Protein AF-A0A286UAF3-F1 (afdb_monomer_lite)

Structure (mmCIF, N/CA/C/O backbone):
data_AF-A0A286UAF3-F1
#
_entry.id   AF-A0A286UAF3-F1
#
loop_
_atom_site.group_PDB
_atom_site.id
_atom_site.type_symbol
_atom_site.label_atom_id
_atom_site.label_alt_id
_atom_site.label_comp_id
_atom_site.label_asym_id
_atom_site.label_entity_id
_atom_site.label_seq_id
_atom_site.pdbx_PDB_ins_code
_atom_site.Cartn_x
_atom_site.Cartn_y
_atom_site.Cartn_z
_atom_site.occupancy
_atom_site.B_iso_or_equiv
_atom_site.auth_seq_id
_atom_site.auth_comp_id
_atom_site.auth_asym_id
_atom_site.auth_atom_id
_atom_site.pdbx_PDB_model_num
ATOM 1 N N . MET A 1 1 ? 71.023 19.475 -57.120 1.00 54.75 1 MET A N 1
ATOM 2 C CA . MET A 1 1 ? 71.798 20.152 -56.058 1.00 54.75 1 MET A CA 1
ATOM 3 C C . MET A 1 1 ? 71.175 21.507 -55.774 1.00 54.75 1 MET A C 1
ATOM 5 O O . MET A 1 1 ? 71.320 22.402 -56.593 1.00 54.75 1 MET A O 1
ATOM 9 N N . ARG A 1 2 ? 70.443 21.633 -54.665 1.00 35.47 2 ARG A N 1
ATOM 10 C CA . ARG A 1 2 ? 70.123 22.896 -53.981 1.00 35.47 2 ARG A CA 1
ATOM 11 C C . ARG A 1 2 ? 69.602 22.517 -52.598 1.00 35.47 2 ARG A C 1
ATOM 13 O O . ARG A 1 2 ? 68.555 21.891 -52.485 1.00 35.47 2 ARG A O 1
ATOM 20 N N . SER A 1 3 ? 70.423 22.801 -51.597 1.00 45.56 3 SER A N 1
ATOM 21 C CA . SER A 1 3 ? 70.185 22.531 -50.185 1.00 45.56 3 SER A CA 1
ATOM 22 C C . SER A 1 3 ? 69.156 23.512 -49.630 1.00 45.56 3 SER A C 1
ATOM 24 O O . SER A 1 3 ? 69.271 24.716 -49.861 1.00 45.56 3 SER A O 1
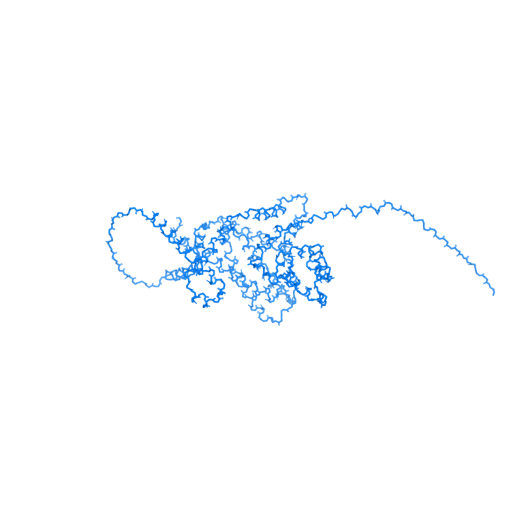ATOM 26 N N . THR A 1 4 ? 68.176 23.005 -48.890 1.00 52.38 4 THR A N 1
ATOM 27 C CA . THR A 1 4 ? 67.218 23.795 -48.109 1.00 52.38 4 THR A CA 1
ATOM 28 C C . THR A 1 4 ? 67.539 23.673 -46.614 1.00 52.38 4 THR A C 1
ATOM 30 O O . THR A 1 4 ? 67.939 22.596 -46.167 1.00 52.38 4 THR A O 1
ATOM 33 N N . PRO A 1 5 ? 67.428 24.768 -45.839 1.00 55.06 5 PRO A N 1
ATOM 34 C CA . PRO A 1 5 ? 67.840 24.806 -44.443 1.00 55.06 5 PRO A CA 1
ATOM 35 C C . PRO A 1 5 ? 66.740 24.288 -43.509 1.00 55.06 5 PRO A C 1
ATOM 37 O O . PRO A 1 5 ? 65.554 24.553 -43.702 1.00 55.06 5 PRO A O 1
ATOM 40 N N . VAL A 1 6 ? 67.164 23.578 -42.464 1.00 49.31 6 VAL A N 1
ATOM 41 C CA . VAL A 1 6 ? 66.336 23.149 -41.333 1.00 49.31 6 VAL A CA 1
ATOM 42 C C . VAL A 1 6 ? 66.193 24.331 -40.374 1.00 49.31 6 VAL A C 1
ATOM 44 O O . VAL A 1 6 ? 67.171 24.750 -39.758 1.00 49.31 6 VAL A O 1
ATOM 47 N N . VAL A 1 7 ? 64.981 24.877 -40.256 1.00 51.53 7 VAL A N 1
ATOM 48 C CA . VAL A 1 7 ? 64.624 25.842 -39.208 1.00 51.53 7 VAL A CA 1
ATOM 49 C C . VAL A 1 7 ? 64.015 25.067 -38.047 1.00 51.53 7 VAL A C 1
ATOM 51 O O . VAL A 1 7 ? 62.973 24.430 -38.178 1.00 51.53 7 VAL A O 1
ATOM 54 N N . ASN A 1 8 ? 64.720 25.112 -36.924 1.00 44.19 8 ASN A N 1
ATOM 55 C CA . ASN A 1 8 ? 64.367 24.497 -35.657 1.00 44.19 8 ASN A CA 1
ATOM 56 C C . ASN A 1 8 ? 63.505 25.497 -34.863 1.00 44.19 8 ASN A C 1
ATOM 58 O O . ASN A 1 8 ? 64.006 26.542 -34.448 1.00 44.19 8 ASN A O 1
ATOM 62 N N . LEU A 1 9 ? 62.212 25.216 -34.696 1.00 45.66 9 LEU A N 1
ATOM 63 C CA . LEU A 1 9 ? 61.286 26.015 -33.886 1.00 45.66 9 LEU A CA 1
ATOM 64 C C . LEU A 1 9 ? 61.059 25.303 -32.549 1.00 45.66 9 LEU A C 1
ATOM 66 O O . LEU A 1 9 ? 60.143 24.501 -32.395 1.00 45.66 9 LEU A O 1
ATOM 70 N N . ASN A 1 10 ? 61.915 25.625 -31.578 1.00 43.31 10 ASN A N 1
ATOM 71 C CA . ASN A 1 10 ? 61.624 25.429 -30.162 1.00 43.31 10 ASN A CA 1
ATOM 72 C C . ASN A 1 10 ? 60.572 26.467 -29.747 1.00 43.31 10 ASN A C 1
ATOM 74 O O . ASN A 1 10 ? 60.847 27.667 -29.743 1.00 43.31 10 ASN A O 1
ATOM 78 N N . HIS A 1 11 ? 59.374 26.015 -29.387 1.00 44.38 11 HIS A N 1
ATOM 79 C CA . HIS A 1 11 ? 58.456 26.779 -28.548 1.00 44.38 11 HIS A CA 1
ATOM 80 C C . HIS A 1 11 ? 58.485 26.166 -27.152 1.00 44.38 11 HIS A C 1
ATOM 82 O O . HIS A 1 11 ? 57.995 25.060 -26.935 1.00 44.38 11 HIS A O 1
ATOM 88 N N . GLY A 1 12 ? 59.114 26.893 -26.226 1.00 41.19 12 GLY A N 1
ATOM 89 C CA . GLY A 1 12 ? 58.973 26.661 -24.799 1.00 41.19 12 GLY A CA 1
ATOM 90 C C . GLY A 1 12 ? 57.539 26.979 -24.392 1.00 41.19 12 GLY A C 1
ATOM 91 O O . GLY A 1 12 ? 57.090 28.115 -24.512 1.00 41.19 12 GLY A O 1
ATOM 92 N N . LEU A 1 13 ? 56.819 25.950 -23.960 1.00 43.81 13 LEU A N 1
ATOM 93 C CA . LEU A 1 13 ? 55.599 26.095 -23.183 1.00 43.81 13 LEU A CA 1
ATOM 94 C C . LEU A 1 13 ? 56.024 26.203 -21.721 1.00 43.81 13 LEU A C 1
ATOM 96 O O . LEU A 1 13 ? 56.321 25.199 -21.075 1.00 43.81 13 LEU A O 1
ATOM 100 N N . ASP A 1 14 ? 56.078 27.434 -21.224 1.00 42.22 14 ASP A N 1
ATOM 101 C CA . ASP A 1 14 ? 56.159 27.712 -19.798 1.00 42.22 14 ASP A CA 1
ATOM 102 C C . ASP A 1 14 ? 54.881 27.189 -19.129 1.00 42.22 14 ASP A C 1
ATOM 104 O O . ASP A 1 14 ? 53.792 27.751 -19.259 1.00 42.22 14 ASP A O 1
ATOM 108 N N . HIS A 1 15 ? 55.005 26.069 -18.418 1.00 44.78 15 HIS A N 1
ATOM 109 C CA . HIS A 1 15 ? 53.980 25.596 -17.501 1.00 44.78 15 HIS A CA 1
ATOM 110 C C . HIS A 1 15 ? 53.939 26.520 -16.279 1.00 44.78 15 HIS A C 1
ATOM 112 O O . HIS A 1 15 ? 54.696 26.353 -15.324 1.00 44.78 15 HIS A O 1
ATOM 118 N N . GLN A 1 16 ? 53.013 27.480 -16.294 1.00 40.28 16 GLN A N 1
ATOM 119 C CA . GLN A 1 16 ? 52.488 28.076 -15.069 1.00 40.28 16 GLN A CA 1
ATOM 120 C C . GLN A 1 16 ? 51.820 26.972 -14.238 1.00 40.28 16 GLN A C 1
ATOM 122 O O . GLN A 1 16 ? 50.729 26.496 -14.551 1.00 40.28 16 GLN A O 1
ATOM 127 N N . THR A 1 17 ? 52.490 26.548 -13.171 1.00 44.03 17 THR A N 1
ATOM 128 C CA . THR A 1 17 ? 51.908 25.737 -12.102 1.00 44.03 17 THR A CA 1
ATOM 129 C C . THR A 1 17 ? 50.892 26.582 -11.337 1.00 44.03 17 THR A C 1
ATOM 131 O O . THR A 1 17 ? 51.266 27.417 -10.515 1.00 44.03 17 THR A O 1
ATOM 134 N N . SER A 1 18 ? 49.610 26.374 -11.632 1.00 39.69 18 SER A N 1
ATOM 135 C CA . SER A 1 18 ? 48.485 26.925 -10.872 1.00 39.69 18 SER A CA 1
ATOM 136 C C . SER A 1 18 ? 48.349 26.179 -9.535 1.00 39.69 18 SER A C 1
ATOM 138 O O . SER A 1 18 ? 48.172 24.957 -9.555 1.00 39.69 18 SER A O 1
ATOM 140 N N . PRO A 1 19 ? 48.418 26.845 -8.368 1.00 47.72 19 PRO A N 1
ATOM 141 C CA . PRO A 1 19 ? 48.204 26.208 -7.076 1.00 47.72 19 PRO A CA 1
ATOM 142 C C . PRO A 1 19 ? 46.707 26.228 -6.740 1.00 47.72 19 PRO A C 1
ATOM 144 O O . PRO A 1 19 ? 46.272 26.984 -5.882 1.00 47.72 19 PRO A O 1
ATOM 147 N N . GLU A 1 20 ? 45.890 25.442 -7.446 1.00 44.50 20 GLU A N 1
ATOM 148 C CA . GLU A 1 20 ? 44.442 25.412 -7.168 1.00 44.50 20 GLU A CA 1
ATOM 149 C C . GLU A 1 20 ? 43.771 24.073 -7.514 1.00 44.50 20 GLU A C 1
ATOM 151 O O . GLU A 1 20 ? 42.652 24.025 -8.010 1.00 44.50 20 GLU A O 1
ATOM 156 N N . VAL A 1 21 ? 44.450 22.946 -7.266 1.00 45.88 21 VAL A N 1
ATOM 157 C CA . VAL A 1 21 ? 43.822 21.610 -7.336 1.00 45.88 21 VAL A CA 1
ATOM 158 C C . VAL A 1 21 ? 44.371 20.700 -6.232 1.00 45.88 21 VAL A C 1
ATOM 160 O O . VAL A 1 21 ? 44.911 19.630 -6.484 1.00 45.88 21 VAL A O 1
ATOM 163 N N . GLN A 1 22 ? 44.271 21.137 -4.979 1.00 44.19 22 GLN A N 1
ATOM 164 C CA . GLN A 1 22 ? 44.469 20.277 -3.805 1.00 44.19 22 GLN A CA 1
ATOM 165 C C . GLN A 1 22 ? 43.505 20.694 -2.687 1.00 44.19 22 GLN A C 1
ATOM 167 O O . GLN A 1 22 ? 43.950 21.057 -1.607 1.00 44.19 22 GLN A O 1
ATOM 172 N N . ASN A 1 23 ? 42.187 20.724 -2.942 1.00 42.28 23 ASN A N 1
ATOM 173 C CA . ASN A 1 23 ? 41.213 20.804 -1.838 1.00 42.28 23 ASN A CA 1
ATOM 174 C C . ASN A 1 23 ? 39.743 20.471 -2.187 1.00 42.28 23 ASN A C 1
ATOM 176 O O . ASN A 1 23 ? 38.828 21.136 -1.713 1.00 42.28 23 ASN A O 1
ATOM 180 N N . ILE A 1 24 ? 39.471 19.464 -3.033 1.00 42.66 24 ILE A N 1
ATOM 181 C CA . ILE A 1 24 ? 38.080 19.012 -3.308 1.00 42.66 24 ILE A CA 1
ATOM 182 C C . ILE A 1 24 ? 37.943 17.482 -3.195 1.00 42.66 24 ILE A C 1
ATOM 184 O O . ILE A 1 24 ? 37.164 16.851 -3.898 1.00 42.66 24 ILE A O 1
ATOM 188 N N . GLN A 1 25 ? 38.717 16.848 -2.310 1.00 40.72 25 GLN A N 1
ATOM 189 C CA . GLN A 1 25 ? 38.559 15.415 -2.011 1.00 40.72 25 GLN A CA 1
ATOM 190 C C . GLN A 1 25 ? 38.162 15.128 -0.560 1.00 40.72 25 GLN A C 1
ATOM 192 O O . GLN A 1 25 ? 38.067 13.968 -0.176 1.00 40.72 25 GLN A O 1
ATOM 197 N N . GLU A 1 26 ? 37.872 16.163 0.233 1.00 42.59 26 GLU A N 1
ATOM 198 C CA . GLU A 1 26 ? 37.700 16.012 1.679 1.00 42.59 26 GLU A CA 1
ATOM 199 C C . GLU A 1 26 ? 36.491 16.774 2.244 1.00 42.59 26 GLU A C 1
ATOM 201 O O . GLU A 1 26 ? 36.557 17.304 3.339 1.00 42.59 26 GLU A O 1
ATOM 206 N N . VAL A 1 27 ? 35.355 16.839 1.536 1.00 37.38 27 VAL A N 1
ATOM 207 C CA . VAL A 1 27 ? 34.074 17.237 2.166 1.00 37.38 27 VAL A CA 1
ATOM 208 C C . VAL A 1 27 ? 32.902 16.498 1.514 1.00 37.38 27 VAL A C 1
ATOM 210 O O . VAL A 1 27 ? 32.044 17.062 0.843 1.00 37.38 27 VAL A O 1
ATOM 213 N N . THR A 1 28 ? 32.857 15.185 1.690 1.00 37.09 28 THR A N 1
ATOM 214 C CA . THR A 1 28 ? 31.596 14.430 1.632 1.00 37.09 28 THR A CA 1
ATOM 215 C C . THR A 1 28 ? 31.695 13.341 2.688 1.00 37.09 28 THR A C 1
ATOM 217 O O . THR A 1 28 ? 31.815 12.156 2.401 1.00 37.09 28 THR A O 1
ATOM 220 N N . GLN A 1 29 ? 31.731 13.759 3.959 1.00 37.75 29 GLN A N 1
ATOM 221 C CA . GLN A 1 29 ? 31.364 12.859 5.048 1.00 37.75 29 GLN A CA 1
ATOM 222 C C . GLN A 1 29 ? 29.873 12.566 4.882 1.00 37.75 29 GLN A C 1
ATOM 224 O O . GLN A 1 29 ? 29.007 13.264 5.417 1.00 37.75 29 GLN A O 1
ATOM 229 N N . ASP A 1 30 ? 29.586 11.570 4.045 1.00 45.16 30 ASP A N 1
ATOM 230 C CA . ASP A 1 30 ? 28.262 11.001 3.891 1.00 45.16 30 ASP A CA 1
ATOM 231 C C . ASP A 1 30 ? 27.793 10.571 5.275 1.00 45.16 30 ASP A C 1
ATOM 233 O O . ASP A 1 30 ? 28.356 9.677 5.910 1.00 45.16 30 ASP A O 1
ATOM 237 N N . HIS A 1 31 ? 26.748 11.233 5.760 1.00 50.16 31 HIS A N 1
ATOM 238 C CA . HIS A 1 31 ? 26.040 10.841 6.968 1.00 50.16 31 HIS A CA 1
ATOM 239 C C . HIS A 1 31 ? 25.203 9.594 6.651 1.00 50.16 31 HIS A C 1
ATOM 241 O O . HIS A 1 31 ? 23.971 9.613 6.706 1.00 50.16 31 HIS A O 1
ATOM 247 N N . THR A 1 32 ? 25.866 8.502 6.261 1.00 58.62 32 THR A N 1
ATOM 248 C CA . THR A 1 32 ? 25.245 7.187 6.177 1.00 58.62 32 THR A CA 1
ATOM 249 C C . THR A 1 32 ? 24.810 6.811 7.579 1.00 58.62 32 THR A C 1
ATOM 251 O O . THR A 1 32 ? 25.641 6.598 8.462 1.00 58.62 32 THR A O 1
ATOM 254 N N . ILE A 1 33 ? 23.496 6.757 7.781 1.00 65.56 33 ILE A N 1
ATOM 255 C CA . ILE A 1 33 ? 22.883 6.241 9.000 1.00 65.56 33 ILE A CA 1
ATOM 256 C C . ILE A 1 33 ? 23.423 4.822 9.190 1.00 65.56 33 ILE A C 1
ATOM 258 O O . ILE A 1 33 ? 23.066 3.915 8.438 1.00 65.56 33 ILE A O 1
ATOM 262 N N . GLN A 1 34 ? 24.325 4.636 10.156 1.00 76.19 34 GLN A N 1
ATOM 263 C CA . GLN A 1 34 ? 24.784 3.304 10.524 1.00 76.19 34 GLN A CA 1
ATOM 264 C C . GLN A 1 34 ? 23.622 2.593 11.209 1.00 76.19 34 GLN A C 1
ATOM 266 O O . GLN A 1 34 ? 23.232 2.933 12.326 1.00 76.19 34 GLN A O 1
ATOM 271 N N . LEU A 1 35 ? 23.028 1.636 10.503 1.00 84.06 35 LEU A N 1
ATOM 272 C CA . LEU A 1 35 ? 21.980 0.797 11.054 1.00 84.06 35 LEU A CA 1
ATOM 273 C C . LEU A 1 35 ? 22.636 -0.203 12.011 1.00 84.06 35 LEU A C 1
ATOM 275 O O . LEU A 1 35 ? 23.399 -1.065 11.576 1.00 84.06 35 LEU A O 1
ATOM 279 N N . ASP A 1 36 ? 22.375 -0.079 13.311 1.00 90.06 36 ASP A N 1
ATOM 280 C CA . ASP A 1 36 ? 22.852 -1.072 14.268 1.00 90.06 36 ASP A CA 1
ATOM 281 C C . ASP A 1 36 ? 22.092 -2.407 14.105 1.00 90.06 36 ASP A C 1
ATOM 283 O O . ASP A 1 36 ? 21.002 -2.486 13.523 1.00 90.06 36 ASP A O 1
ATOM 287 N N . ARG A 1 37 ? 22.682 -3.491 14.618 1.00 91.50 37 ARG A N 1
ATOM 288 C CA . ARG A 1 37 ? 22.125 -4.843 14.474 1.00 91.50 37 ARG A CA 1
ATOM 289 C C . ARG A 1 37 ? 20.776 -5.012 15.179 1.00 91.50 37 ARG A C 1
ATOM 291 O O . ARG A 1 37 ? 19.929 -5.777 14.711 1.00 91.50 37 ARG A O 1
ATOM 298 N N . ALA A 1 38 ? 20.566 -4.325 16.300 1.00 84.75 38 ALA A N 1
ATOM 299 C CA . ALA A 1 38 ? 19.339 -4.434 17.084 1.00 84.75 38 ALA A CA 1
ATOM 300 C C . ALA A 1 38 ? 18.161 -3.777 16.349 1.00 84.75 38 ALA A C 1
ATOM 302 O O . ALA A 1 38 ? 17.100 -4.383 16.195 1.00 84.75 38 ALA A O 1
ATOM 303 N N . LEU A 1 39 ? 18.385 -2.575 15.826 1.00 83.62 39 LEU A N 1
ATOM 304 C CA . LEU A 1 39 ? 17.453 -1.810 15.019 1.00 83.62 39 LEU A CA 1
ATOM 305 C C . LEU A 1 39 ? 17.134 -2.531 13.716 1.00 83.62 39 LEU A C 1
ATOM 307 O O . LEU A 1 39 ? 15.962 -2.657 13.374 1.00 83.62 39 LEU A O 1
ATOM 311 N N . PHE A 1 40 ? 18.147 -3.064 13.028 1.00 91.75 40 PHE A N 1
ATOM 312 C CA . PHE A 1 40 ? 17.930 -3.903 11.853 1.00 91.75 40 PHE A CA 1
ATOM 313 C C . PHE A 1 40 ? 16.995 -5.073 12.166 1.00 91.75 40 PHE A C 1
ATOM 315 O O . PHE A 1 40 ? 16.000 -5.268 11.476 1.00 91.75 40 PHE A O 1
ATOM 322 N N . THR A 1 41 ? 17.276 -5.818 13.239 1.00 88.81 41 THR A N 1
ATOM 323 C CA . THR A 1 41 ? 16.474 -6.990 13.625 1.00 88.81 41 THR A CA 1
ATOM 324 C C . THR A 1 41 ? 15.027 -6.599 13.924 1.00 88.81 41 THR A C 1
ATOM 326 O O . THR A 1 41 ? 14.095 -7.301 13.534 1.00 88.81 41 THR A O 1
ATOM 329 N N . ALA A 1 42 ? 14.819 -5.467 14.593 1.00 83.75 42 ALA A N 1
ATOM 330 C CA . ALA A 1 42 ? 13.483 -4.977 14.885 1.00 83.75 42 ALA A CA 1
ATOM 331 C C . ALA A 1 42 ? 12.730 -4.524 13.626 1.00 83.75 42 ALA A C 1
ATOM 333 O O . ALA A 1 42 ? 11.569 -4.888 13.450 1.00 83.75 42 ALA A O 1
ATOM 334 N N . LEU A 1 43 ? 13.385 -3.782 12.727 1.00 84.81 43 LEU A N 1
ATOM 335 C CA . LEU A 1 43 ? 12.788 -3.377 11.452 1.00 84.81 43 LEU A CA 1
ATOM 336 C C . LEU A 1 43 ? 12.445 -4.591 10.589 1.00 84.81 43 LEU A C 1
ATOM 338 O O . LEU A 1 43 ? 11.359 -4.646 10.016 1.00 84.81 43 LEU A O 1
ATOM 342 N N . LEU A 1 44 ? 13.329 -5.587 10.557 1.00 89.50 44 LEU A N 1
ATOM 343 C CA . LEU A 1 44 ? 13.103 -6.833 9.841 1.00 89.50 44 LEU A CA 1
ATOM 344 C C . LEU A 1 44 ? 11.841 -7.548 10.346 1.00 89.50 44 LEU A C 1
ATOM 346 O O . LEU A 1 44 ? 11.035 -7.973 9.528 1.00 89.50 44 LEU A O 1
ATOM 350 N N . ARG A 1 45 ? 11.616 -7.613 11.668 1.00 85.38 45 ARG A N 1
ATOM 351 C CA . ARG A 1 45 ? 10.389 -8.199 12.252 1.00 85.38 45 ARG A CA 1
ATOM 352 C C . ARG A 1 45 ? 9.123 -7.402 11.946 1.00 85.38 45 ARG A C 1
ATOM 354 O O . ARG A 1 45 ? 8.062 -7.987 11.781 1.00 85.38 45 ARG A O 1
ATOM 361 N N . ILE A 1 46 ? 9.212 -6.072 11.897 1.00 82.69 46 ILE A N 1
ATOM 362 C CA . ILE A 1 46 ? 8.056 -5.227 11.558 1.00 82.69 46 ILE A CA 1
ATOM 363 C C . ILE A 1 46 ? 7.652 -5.439 10.095 1.00 82.69 46 ILE A C 1
ATOM 365 O O . ILE A 1 46 ? 6.463 -5.469 9.778 1.00 82.69 46 ILE A O 1
ATOM 369 N N . HIS A 1 47 ? 8.637 -5.548 9.202 1.00 81.38 47 HIS A N 1
ATOM 370 C CA . HIS A 1 47 ? 8.405 -5.616 7.762 1.00 81.38 47 HIS A CA 1
ATOM 371 C C . HIS A 1 47 ? 8.114 -7.029 7.259 1.00 81.38 47 HIS A C 1
ATOM 373 O O . HIS A 1 47 ? 7.254 -7.193 6.394 1.00 81.38 47 HIS A O 1
ATOM 379 N N . ASN A 1 48 ? 8.764 -8.041 7.828 1.00 79.94 48 ASN A N 1
ATOM 380 C CA . ASN A 1 48 ? 8.506 -9.432 7.502 1.00 79.94 48 ASN A CA 1
ATOM 381 C C . ASN A 1 48 ? 7.617 -10.038 8.577 1.00 79.94 48 ASN A C 1
ATOM 383 O O . ASN A 1 48 ? 8.077 -10.407 9.651 1.00 79.94 48 ASN A O 1
ATOM 387 N N . GLN A 1 49 ? 6.340 -10.220 8.248 1.00 75.88 49 GLN A N 1
ATOM 388 C CA . GLN A 1 49 ? 5.407 -11.021 9.053 1.00 75.88 49 GLN A CA 1
ATOM 389 C C . GLN A 1 49 ? 5.738 -12.526 9.023 1.00 75.88 49 GLN A C 1
ATOM 391 O O . GLN A 1 49 ? 4.962 -13.344 9.507 1.00 75.88 49 GLN A O 1
ATOM 396 N N . ILE A 1 50 ? 6.859 -12.897 8.405 1.00 75.06 50 ILE A N 1
ATOM 397 C CA . ILE A 1 50 ? 7.318 -14.264 8.222 1.00 75.06 50 ILE A CA 1
ATOM 398 C C . ILE A 1 50 ? 8.542 -14.420 9.117 1.00 75.06 50 ILE A C 1
ATOM 400 O O . ILE A 1 50 ? 9.560 -13.761 8.885 1.00 75.06 50 ILE A O 1
ATOM 404 N N . GLU A 1 51 ? 8.440 -15.275 10.135 1.00 79.38 51 GLU A N 1
ATOM 405 C CA . GLU A 1 51 ? 9.632 -15.710 10.855 1.00 79.38 51 GLU A CA 1
ATOM 406 C C . GLU A 1 51 ? 10.545 -16.432 9.864 1.00 79.38 51 GLU A C 1
ATOM 408 O O . GLU A 1 51 ? 10.089 -17.326 9.145 1.00 79.38 51 GLU A O 1
ATOM 413 N N . PRO A 1 52 ? 11.809 -16.012 9.746 1.00 84.25 52 PRO A N 1
ATOM 414 C CA . PRO A 1 52 ? 12.669 -16.593 8.746 1.00 84.25 52 PRO A CA 1
ATOM 415 C C . PRO A 1 52 ? 12.997 -18.037 9.140 1.00 84.25 52 PRO A C 1
ATOM 417 O O . PRO A 1 52 ? 13.423 -18.312 10.262 1.00 84.25 52 PRO A O 1
ATOM 420 N N . ASP A 1 53 ? 12.762 -18.962 8.211 1.00 88.62 53 ASP A N 1
ATOM 421 C CA . ASP A 1 53 ? 13.014 -20.379 8.429 1.00 88.62 53 ASP A CA 1
ATOM 422 C C . ASP A 1 53 ? 14.525 -20.606 8.534 1.00 88.62 53 ASP A C 1
ATOM 424 O O . ASP A 1 53 ? 15.292 -20.323 7.609 1.00 88.62 53 ASP A O 1
ATOM 428 N N . ASN A 1 54 ? 14.963 -21.120 9.684 1.00 87.94 54 ASN A N 1
ATOM 429 C CA . ASN A 1 54 ? 16.368 -21.400 9.948 1.00 87.94 54 ASN A CA 1
ATOM 430 C C . ASN A 1 54 ? 16.972 -22.385 8.941 1.00 87.94 54 ASN A C 1
ATOM 432 O O . ASN A 1 54 ? 18.181 -22.331 8.735 1.00 87.94 54 ASN A O 1
ATOM 436 N N . MET A 1 55 ? 16.178 -23.273 8.332 1.00 90.00 55 MET A N 1
ATOM 437 C CA . MET A 1 55 ? 16.671 -24.219 7.325 1.00 90.00 55 MET A CA 1
ATOM 438 C C . MET A 1 55 ? 16.901 -23.542 5.974 1.00 90.00 55 MET A C 1
ATOM 440 O O . MET A 1 55 ? 17.906 -23.804 5.319 1.00 90.00 55 MET A O 1
ATOM 444 N N . GLU A 1 56 ? 16.013 -22.631 5.578 1.00 91.44 56 GLU A N 1
ATOM 445 C CA . GLU A 1 56 ? 16.167 -21.858 4.342 1.00 91.44 56 GLU A CA 1
ATOM 446 C C . GLU A 1 56 ? 17.273 -20.801 4.446 1.00 91.44 56 GLU A C 1
ATOM 448 O O . GLU A 1 56 ? 17.872 -20.436 3.439 1.00 91.44 56 GLU A O 1
ATOM 453 N N . MET A 1 57 ? 17.564 -20.318 5.658 1.00 93.44 57 MET A N 1
ATOM 454 C CA . MET A 1 57 ? 18.646 -19.369 5.939 1.00 93.44 57 MET A CA 1
ATOM 455 C C . MET A 1 57 ? 20.025 -20.021 6.095 1.00 93.44 57 MET A C 1
ATOM 457 O O . MET A 1 57 ? 20.952 -19.389 6.604 1.00 93.44 57 MET A O 1
ATOM 461 N N . GLN A 1 58 ? 20.193 -21.280 5.702 1.00 94.81 58 GLN A N 1
ATOM 462 C CA . GLN A 1 58 ? 21.481 -21.958 5.760 1.00 94.81 58 GLN A CA 1
ATOM 463 C C . GLN A 1 58 ? 21.957 -22.340 4.369 1.00 94.81 58 GLN A C 1
ATOM 465 O O . GLN A 1 58 ? 21.219 -22.910 3.571 1.00 94.81 58 GLN A O 1
ATOM 470 N N . PHE A 1 59 ? 23.242 -22.110 4.115 1.00 93.75 59 PHE A N 1
ATOM 471 C CA . PHE A 1 59 ? 23.912 -22.610 2.925 1.00 93.75 59 PHE A CA 1
ATOM 472 C C . PHE A 1 59 ? 25.030 -23.562 3.347 1.00 93.75 59 PHE A C 1
ATOM 474 O O . PHE A 1 59 ? 25.964 -23.167 4.045 1.00 93.75 59 PHE A O 1
ATOM 481 N N . ASN A 1 60 ? 24.894 -24.839 2.976 1.00 91.62 60 ASN A N 1
ATOM 482 C CA . ASN A 1 60 ? 25.754 -25.950 3.416 1.00 91.62 60 ASN A CA 1
ATOM 483 C C . ASN A 1 60 ? 25.967 -26.007 4.936 1.00 91.62 60 ASN A C 1
ATOM 485 O O . ASN A 1 60 ? 27.094 -26.130 5.416 1.00 91.62 60 ASN A O 1
ATOM 489 N N . GLY A 1 61 ? 24.886 -25.860 5.703 1.00 91.38 61 GLY A N 1
ATOM 490 C CA . GLY A 1 61 ? 24.935 -25.912 7.167 1.00 91.38 61 GLY A CA 1
ATOM 491 C C . GLY A 1 61 ? 25.564 -24.685 7.832 1.00 91.38 61 GLY A C 1
ATOM 492 O O . GLY A 1 61 ? 25.684 -24.655 9.055 1.00 91.38 61 GLY A O 1
ATOM 493 N N . ARG A 1 62 ? 25.951 -23.654 7.065 1.00 94.19 62 ARG A N 1
ATOM 494 C CA . ARG A 1 62 ? 26.353 -22.363 7.623 1.00 94.19 62 ARG A CA 1
ATOM 495 C C . ARG A 1 62 ? 25.167 -21.395 7.610 1.00 94.19 62 ARG A C 1
ATOM 497 O O . ARG A 1 62 ? 24.609 -21.162 6.537 1.00 94.19 62 ARG A O 1
ATOM 504 N N . PRO A 1 63 ? 24.802 -20.794 8.755 1.00 95.00 63 PRO A N 1
ATOM 505 C CA . PRO A 1 63 ? 23.745 -19.793 8.795 1.00 95.00 63 PRO A CA 1
ATOM 506 C C . PRO A 1 63 ? 24.172 -18.522 8.059 1.00 95.00 63 PRO A C 1
ATOM 508 O O . PRO A 1 63 ? 25.300 -18.040 8.205 1.00 95.00 63 PRO A O 1
ATOM 511 N N . ILE A 1 64 ? 23.250 -17.975 7.277 1.00 96.94 64 ILE A N 1
ATOM 512 C CA . ILE A 1 64 ? 23.393 -16.706 6.575 1.00 96.94 64 ILE A CA 1
ATOM 513 C C . ILE A 1 64 ? 22.898 -15.603 7.503 1.00 96.94 64 ILE A C 1
ATOM 515 O O . ILE A 1 64 ? 21.720 -15.523 7.845 1.00 96.94 64 ILE A O 1
ATOM 519 N N . ASP A 1 65 ? 23.815 -14.731 7.910 1.00 96.62 65 ASP A N 1
ATOM 520 C CA . ASP A 1 65 ? 23.483 -13.572 8.729 1.00 96.62 65 ASP A CA 1
ATOM 521 C C . ASP A 1 65 ? 22.854 -12.475 7.858 1.00 96.62 65 ASP A C 1
ATOM 523 O O . ASP A 1 65 ? 23.540 -11.807 7.078 1.00 96.62 65 ASP A O 1
ATOM 527 N N . LEU A 1 66 ? 21.537 -12.292 7.995 1.00 96.38 66 LEU A N 1
ATOM 528 C CA . LEU A 1 66 ? 20.771 -11.299 7.237 1.00 96.38 66 LEU A CA 1
ATOM 529 C C . LEU A 1 66 ? 21.267 -9.866 7.458 1.00 96.38 66 LEU A C 1
ATOM 531 O O . LEU A 1 66 ? 21.204 -9.061 6.531 1.00 96.38 66 LEU A O 1
ATOM 535 N N . PHE A 1 67 ? 21.777 -9.547 8.654 1.00 96.25 67 PHE A N 1
ATOM 536 C CA . PHE A 1 67 ? 22.313 -8.216 8.940 1.00 96.25 67 PHE A CA 1
ATOM 537 C C . PHE A 1 67 ? 23.578 -7.959 8.126 1.00 96.25 67 PHE A C 1
ATOM 539 O O . PHE A 1 67 ? 23.689 -6.921 7.479 1.00 96.25 67 PHE A O 1
ATOM 546 N N . VAL A 1 68 ? 24.495 -8.932 8.112 1.00 96.94 68 VAL A N 1
ATOM 547 C CA . VAL A 1 68 ? 25.748 -8.838 7.352 1.00 96.94 68 VAL A CA 1
ATOM 548 C C . VAL A 1 68 ? 25.458 -8.782 5.851 1.00 96.94 68 VAL A C 1
ATOM 550 O O . VAL A 1 68 ? 26.021 -7.948 5.146 1.00 96.94 68 VAL A O 1
ATOM 553 N N . LEU A 1 69 ? 24.532 -9.614 5.359 1.00 97.62 69 LEU A N 1
ATOM 554 C CA . LEU A 1 69 ? 24.113 -9.584 3.956 1.00 97.62 69 LEU A CA 1
ATOM 555 C C . LEU A 1 69 ? 23.569 -8.203 3.561 1.00 97.62 69 LEU A C 1
ATOM 557 O O . LEU A 1 69 ? 23.995 -7.633 2.555 1.00 97.62 69 LEU A O 1
ATOM 561 N N . TYR A 1 70 ? 22.655 -7.654 4.366 1.00 96.38 70 TYR A N 1
ATOM 562 C CA . TYR A 1 70 ? 22.093 -6.325 4.145 1.00 96.38 70 TYR A CA 1
ATOM 563 C C . TYR A 1 70 ? 23.177 -5.243 4.166 1.00 96.38 70 TYR A C 1
ATOM 565 O O . TYR A 1 70 ? 23.246 -4.439 3.238 1.00 96.38 70 TYR A O 1
ATOM 573 N N . SER A 1 71 ? 24.057 -5.237 5.175 1.00 95.56 71 SER A N 1
ATOM 574 C CA . SER A 1 71 ? 25.109 -4.223 5.296 1.00 95.56 71 SER A CA 1
ATOM 575 C C . SER A 1 71 ? 26.084 -4.254 4.122 1.00 95.56 71 SER A C 1
ATOM 577 O O . SER A 1 71 ? 26.477 -3.202 3.620 1.00 95.56 71 SER A O 1
ATOM 579 N N . GLU A 1 72 ? 26.448 -5.440 3.632 1.00 97.25 72 GLU A N 1
ATOM 580 C CA . GLU A 1 72 ? 27.366 -5.549 2.497 1.00 97.25 72 GLU A CA 1
ATOM 581 C C . GLU A 1 72 ? 26.727 -5.095 1.186 1.00 97.25 72 GLU A C 1
ATOM 583 O O . GLU A 1 72 ? 27.349 -4.371 0.412 1.00 97.25 72 GLU A O 1
ATOM 588 N N . VAL A 1 73 ? 25.458 -5.429 0.949 1.00 96.56 73 VAL A N 1
ATOM 589 C CA . VAL A 1 73 ? 24.737 -4.916 -0.225 1.00 96.56 73 VAL A CA 1
ATOM 590 C C . VAL A 1 73 ? 24.539 -3.401 -0.129 1.00 96.56 73 VAL A C 1
ATOM 592 O O . VAL A 1 73 ? 24.731 -2.690 -1.116 1.00 96.56 73 VAL A O 1
ATOM 595 N N . TYR A 1 74 ? 24.213 -2.887 1.059 1.00 93.94 74 TYR A N 1
ATOM 596 C CA . TYR A 1 74 ? 24.015 -1.460 1.296 1.00 93.94 74 TYR A CA 1
ATOM 597 C C . TYR A 1 74 ? 25.304 -0.654 1.075 1.00 93.94 74 TYR A C 1
ATOM 599 O O . TYR A 1 74 ? 25.287 0.335 0.343 1.00 93.94 74 TYR A O 1
ATOM 607 N N . THR A 1 75 ? 26.441 -1.102 1.622 1.00 93.94 75 THR A N 1
ATOM 608 C CA . THR A 1 75 ? 27.751 -0.442 1.421 1.00 93.94 75 THR A CA 1
ATOM 609 C C . THR A 1 75 ? 28.201 -0.444 -0.039 1.00 93.94 75 THR A C 1
ATOM 611 O O . THR A 1 75 ? 28.930 0.449 -0.463 1.00 93.94 75 THR A O 1
ATOM 614 N N . LEU A 1 76 ? 27.727 -1.403 -0.838 1.00 95.31 76 LEU A N 1
ATOM 615 C CA . LEU A 1 76 ? 27.945 -1.453 -2.282 1.00 95.31 76 LEU A CA 1
ATOM 616 C C . LEU A 1 76 ? 26.954 -0.589 -3.085 1.00 95.31 76 LEU A C 1
ATOM 618 O O . LEU A 1 76 ? 26.917 -0.688 -4.312 1.00 95.31 76 LEU A O 1
ATOM 622 N N . GLY A 1 77 ? 26.169 0.276 -2.439 1.00 90.00 77 GLY A N 1
ATOM 623 C CA . GLY A 1 77 ? 25.208 1.169 -3.095 1.00 90.00 77 GLY A CA 1
ATOM 624 C C . GLY A 1 77 ? 23.833 0.539 -3.335 1.00 90.00 77 GLY A C 1
ATOM 625 O O . GLY A 1 77 ? 23.112 0.963 -4.240 1.00 90.00 77 GLY A O 1
ATOM 626 N N . GLY A 1 78 ? 23.478 -0.480 -2.551 1.00 92.94 78 GLY A N 1
ATOM 627 C CA . GLY A 1 78 ? 22.181 -1.151 -2.589 1.00 92.94 78 GLY A CA 1
ATOM 628 C C . GLY A 1 78 ? 22.061 -2.232 -3.666 1.00 92.94 78 GLY A C 1
ATOM 629 O O . GLY A 1 78 ? 22.914 -2.392 -4.548 1.00 92.94 78 GLY A O 1
ATOM 630 N N . ILE A 1 79 ? 20.953 -2.978 -3.606 1.00 95.62 79 ILE A N 1
ATOM 631 C CA . ILE A 1 79 ? 20.719 -4.174 -4.429 1.00 95.62 79 ILE A CA 1
ATOM 632 C C . ILE A 1 79 ? 20.814 -3.904 -5.934 1.00 95.62 79 ILE A C 1
ATOM 634 O O . ILE A 1 79 ? 21.410 -4.687 -6.675 1.00 95.62 79 ILE A O 1
ATOM 638 N N . THR A 1 80 ? 20.316 -2.751 -6.387 1.00 91.62 80 THR A N 1
ATOM 639 C CA . THR A 1 80 ? 20.345 -2.348 -7.798 1.00 91.62 80 THR A CA 1
ATOM 640 C C . THR A 1 80 ? 21.771 -2.200 -8.324 1.00 91.62 80 THR A C 1
ATOM 642 O O . THR A 1 80 ? 22.045 -2.579 -9.463 1.00 91.62 80 THR A O 1
ATOM 645 N N . ASN A 1 81 ? 22.696 -1.666 -7.518 1.00 93.12 81 ASN A N 1
ATOM 646 C CA . ASN A 1 81 ? 24.086 -1.503 -7.941 1.00 93.12 81 ASN A CA 1
ATOM 647 C C . ASN A 1 81 ? 24.829 -2.843 -7.923 1.00 93.12 81 ASN A C 1
ATOM 649 O O . ASN A 1 81 ? 25.552 -3.148 -8.872 1.00 93.12 81 ASN A O 1
ATOM 653 N N . VAL A 1 82 ? 24.592 -3.670 -6.896 1.00 97.31 82 VAL A N 1
ATOM 654 C CA . VAL A 1 82 ? 25.148 -5.030 -6.811 1.00 97.31 82 VAL A CA 1
ATOM 655 C C . VAL A 1 82 ? 24.721 -5.877 -8.009 1.00 97.31 82 VAL A C 1
ATOM 657 O O . VAL A 1 82 ? 25.567 -6.526 -8.616 1.00 97.31 82 VAL A O 1
ATOM 660 N N . GLN A 1 83 ? 23.445 -5.834 -8.401 1.00 95.38 83 GLN A N 1
ATOM 661 C CA . GLN A 1 83 ? 22.948 -6.552 -9.578 1.00 95.38 83 GLN A CA 1
ATOM 662 C C . GLN A 1 83 ? 23.506 -5.985 -10.889 1.00 95.38 83 GLN A C 1
ATOM 664 O O . GLN A 1 83 ? 23.961 -6.748 -11.735 1.00 95.38 83 GLN A O 1
ATOM 669 N N . ARG A 1 84 ? 23.505 -4.656 -11.061 1.00 94.00 84 ARG A N 1
ATOM 670 C CA . ARG A 1 84 ? 23.959 -4.008 -12.304 1.00 94.00 84 ARG A CA 1
ATOM 671 C C . ARG A 1 84 ? 25.440 -4.248 -12.596 1.00 94.00 84 ARG A C 1
ATOM 673 O O . ARG A 1 84 ? 25.815 -4.354 -13.757 1.00 94.00 84 ARG A O 1
ATOM 680 N N . ARG A 1 85 ? 26.275 -4.277 -11.557 1.00 96.50 85 ARG A N 1
ATOM 681 C CA . ARG A 1 85 ? 27.732 -4.465 -11.663 1.00 96.50 85 ARG A CA 1
ATOM 682 C C . ARG A 1 85 ? 28.178 -5.902 -11.383 1.00 96.50 85 ARG A C 1
ATOM 684 O O . ARG A 1 85 ? 29.373 -6.136 -11.259 1.00 96.50 85 ARG A O 1
ATOM 691 N N . ASP A 1 86 ? 27.225 -6.817 -11.228 1.00 96.75 86 ASP A N 1
ATOM 692 C CA . ASP A 1 86 ? 27.444 -8.223 -10.881 1.00 96.75 86 ASP A CA 1
ATOM 693 C C . ASP A 1 86 ? 28.404 -8.439 -9.689 1.00 96.75 86 ASP A C 1
ATOM 695 O O . ASP A 1 86 ? 29.304 -9.273 -9.695 1.00 96.75 86 ASP A O 1
ATOM 699 N N . MET A 1 87 ? 28.221 -7.659 -8.618 1.00 97.69 87 MET A N 1
ATOM 700 C CA . MET A 1 87 ? 29.123 -7.651 -7.454 1.00 97.69 87 MET A CA 1
ATOM 701 C C . MET A 1 87 ? 28.803 -8.738 -6.415 1.00 97.69 87 MET A C 1
ATOM 703 O O . MET A 1 87 ? 29.280 -8.671 -5.282 1.00 97.69 87 MET A O 1
ATOM 707 N N . TRP A 1 88 ? 28.013 -9.755 -6.765 1.00 97.56 88 TRP A N 1
ATOM 708 C CA . TRP A 1 88 ? 27.637 -10.822 -5.829 1.00 97.56 88 TRP A CA 1
ATOM 709 C C . TRP A 1 88 ? 28.837 -11.624 -5.330 1.00 97.56 88 TRP A C 1
ATOM 711 O O . TRP A 1 88 ? 28.891 -11.956 -4.149 1.00 97.56 88 TRP A O 1
ATOM 721 N N . ALA A 1 89 ? 29.847 -11.839 -6.175 1.00 96.69 89 ALA A N 1
ATOM 722 C CA . ALA A 1 89 ? 31.097 -12.476 -5.763 1.00 96.69 89 ALA A CA 1
ATOM 723 C C . ALA A 1 89 ? 31.814 -11.695 -4.641 1.00 96.69 89 ALA A C 1
ATOM 725 O O . ALA A 1 89 ? 32.396 -12.294 -3.736 1.00 96.69 89 ALA A O 1
ATOM 726 N N . VAL A 1 90 ? 31.731 -10.358 -4.656 1.00 97.44 90 VAL A N 1
ATOM 727 C CA . VAL A 1 90 ? 32.307 -9.500 -3.607 1.00 97.44 90 VAL A CA 1
ATOM 728 C C . VAL A 1 90 ? 31.542 -9.671 -2.297 1.00 97.44 90 VAL A C 1
ATOM 730 O O . VAL A 1 90 ? 32.166 -9.837 -1.250 1.00 97.44 90 VAL A O 1
ATOM 733 N N . VAL A 1 91 ? 30.206 -9.687 -2.353 1.00 97.81 91 VAL A N 1
ATOM 734 C CA . VAL A 1 91 ? 29.345 -9.927 -1.181 1.00 97.81 91 VAL A CA 1
ATOM 735 C C . VAL A 1 91 ? 29.642 -11.300 -0.568 1.00 97.81 91 VAL A C 1
ATOM 737 O O 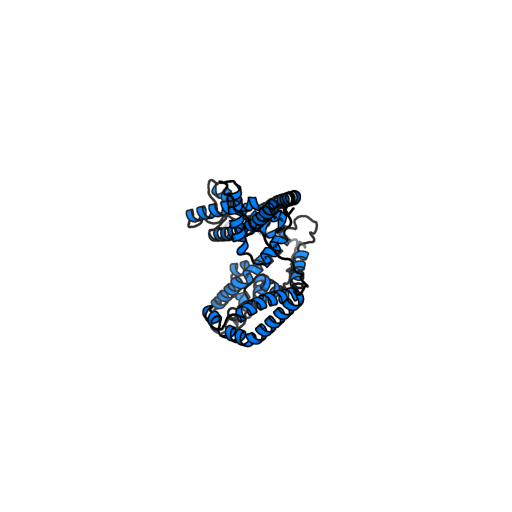. VAL A 1 91 ? 29.892 -11.393 0.631 1.00 97.81 91 VAL A O 1
ATOM 740 N N . ILE A 1 92 ? 29.708 -12.352 -1.392 1.00 97.06 92 ILE A N 1
ATOM 741 C CA . ILE A 1 92 ? 30.024 -13.729 -0.971 1.00 97.06 92 ILE A CA 1
ATOM 742 C C . ILE A 1 92 ? 31.363 -13.785 -0.235 1.00 97.06 92 ILE A C 1
ATOM 744 O O . ILE A 1 92 ? 31.439 -14.328 0.869 1.00 97.06 92 ILE A O 1
ATOM 748 N N . LYS A 1 93 ? 32.403 -13.181 -0.823 1.00 96.31 93 LYS A N 1
ATOM 749 C CA . LYS A 1 93 ? 33.743 -13.131 -0.233 1.00 96.31 93 LYS A CA 1
ATOM 750 C C . LYS A 1 93 ? 33.749 -12.391 1.103 1.00 96.31 93 LYS A C 1
ATOM 752 O O . LYS A 1 93 ? 34.329 -12.874 2.068 1.00 96.31 93 LYS A O 1
ATOM 757 N N . LYS A 1 94 ? 33.074 -11.242 1.199 1.00 96.94 94 LYS A N 1
ATOM 758 C CA . LYS A 1 94 ? 33.001 -10.470 2.450 1.00 96.94 94 LYS A CA 1
ATOM 759 C C . LYS A 1 94 ? 32.220 -11.179 3.559 1.00 96.94 94 LYS A C 1
ATOM 761 O O . LYS A 1 94 ? 32.577 -11.072 4.727 1.00 96.94 94 LYS A O 1
ATOM 766 N N . MET A 1 95 ? 31.209 -11.966 3.199 1.00 96.38 95 MET A N 1
ATOM 767 C CA . MET A 1 95 ? 30.494 -12.841 4.133 1.00 96.38 95 MET A CA 1
ATOM 768 C C . MET A 1 95 ? 31.277 -14.119 4.487 1.00 96.38 95 MET A C 1
ATOM 770 O O . MET A 1 95 ? 30.807 -14.932 5.287 1.00 96.38 95 ME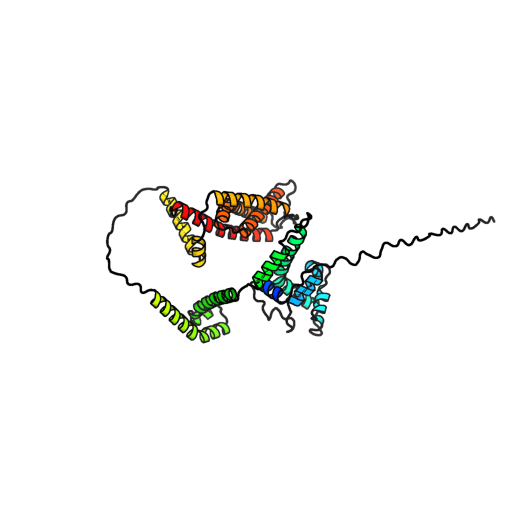T A O 1
ATOM 774 N N . ASN A 1 96 ? 32.478 -14.299 3.924 1.00 95.00 96 ASN A N 1
ATOM 775 C CA . ASN A 1 96 ? 33.315 -15.494 4.032 1.00 95.00 96 ASN A CA 1
ATOM 776 C C . ASN A 1 96 ? 32.595 -16.776 3.572 1.00 95.00 96 ASN A C 1
ATOM 778 O O . ASN A 1 96 ? 32.857 -17.851 4.112 1.00 95.00 96 ASN A O 1
ATOM 782 N N . LEU A 1 97 ? 31.643 -16.676 2.637 1.00 94.25 97 LEU A N 1
ATOM 783 C CA . LEU A 1 97 ? 30.883 -17.821 2.116 1.00 94.25 97 LEU A CA 1
ATOM 784 C C . LEU A 1 97 ? 31.631 -18.573 1.002 1.00 94.25 97 LEU A C 1
ATOM 786 O O . LEU A 1 97 ? 31.253 -19.686 0.657 1.00 94.25 97 LEU A O 1
ATOM 790 N N . ASP A 1 98 ? 32.716 -17.998 0.487 1.00 89.94 98 ASP A N 1
ATOM 791 C CA . ASP A 1 98 ? 33.613 -18.588 -0.512 1.00 89.94 98 ASP A CA 1
ATOM 792 C C . ASP A 1 98 ? 34.423 -19.786 0.014 1.00 89.94 98 ASP A C 1
ATOM 794 O O . ASP A 1 98 ? 34.859 -20.627 -0.765 1.00 89.94 98 ASP A O 1
ATOM 798 N N . GLN A 1 99 ? 34.592 -19.902 1.333 1.00 86.62 99 GLN A N 1
ATOM 799 C CA . GLN A 1 99 ? 35.319 -21.010 1.971 1.00 86.62 99 GLN A CA 1
ATOM 800 C C . GLN A 1 99 ? 34.444 -22.248 2.227 1.00 86.62 99 GLN A C 1
ATOM 802 O O . GLN A 1 99 ? 34.931 -23.272 2.712 1.00 86.62 99 GLN A O 1
ATOM 807 N N . VAL A 1 100 ? 33.142 -22.168 1.942 1.00 70.56 100 VAL A N 1
ATOM 808 C CA . VAL A 1 100 ? 32.170 -23.205 2.300 1.00 70.56 100 VAL A CA 1
ATOM 809 C C . VAL A 1 100 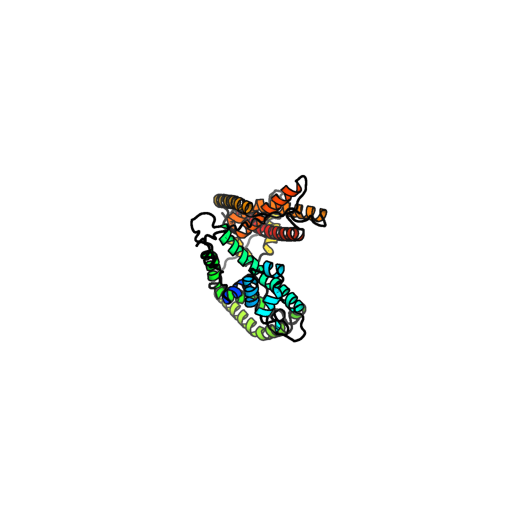? 32.136 -24.285 1.213 1.00 70.56 100 VAL A C 1
ATOM 811 O O . VAL A 1 100 ? 31.219 -24.345 0.402 1.00 70.56 100 VAL A O 1
ATOM 814 N N . GLY A 1 101 ? 33.149 -25.153 1.229 1.00 69.44 101 GLY A N 1
ATOM 815 C CA . GLY A 1 101 ? 33.190 -26.407 0.472 1.00 69.44 101 GLY A CA 1
ATOM 816 C C . GLY A 1 101 ? 33.957 -26.330 -0.849 1.00 69.44 101 GLY A C 1
ATOM 817 O O . GLY A 1 101 ? 33.590 -25.604 -1.771 1.00 69.44 101 GLY A O 1
ATOM 818 N N . ALA A 1 102 ? 35.012 -27.142 -0.968 1.00 72.56 102 ALA A N 1
ATOM 819 C CA . ALA A 1 102 ? 35.700 -27.356 -2.236 1.00 72.56 102 ALA A CA 1
ATOM 820 C C . ALA A 1 102 ? 34.731 -28.012 -3.238 1.00 72.56 102 ALA A C 1
ATOM 822 O O . ALA A 1 102 ? 34.326 -29.155 -3.043 1.00 72.56 102 ALA A O 1
ATOM 823 N N . GLY A 1 103 ? 34.353 -27.283 -4.291 1.00 81.75 103 GLY A N 1
ATOM 824 C CA . GLY A 1 103 ? 33.527 -27.802 -5.390 1.00 81.75 103 GLY A CA 1
ATOM 825 C C . GLY A 1 103 ? 32.150 -27.159 -5.553 1.00 81.75 103 GLY A C 1
ATOM 826 O O . GLY A 1 103 ? 31.414 -27.563 -6.448 1.00 81.75 103 GLY A O 1
ATOM 827 N N . ILE A 1 104 ? 31.791 -26.164 -4.739 1.00 86.81 104 ILE A N 1
ATOM 828 C CA . ILE A 1 104 ? 30.516 -25.458 -4.899 1.00 86.81 104 ILE A CA 1
ATOM 829 C C . ILE A 1 104 ? 30.712 -24.244 -5.791 1.00 86.81 104 ILE A C 1
ATOM 831 O O . ILE A 1 104 ? 31.544 -23.376 -5.528 1.00 86.81 104 ILE A O 1
ATOM 835 N N . GLU A 1 105 ? 29.938 -24.195 -6.871 1.00 91.75 105 GLU A N 1
ATOM 836 C CA . GLU A 1 105 ? 29.992 -23.096 -7.823 1.00 91.75 105 GLU A CA 1
ATOM 837 C C . GLU A 1 105 ? 29.453 -21.806 -7.190 1.00 91.75 105 GLU A C 1
ATOM 839 O O . GLU A 1 105 ? 28.381 -21.785 -6.576 1.00 91.75 105 GLU A O 1
ATOM 844 N N . VAL A 1 106 ? 30.176 -20.702 -7.400 1.00 92.06 106 VAL A N 1
ATOM 845 C CA . VAL A 1 106 ? 29.807 -19.345 -6.947 1.00 92.06 106 VAL A CA 1
ATOM 846 C C . VAL A 1 106 ? 28.391 -18.962 -7.398 1.00 92.06 106 VAL A C 1
ATOM 848 O O . VAL A 1 106 ? 27.677 -18.244 -6.694 1.00 92.06 106 VAL A O 1
ATOM 851 N N . ASP A 1 107 ? 27.946 -19.499 -8.532 1.00 94.38 107 ASP A N 1
ATOM 852 C CA . ASP A 1 107 ? 26.609 -19.292 -9.080 1.00 94.38 107 ASP A CA 1
ATOM 853 C C . ASP A 1 107 ? 25.498 -19.837 -8.181 1.00 94.38 107 ASP A C 1
ATOM 855 O O . ASP A 1 107 ? 24.438 -19.216 -8.072 1.00 94.38 107 ASP A O 1
ATOM 859 N N . GLN A 1 108 ? 25.717 -20.967 -7.504 1.00 95.25 108 GLN A N 1
ATOM 860 C CA . GLN A 1 108 ? 24.723 -21.550 -6.600 1.00 95.25 108 GLN A CA 1
ATOM 861 C C . GLN A 1 108 ? 24.560 -20.688 -5.346 1.00 95.25 108 GLN A C 1
ATOM 863 O O . GLN A 1 108 ? 23.433 -20.363 -4.965 1.00 95.25 108 GLN A O 1
ATOM 868 N N . ILE A 1 109 ? 25.681 -20.238 -4.772 1.00 95.44 109 ILE A N 1
ATOM 869 C CA . ILE A 1 109 ? 25.696 -19.310 -3.632 1.00 95.44 109 ILE A CA 1
ATOM 870 C C . ILE A 1 109 ? 24.990 -18.011 -4.023 1.00 95.44 109 ILE A C 1
ATOM 872 O O . ILE A 1 109 ? 24.115 -17.527 -3.310 1.00 95.44 109 ILE A O 1
ATOM 876 N N . THR A 1 110 ? 25.324 -17.470 -5.195 1.00 96.62 110 THR A N 1
ATOM 877 C CA . THR A 1 110 ? 24.747 -16.226 -5.711 1.00 96.62 110 THR A CA 1
ATOM 878 C C . THR A 1 110 ? 23.237 -16.338 -5.891 1.00 96.62 110 THR A C 1
ATOM 880 O O . THR A 1 110 ? 22.502 -15.446 -5.470 1.00 96.62 110 THR A O 1
ATOM 883 N N . LYS A 1 111 ? 22.749 -17.430 -6.494 1.00 96.75 111 LYS A N 1
ATOM 884 C CA . LYS A 1 111 ? 21.307 -17.681 -6.653 1.00 96.75 111 LYS A CA 1
ATOM 885 C C . LYS A 1 111 ? 20.600 -17.751 -5.300 1.00 96.75 111 LYS A C 1
ATOM 887 O O . LYS A 1 111 ? 19.540 -17.152 -5.143 1.00 96.75 111 LYS A O 1
ATOM 892 N N . HIS A 1 112 ? 21.202 -18.425 -4.324 1.00 96.44 112 HIS A N 1
ATOM 893 C CA . HIS A 1 112 ? 20.624 -18.567 -2.993 1.00 96.44 112 HIS A CA 1
ATOM 894 C C . HIS A 1 112 ? 20.612 -17.243 -2.207 1.00 96.44 112 HIS A C 1
ATOM 896 O O . HIS A 1 112 ? 19.584 -16.876 -1.642 1.00 96.44 112 HIS A O 1
ATOM 902 N N . LEU A 1 113 ? 21.696 -16.459 -2.250 1.00 97.44 113 LEU A N 1
ATOM 903 C CA . LEU A 1 113 ? 21.733 -15.128 -1.633 1.00 97.44 113 LEU A CA 1
ATOM 904 C C . LEU A 1 113 ? 20.743 -14.158 -2.283 1.00 97.44 113 LEU A C 1
ATOM 906 O O . LEU A 1 113 ? 20.076 -13.416 -1.568 1.00 97.44 113 LEU A O 1
ATOM 910 N N . LYS A 1 114 ? 20.601 -14.187 -3.617 1.00 97.19 114 LYS A N 1
ATOM 911 C CA . LYS A 1 114 ? 19.577 -13.409 -4.335 1.00 97.19 114 LYS A CA 1
ATOM 912 C C . LYS A 1 114 ? 18.175 -13.759 -3.838 1.00 97.19 114 LYS A C 1
ATOM 914 O O . LYS A 1 114 ? 17.399 -12.852 -3.561 1.00 97.19 114 LYS A O 1
ATOM 919 N N . TYR A 1 115 ? 17.878 -15.051 -3.690 1.00 96.81 115 TYR A N 1
ATOM 920 C CA . TYR A 1 115 ? 16.595 -15.527 -3.172 1.00 96.81 115 TYR A CA 1
ATOM 921 C C . TYR A 1 115 ? 16.329 -15.043 -1.740 1.00 96.81 115 TYR A C 1
ATOM 923 O O . TYR A 1 115 ? 15.280 -14.460 -1.479 1.00 96.81 115 TYR A O 1
ATOM 931 N N . ILE A 1 116 ? 17.288 -15.220 -0.824 1.00 96.50 116 ILE A N 1
ATOM 932 C CA . ILE A 1 116 ? 17.160 -14.772 0.573 1.00 96.50 116 ILE A CA 1
ATOM 933 C C . ILE A 1 116 ? 16.974 -13.255 0.644 1.00 96.50 116 ILE A C 1
ATOM 935 O O . ILE A 1 116 ? 16.116 -12.766 1.379 1.00 96.50 116 ILE A O 1
ATOM 939 N N . TYR A 1 117 ? 17.754 -12.503 -0.133 1.00 97.12 117 TYR A N 1
ATOM 940 C CA . TYR A 1 117 ? 17.655 -11.050 -0.166 1.00 97.12 117 TYR A CA 1
ATOM 941 C C . TYR A 1 117 ? 16.282 -10.592 -0.666 1.00 97.12 117 TYR A C 1
ATOM 943 O O . TYR A 1 117 ? 15.650 -9.740 -0.048 1.00 97.12 117 TYR A O 1
ATOM 951 N N . ASP A 1 118 ? 15.792 -11.173 -1.760 1.00 95.62 118 ASP A N 1
ATOM 952 C CA . ASP A 1 118 ? 14.488 -10.823 -2.318 1.00 95.62 118 ASP A CA 1
ATOM 953 C C . ASP A 1 118 ? 13.347 -11.169 -1.350 1.00 95.62 118 ASP A C 1
ATOM 955 O O . ASP A 1 118 ? 12.469 -10.343 -1.099 1.00 95.62 118 ASP A O 1
ATOM 959 N N . LYS A 1 119 ? 13.407 -12.348 -0.722 1.00 94.12 119 LYS A N 1
ATOM 960 C CA . LYS A 1 119 ? 12.370 -12.834 0.197 1.00 94.12 119 LYS A CA 1
ATOM 961 C C . LYS A 1 119 ? 12.309 -12.054 1.511 1.00 94.12 119 LYS A C 1
ATOM 963 O O . LYS A 1 119 ? 11.212 -11.773 1.985 1.00 94.12 119 LYS A O 1
ATOM 968 N N . TYR A 1 120 ? 13.459 -11.712 2.099 1.00 95.12 120 TYR A N 1
ATOM 969 C CA . TYR A 1 120 ? 13.519 -11.144 3.452 1.00 95.12 120 TYR A CA 1
ATOM 970 C C . TYR A 1 120 ? 13.994 -9.687 3.511 1.00 95.12 120 TYR A C 1
ATOM 972 O O . TYR A 1 120 ? 13.697 -8.994 4.476 1.00 95.12 120 TYR A O 1
ATOM 980 N N . LEU A 1 121 ? 14.740 -9.180 2.532 1.00 95.56 121 LEU A N 1
ATOM 981 C CA . LEU A 1 121 ? 15.366 -7.851 2.630 1.00 95.56 121 LEU A CA 1
ATOM 982 C C . LEU A 1 121 ? 14.763 -6.816 1.672 1.00 95.56 121 LEU A C 1
ATOM 984 O O . LEU A 1 121 ? 14.832 -5.625 1.970 1.00 95.56 121 LEU A O 1
ATOM 988 N N . SER A 1 122 ? 14.091 -7.231 0.593 1.00 92.38 122 SER A N 1
ATOM 989 C CA . SER A 1 122 ? 13.506 -6.318 -0.409 1.00 92.38 122 SER A CA 1
ATOM 990 C C . SER A 1 122 ? 12.527 -5.287 0.175 1.00 92.38 122 SER A C 1
ATOM 992 O O . SER A 1 122 ? 12.563 -4.107 -0.181 1.00 92.38 122 SER A O 1
ATOM 994 N N . GLN A 1 123 ? 11.667 -5.707 1.107 1.00 87.06 123 GLN A N 1
ATOM 995 C CA . GLN A 1 123 ? 10.686 -4.826 1.752 1.00 87.06 123 GLN A CA 1
ATOM 996 C C . GLN A 1 123 ? 11.343 -3.816 2.698 1.00 87.06 123 GLN A C 1
ATOM 998 O O . GLN A 1 123 ? 10.888 -2.674 2.801 1.00 87.06 123 GLN A O 1
ATOM 1003 N N . LEU A 1 124 ? 12.421 -4.229 3.370 1.00 90.25 124 LEU A N 1
ATOM 1004 C CA . LEU A 1 124 ? 13.203 -3.358 4.242 1.00 90.25 124 LEU A CA 1
ATOM 1005 C C . LEU A 1 124 ? 13.952 -2.299 3.422 1.00 90.25 124 LEU A C 1
ATOM 1007 O O . LEU A 1 124 ? 13.911 -1.120 3.761 1.00 90.25 124 LEU A O 1
ATOM 1011 N N . ASP A 1 125 ? 14.563 -2.695 2.307 1.00 89.62 125 ASP A N 1
ATOM 1012 C CA . ASP A 1 125 ? 15.220 -1.781 1.366 1.00 89.62 125 ASP A CA 1
ATOM 1013 C C . ASP A 1 125 ? 14.264 -0.678 0.894 1.00 89.62 125 ASP A C 1
ATOM 1015 O O . ASP A 1 125 ? 14.594 0.511 0.920 1.00 89.62 125 ASP A O 1
ATOM 1019 N N . LEU A 1 126 ? 13.038 -1.059 0.517 1.00 82.12 126 LEU A N 1
ATOM 1020 C CA . LEU A 1 126 ? 12.017 -0.116 0.071 1.00 82.12 126 LEU A CA 1
ATOM 1021 C C . LEU A 1 126 ? 11.624 0.869 1.182 1.00 82.12 126 LEU A C 1
ATOM 1023 O O . LEU A 1 126 ? 11.423 2.060 0.915 1.00 82.12 126 LEU A O 1
ATOM 1027 N N . SER A 1 127 ? 11.522 0.400 2.430 1.00 79.88 127 SER A N 1
ATOM 1028 C CA . SER A 1 127 ? 11.160 1.258 3.558 1.00 79.88 127 SER A CA 1
ATOM 1029 C C . SER A 1 127 ? 12.276 2.248 3.895 1.00 79.88 127 SER A C 1
ATOM 1031 O O . SER A 1 127 ? 11.995 3.448 3.998 1.00 79.88 127 SER A O 1
ATOM 1033 N N . VAL A 1 128 ? 13.532 1.795 3.944 1.00 82.19 128 VAL A N 1
ATOM 1034 C CA . VAL A 1 128 ? 14.717 2.638 4.181 1.00 82.19 128 VAL A CA 1
ATOM 1035 C C . VAL A 1 128 ? 14.897 3.659 3.055 1.00 82.19 128 VAL A C 1
ATOM 1037 O O . VAL A 1 128 ? 15.058 4.852 3.325 1.00 82.19 128 VAL A O 1
ATOM 1040 N N . ALA A 1 129 ? 14.767 3.241 1.792 1.00 76.44 129 ALA A N 1
ATOM 1041 C CA . ALA A 1 129 ? 14.831 4.145 0.645 1.00 76.44 129 ALA A CA 1
ATOM 1042 C C . ALA A 1 129 ? 13.733 5.221 0.697 1.00 76.44 129 ALA A C 1
ATOM 1044 O O . ALA A 1 129 ? 13.998 6.394 0.429 1.00 76.44 129 ALA A O 1
ATOM 1045 N N . SER A 1 130 ? 12.509 4.862 1.108 1.00 69.25 130 SER A N 1
ATOM 1046 C CA . SER A 1 130 ? 11.399 5.820 1.233 1.00 69.25 130 SER A CA 1
ATOM 1047 C C . SER A 1 130 ? 11.628 6.891 2.308 1.00 69.25 130 SER A C 1
ATOM 1049 O O . SER A 1 130 ? 11.064 7.985 2.229 1.00 69.25 130 SER A O 1
ATOM 1051 N N . VAL A 1 131 ? 12.432 6.582 3.327 1.00 68.38 131 VAL A N 1
ATOM 1052 C CA . VAL A 1 131 ? 12.844 7.525 4.373 1.00 68.38 131 VAL A CA 1
ATOM 1053 C C . VAL A 1 131 ? 13.957 8.429 3.846 1.00 68.38 131 VAL A C 1
ATOM 1055 O O . VAL A 1 131 ? 13.862 9.650 3.969 1.00 68.38 131 VAL A O 1
ATOM 1058 N N . ALA A 1 132 ? 14.965 7.854 3.186 1.00 67.12 132 ALA A N 1
ATOM 1059 C CA . ALA A 1 132 ? 16.065 8.609 2.590 1.00 67.12 132 ALA A CA 1
ATOM 1060 C C . ALA A 1 132 ? 15.576 9.606 1.523 1.00 67.12 132 ALA A C 1
ATOM 1062 O O . ALA A 1 132 ? 15.977 10.769 1.539 1.00 67.12 132 ALA A O 1
ATOM 1063 N N . MET A 1 133 ? 14.641 9.200 0.655 1.00 59.59 133 MET A N 1
ATOM 1064 C CA . MET A 1 133 ? 14.053 10.081 -0.364 1.00 59.59 133 MET A CA 1
ATOM 1065 C C . MET A 1 133 ? 13.267 11.255 0.233 1.00 59.59 133 MET A C 1
ATOM 1067 O O . MET A 1 133 ? 13.261 12.345 -0.333 1.00 59.59 133 MET A O 1
ATOM 1071 N N . ARG A 1 134 ? 12.624 11.078 1.395 1.00 59.72 134 ARG A N 1
ATOM 1072 C CA . ARG A 1 134 ? 11.974 12.201 2.092 1.00 59.72 134 ARG A CA 1
ATOM 1073 C C . ARG A 1 134 ? 12.989 13.217 2.608 1.00 59.72 134 ARG A C 1
ATOM 1075 O O . ARG A 1 134 ? 12.698 14.408 2.580 1.00 59.72 134 ARG A O 1
ATOM 1082 N N . LYS A 1 135 ? 14.174 12.759 3.031 1.00 60.19 135 LYS A N 1
ATOM 1083 C CA . LYS A 1 135 ? 15.270 13.637 3.467 1.00 60.19 135 LYS A CA 1
ATOM 1084 C C . LYS A 1 135 ? 15.842 14.448 2.300 1.00 60.19 135 LYS A C 1
ATOM 1086 O O . LYS A 1 135 ? 16.147 15.619 2.487 1.00 60.19 135 LYS A O 1
ATOM 1091 N N . THR A 1 136 ? 15.952 13.864 1.105 1.00 54.38 136 THR A N 1
ATOM 1092 C CA . THR A 1 136 ? 16.542 14.549 -0.059 1.00 54.38 136 THR A CA 1
ATOM 1093 C C . THR A 1 136 ? 15.571 15.478 -0.788 1.00 54.38 136 THR A C 1
ATOM 1095 O O . THR A 1 136 ? 15.985 16.535 -1.252 1.00 54.38 136 THR A O 1
ATOM 1098 N N . ILE A 1 137 ? 14.282 15.136 -0.871 1.00 53.59 137 ILE A N 1
ATOM 1099 C CA . ILE A 1 137 ? 13.287 15.936 -1.611 1.00 53.59 137 ILE A CA 1
ATOM 1100 C C . ILE A 1 137 ? 12.801 17.156 -0.800 1.00 53.59 137 ILE A C 1
ATOM 1102 O O . ILE A 1 137 ? 12.367 18.147 -1.380 1.00 53.59 137 ILE A O 1
ATOM 1106 N N . GLY A 1 138 ? 12.907 17.131 0.533 1.00 51.50 138 GLY A N 1
ATOM 1107 C CA . GLY A 1 138 ? 12.444 18.214 1.412 1.00 51.50 138 GLY A CA 1
ATOM 1108 C C . GLY A 1 138 ? 13.423 19.376 1.656 1.00 51.50 138 GLY A C 1
ATOM 1109 O O . GLY A 1 138 ? 13.122 20.223 2.489 1.00 51.50 138 GLY A O 1
ATOM 1110 N N . GLY A 1 139 ? 14.590 19.418 0.999 1.00 42.91 139 GLY A N 1
ATOM 1111 C CA . GLY A 1 139 ? 15.705 20.321 1.350 1.00 42.91 139 GLY A CA 1
ATOM 1112 C C . GLY A 1 139 ? 15.950 21.522 0.425 1.00 42.91 139 GLY A C 1
ATOM 1113 O O . GLY A 1 139 ? 17.070 22.019 0.387 1.00 42.91 139 GLY A O 1
ATOM 1114 N N . GLY A 1 140 ? 14.959 21.959 -0.357 1.00 42.97 140 GLY A N 1
ATOM 1115 C CA . GLY A 1 140 ? 15.146 22.977 -1.403 1.00 42.97 140 GLY A CA 1
ATOM 1116 C C . GLY A 1 140 ? 15.125 24.446 -0.962 1.00 42.97 140 GLY A C 1
ATOM 1117 O O . GLY A 1 140 ? 15.396 25.303 -1.795 1.00 42.97 140 GLY A O 1
ATOM 1118 N N . ASP A 1 141 ? 14.819 24.759 0.297 1.00 41.38 141 ASP A N 1
ATOM 1119 C CA . ASP A 1 141 ? 14.771 26.145 0.774 1.00 41.38 141 ASP A CA 1
ATOM 1120 C C . ASP A 1 141 ? 15.393 26.237 2.169 1.00 41.38 141 ASP A C 1
ATOM 1122 O O . ASP A 1 141 ? 15.141 25.382 3.018 1.00 41.38 141 ASP A O 1
ATOM 1126 N N . GLY A 1 142 ? 16.265 27.226 2.375 1.00 44.41 142 GLY A N 1
ATOM 1127 C CA . GLY A 1 142 ? 17.288 27.306 3.432 1.00 44.41 142 GLY A CA 1
ATOM 1128 C C . GLY A 1 142 ? 16.796 27.481 4.874 1.00 44.41 142 GLY A C 1
ATOM 1129 O O . GLY A 1 142 ? 17.379 28.250 5.632 1.00 44.41 142 GLY A O 1
ATOM 1130 N N . SER A 1 143 ? 15.747 26.773 5.279 1.00 46.34 143 SER A N 1
ATOM 1131 C CA . SER A 1 143 ? 15.310 26.640 6.667 1.00 46.34 143 SER A CA 1
ATOM 1132 C C . SER A 1 143 ? 15.318 25.155 7.034 1.00 46.34 143 SER A C 1
ATOM 1134 O O . SER A 1 143 ? 14.626 24.385 6.372 1.00 46.34 143 SER A O 1
ATOM 1136 N N . PRO A 1 144 ? 16.082 24.712 8.051 1.00 39.16 144 PRO A N 1
ATOM 1137 C CA . PRO A 1 144 ? 16.148 23.299 8.410 1.00 39.16 144 PRO A CA 1
ATOM 1138 C C . PRO A 1 144 ? 14.763 22.821 8.877 1.00 39.16 144 PRO A C 1
ATOM 1140 O O . PRO A 1 144 ? 14.272 23.337 9.882 1.00 39.16 144 PRO A O 1
ATOM 1143 N N . PRO A 1 145 ? 14.108 21.855 8.199 1.00 43.44 145 PRO A N 1
ATOM 1144 C CA . PRO A 1 145 ? 12.876 21.275 8.710 1.00 43.44 145 PRO A CA 1
ATOM 1145 C C . PRO A 1 145 ? 13.218 20.312 9.864 1.00 43.44 145 PRO A C 1
ATOM 1147 O O . PRO A 1 145 ? 13.907 19.308 9.648 1.00 43.44 145 PRO A O 1
ATOM 1150 N N . PRO A 1 146 ? 12.748 20.564 11.099 1.00 47.25 146 PRO A N 1
ATOM 1151 C CA . PRO A 1 146 ? 12.992 19.685 12.235 1.00 47.25 146 PRO A CA 1
ATOM 1152 C C . PRO A 1 146 ? 12.014 18.505 12.178 1.00 47.25 146 PRO A C 1
ATOM 1154 O O . PRO A 1 146 ? 10.992 18.530 12.856 1.00 47.25 146 PRO A O 1
ATOM 1157 N N . SER A 1 147 ? 12.218 17.505 11.308 1.00 55.59 147 SER A N 1
ATOM 1158 C CA . SER A 1 147 ? 11.280 16.355 11.271 1.00 55.59 147 SER A CA 1
ATOM 1159 C C . SER A 1 147 ? 11.815 15.030 10.717 1.00 55.59 147 SER A C 1
ATOM 1161 O O . SER A 1 147 ? 11.368 13.984 11.170 1.00 55.59 147 SER A O 1
ATOM 1163 N N . ALA A 1 148 ? 12.770 15.003 9.779 1.00 46.72 148 ALA A N 1
ATOM 1164 C CA . ALA A 1 148 ? 13.165 13.732 9.142 1.00 46.72 148 ALA A CA 1
ATOM 1165 C C . ALA A 1 148 ? 14.011 12.825 10.058 1.00 46.72 148 ALA A C 1
ATOM 1167 O O . ALA A 1 148 ? 13.775 11.620 10.137 1.00 46.72 148 ALA A O 1
ATOM 1168 N N . GLU A 1 149 ? 14.964 13.400 10.796 1.00 47.59 149 GLU A N 1
ATOM 1169 C CA . GLU A 1 149 ? 15.691 12.667 11.842 1.00 47.59 149 GLU A CA 1
ATOM 1170 C C . GLU A 1 149 ? 14.788 12.337 13.020 1.00 47.59 149 GLU A C 1
ATOM 1172 O O . GLU A 1 149 ? 14.923 11.269 13.600 1.00 47.59 149 GLU A O 1
ATOM 1177 N N . GLN A 1 150 ? 13.808 13.191 13.317 1.00 53.34 150 GLN A N 1
ATOM 1178 C CA . GLN A 1 150 ? 12.851 12.939 14.382 1.00 53.34 150 GLN A CA 1
ATOM 1179 C C . GLN A 1 150 ? 11.890 11.803 14.026 1.00 53.34 150 GLN A C 1
ATOM 1181 O O . GLN A 1 150 ? 11.550 11.045 14.912 1.00 53.34 150 GLN A O 1
ATOM 1186 N N . ASP A 1 151 ? 11.515 11.597 12.762 1.00 52.81 151 ASP A N 1
ATOM 1187 C CA . ASP A 1 151 ? 10.687 10.457 12.341 1.00 52.81 151 ASP A CA 1
ATOM 1188 C C . ASP A 1 151 ? 11.447 9.127 12.365 1.00 52.81 151 ASP A C 1
ATOM 1190 O O . ASP A 1 151 ? 10.893 8.108 12.783 1.00 52.81 151 ASP A O 1
ATOM 1194 N N . VAL A 1 152 ? 12.728 9.126 11.984 1.00 51.88 152 VAL A N 1
ATOM 1195 C CA . VAL A 1 152 ? 13.597 7.950 12.148 1.00 51.88 152 VAL A CA 1
ATOM 1196 C C . VAL A 1 152 ? 13.841 7.689 13.625 1.00 51.88 152 VAL A C 1
ATOM 1198 O O . VAL A 1 152 ? 13.666 6.560 14.068 1.00 51.88 152 VAL A O 1
ATOM 1201 N N . GLN A 1 153 ? 14.132 8.726 14.409 1.00 52.66 153 GLN A N 1
ATOM 1202 C CA . GLN A 1 153 ? 14.281 8.612 15.852 1.00 52.66 153 GLN A CA 1
ATOM 1203 C C . GLN A 1 153 ? 12.960 8.226 16.522 1.00 52.66 153 GLN A C 1
ATOM 1205 O O . GLN A 1 153 ? 12.992 7.474 17.474 1.00 52.66 153 GLN A O 1
ATOM 1210 N N . ASN A 1 154 ? 11.798 8.635 16.012 1.00 58.94 154 ASN A N 1
ATOM 1211 C CA . ASN A 1 154 ? 10.476 8.234 16.498 1.00 58.94 154 ASN A CA 1
ATOM 1212 C C . ASN A 1 154 ? 10.143 6.803 16.087 1.00 58.94 154 ASN A C 1
ATOM 1214 O O . ASN A 1 154 ? 9.433 6.127 16.817 1.00 58.94 154 ASN A O 1
ATOM 1218 N N . MET A 1 155 ? 10.643 6.309 14.954 1.00 52.34 155 MET A N 1
ATOM 1219 C CA . MET A 1 155 ? 10.545 4.899 14.582 1.00 52.34 155 MET A CA 1
ATOM 1220 C C . MET A 1 155 ? 11.492 4.042 15.432 1.00 52.34 155 MET A C 1
ATOM 1222 O O . MET A 1 155 ? 11.071 3.006 15.932 1.00 52.34 155 MET A O 1
ATOM 1226 N N . ILE A 1 156 ? 12.724 4.504 15.678 1.00 54.47 156 ILE A N 1
ATOM 1227 C CA . ILE A 1 156 ? 13.703 3.891 16.591 1.00 54.47 156 ILE A CA 1
ATOM 1228 C C . ILE A 1 156 ? 13.177 3.908 18.028 1.00 54.47 156 ILE A C 1
ATOM 1230 O O . ILE A 1 156 ? 13.256 2.897 18.717 1.00 54.47 156 ILE A O 1
ATOM 1234 N N . ASN A 1 157 ? 12.597 5.021 18.471 1.00 53.78 157 ASN A N 1
ATOM 1235 C CA . ASN A 1 157 ? 11.976 5.163 19.781 1.00 53.78 157 ASN A CA 1
ATOM 1236 C C . ASN A 1 157 ? 10.694 4.338 19.840 1.00 53.78 157 ASN A C 1
ATOM 1238 O O . ASN A 1 157 ? 10.513 3.655 20.818 1.00 53.78 157 ASN A O 1
ATOM 1242 N N . ARG A 1 158 ? 9.875 4.233 18.784 1.00 53.69 158 ARG A N 1
ATOM 1243 C CA . ARG A 1 158 ? 8.748 3.274 18.726 1.00 53.69 158 ARG A CA 1
ATOM 1244 C C . ARG A 1 158 ? 9.186 1.814 18.736 1.00 53.69 158 ARG A C 1
ATOM 1246 O O . ARG A 1 158 ? 8.406 0.969 19.144 1.00 53.69 158 ARG A O 1
ATOM 1253 N N . VAL A 1 159 ? 10.388 1.510 18.255 1.00 48.06 159 VAL A N 1
ATOM 1254 C CA . VAL A 1 159 ? 10.991 0.173 18.294 1.00 48.06 159 VAL A CA 1
ATOM 1255 C C . VAL A 1 159 ? 11.580 -0.129 19.675 1.00 48.06 159 VAL A C 1
ATOM 1257 O O . VAL A 1 159 ? 11.434 -1.244 20.165 1.00 48.06 159 VAL A O 1
ATOM 1260 N N . LYS A 1 160 ? 12.210 0.857 20.322 1.00 47.31 160 LYS A N 1
ATOM 1261 C CA . LYS A 1 160 ? 12.721 0.761 21.700 1.00 47.31 160 LYS A CA 1
ATOM 1262 C C . LYS A 1 160 ? 11.594 0.800 22.744 1.00 47.31 160 LYS A C 1
ATOM 1264 O O . LYS A 1 160 ? 11.668 0.084 23.734 1.00 47.31 160 LYS A O 1
ATOM 1269 N N . ASP A 1 161 ? 10.537 1.554 22.459 1.00 44.16 161 ASP A N 1
ATOM 1270 C CA . ASP A 1 161 ? 9.278 1.677 23.205 1.00 44.16 161 ASP A CA 1
ATOM 1271 C C . ASP A 1 161 ? 8.199 0.729 22.667 1.00 44.16 161 ASP A C 1
ATOM 1273 O O . ASP A 1 161 ? 7.040 0.816 23.087 1.00 44.16 161 ASP A O 1
ATOM 1277 N N . MET A 1 162 ? 8.550 -0.199 21.760 1.00 44.50 162 MET A N 1
ATOM 1278 C CA . MET A 1 162 ? 7.717 -1.364 21.455 1.00 44.50 162 MET A CA 1
ATOM 1279 C C . MET A 1 162 ? 7.758 -2.235 22.701 1.00 44.50 162 MET A C 1
ATOM 1281 O O . MET A 1 162 ? 8.607 -3.097 22.919 1.00 44.50 162 MET A O 1
ATOM 1285 N N . ASN A 1 163 ? 6.869 -1.831 23.590 1.00 44.94 163 ASN A N 1
ATOM 1286 C CA . ASN A 1 163 ? 6.803 -2.162 24.982 1.00 44.94 163 ASN A CA 1
ATOM 1287 C C . ASN A 1 163 ? 6.709 -3.683 25.126 1.00 44.94 163 ASN A C 1
ATOM 1289 O O . ASN A 1 163 ? 5.984 -4.347 24.378 1.00 44.94 163 ASN A O 1
ATOM 1293 N N . LEU A 1 164 ? 7.365 -4.224 26.152 1.00 43.47 164 LEU A N 1
ATOM 1294 C CA . LEU A 1 164 ? 7.143 -5.576 26.669 1.00 43.47 164 LEU A CA 1
ATOM 1295 C C . LEU A 1 164 ? 5.638 -5.910 26.739 1.00 43.47 164 LEU A C 1
ATOM 1297 O O . LEU A 1 164 ? 5.249 -7.055 26.570 1.00 43.47 164 LEU A O 1
ATOM 1301 N N . GLN A 1 165 ? 4.783 -4.900 26.912 1.00 45.00 165 GLN A N 1
ATOM 1302 C CA . GLN A 1 165 ? 3.327 -4.989 26.880 1.00 45.00 165 GLN A CA 1
ATOM 1303 C C . GLN A 1 165 ? 2.710 -5.373 25.517 1.00 45.00 165 GLN A C 1
ATOM 1305 O O . GLN A 1 165 ? 1.737 -6.116 25.509 1.00 45.00 165 GLN A O 1
ATOM 1310 N N . GLN A 1 166 ? 3.255 -4.931 24.377 1.00 50.44 166 GLN A N 1
ATOM 1311 C CA . GLN A 1 166 ? 2.811 -5.376 23.044 1.00 50.44 166 GLN A CA 1
ATOM 1312 C C . GLN A 1 166 ? 3.282 -6.801 22.751 1.00 50.44 166 GLN A C 1
ATOM 1314 O O . GLN A 1 166 ? 2.520 -7.589 22.198 1.00 50.44 166 GLN A O 1
ATOM 1319 N N . ILE A 1 167 ? 4.484 -7.164 23.213 1.00 47.91 167 ILE A N 1
ATOM 1320 C CA . ILE A 1 167 ? 4.951 -8.557 23.206 1.00 47.91 167 ILE A CA 1
ATOM 1321 C C . ILE A 1 167 ? 4.029 -9.412 24.087 1.00 47.91 167 ILE A C 1
ATOM 1323 O O . ILE A 1 167 ? 3.570 -10.458 23.649 1.00 47.91 167 ILE A O 1
ATOM 1327 N N . LEU A 1 168 ? 3.666 -8.948 25.287 1.00 47.12 168 LEU A N 1
ATOM 1328 C CA . LEU A 1 168 ? 2.718 -9.629 26.176 1.00 47.12 168 LEU A CA 1
ATOM 1329 C C . LEU A 1 168 ? 1.304 -9.708 25.583 1.00 47.12 168 LEU A C 1
ATOM 1331 O O . LEU A 1 168 ? 0.619 -10.702 25.801 1.00 47.12 168 LEU A O 1
ATOM 1335 N N . GLN A 1 169 ? 0.869 -8.707 24.818 1.00 48.62 169 GLN A N 1
ATOM 1336 C CA . GLN A 1 169 ? -0.421 -8.709 24.127 1.00 48.62 169 GLN A CA 1
ATOM 1337 C C . GLN A 1 169 ? -0.419 -9.673 22.933 1.00 48.62 169 GLN A C 1
ATOM 1339 O O . GLN A 1 169 ? -1.380 -10.408 22.734 1.00 48.62 169 GLN A O 1
ATOM 1344 N N . GLN A 1 170 ? 0.686 -9.765 22.194 1.00 49.50 170 GLN A N 1
ATOM 1345 C CA . GLN A 1 170 ? 0.871 -10.790 21.168 1.00 49.50 170 GLN A CA 1
ATOM 1346 C C . GLN A 1 170 ? 0.937 -12.194 21.795 1.00 49.50 170 GLN A C 1
ATOM 1348 O O . GLN A 1 170 ? 0.317 -13.123 21.285 1.00 49.50 170 GLN A O 1
ATOM 1353 N N . TYR A 1 171 ? 1.572 -12.333 22.966 1.00 53.25 171 TYR A N 1
ATOM 1354 C CA . TYR A 1 171 ? 1.503 -13.539 23.799 1.00 53.25 171 TYR A CA 1
ATOM 1355 C C . TYR A 1 171 ? 0.080 -13.836 24.296 1.00 53.25 171 TYR A C 1
ATOM 1357 O O . TYR A 1 171 ? -0.248 -15.002 24.490 1.00 53.25 171 TYR A O 1
ATOM 1365 N N . GLN A 1 172 ? -0.778 -12.829 24.504 1.00 54.72 172 GLN A N 1
ATOM 1366 C CA . GLN A 1 172 ? -2.191 -13.035 24.843 1.00 54.72 172 GLN A CA 1
ATOM 1367 C C . GLN A 1 172 ? -2.992 -13.560 23.651 1.00 54.72 172 GLN A C 1
ATOM 1369 O O . GLN A 1 172 ? -3.789 -14.471 23.845 1.00 54.72 172 GLN A O 1
ATOM 1374 N N . VAL A 1 173 ? -2.753 -13.047 22.439 1.00 53.53 173 VAL A N 1
ATOM 1375 C CA . VAL A 1 173 ? -3.389 -13.555 21.208 1.00 53.53 173 VAL A CA 1
ATOM 1376 C C . VAL A 1 173 ? -2.935 -14.988 20.926 1.00 53.53 173 VAL A C 1
ATOM 1378 O O . VAL A 1 173 ? -3.771 -15.872 20.771 1.00 53.53 173 VAL A O 1
ATOM 1381 N N . LEU A 1 174 ? -1.625 -15.252 20.999 1.00 53.41 174 LEU A N 1
ATOM 1382 C CA . LEU A 1 174 ? -1.076 -16.603 20.854 1.00 53.41 174 LEU A CA 1
ATOM 1383 C C . LEU A 1 174 ? -1.608 -17.553 21.942 1.00 53.41 174 LEU A C 1
ATOM 1385 O O . LEU A 1 174 ? -1.887 -18.715 21.664 1.00 53.41 174 LEU A O 1
ATOM 1389 N N . ARG A 1 175 ? -1.805 -17.063 23.178 1.00 59.19 175 ARG A N 1
ATOM 1390 C CA . ARG A 1 175 ? -2.478 -17.821 24.248 1.00 59.19 175 ARG A CA 1
ATOM 1391 C C . ARG A 1 175 ? -3.938 -18.111 23.932 1.00 59.19 175 ARG A C 1
ATOM 1393 O O . ARG A 1 175 ? -4.402 -19.189 24.271 1.00 59.19 175 ARG A O 1
ATOM 1400 N N . GLN A 1 176 ? -4.656 -17.176 23.320 1.00 59.88 176 GLN A N 1
ATOM 1401 C CA . GLN A 1 176 ? -6.057 -17.362 22.950 1.00 59.88 176 GLN A CA 1
ATOM 1402 C C . GLN A 1 176 ? -6.202 -18.422 21.853 1.00 59.88 176 GLN A C 1
ATOM 1404 O O . GLN A 1 176 ? -7.096 -19.263 21.929 1.00 59.88 176 GLN A O 1
ATOM 1409 N N . ASP A 1 177 ? -5.285 -18.431 20.885 1.00 65.06 177 ASP A N 1
ATOM 1410 C CA . ASP A 1 177 ? -5.215 -19.466 19.854 1.00 65.06 177 ASP A CA 1
ATOM 1411 C C . ASP A 1 177 ? -4.807 -20.820 20.442 1.00 65.06 177 ASP A C 1
ATOM 1413 O O . ASP A 1 177 ? -5.442 -21.829 20.140 1.00 65.06 177 ASP A O 1
ATOM 1417 N N . LEU A 1 178 ? -3.838 -20.852 21.364 1.00 61.88 178 LEU A N 1
ATOM 1418 C CA . LEU A 1 178 ? -3.492 -22.055 22.131 1.00 61.88 178 LEU A CA 1
ATOM 1419 C C . LEU A 1 178 ? -4.667 -22.570 22.969 1.00 61.88 178 LEU A C 1
ATOM 1421 O O . LEU A 1 178 ? -4.891 -23.773 23.002 1.00 61.88 178 LEU A O 1
ATOM 1425 N N . ASP A 1 179 ? -5.453 -21.692 23.593 1.00 67.75 179 ASP A N 1
ATOM 1426 C CA . ASP A 1 179 ? -6.662 -22.061 24.339 1.00 67.75 179 ASP A CA 1
ATOM 1427 C C . ASP A 1 179 ? -7.766 -22.599 23.415 1.00 67.75 179 ASP A C 1
ATOM 1429 O O . ASP A 1 179 ? -8.536 -23.475 23.815 1.00 67.75 179 ASP A O 1
ATOM 1433 N N . ASN A 1 180 ? -7.867 -22.095 22.183 1.00 73.88 180 ASN A N 1
ATOM 1434 C CA . ASN A 1 180 ? -8.807 -22.601 21.183 1.00 73.88 180 ASN A CA 1
ATOM 1435 C C . ASN A 1 180 ? -8.364 -23.969 20.641 1.00 73.88 180 ASN A C 1
ATOM 1437 O O . ASN A 1 180 ? -9.190 -24.875 20.533 1.00 73.88 180 ASN A O 1
ATOM 1441 N N . LEU A 1 181 ? -7.066 -24.147 20.379 1.00 73.56 181 LEU A N 1
ATOM 1442 C CA . LEU A 1 181 ? -6.473 -25.417 19.948 1.00 73.56 181 LEU A CA 1
ATOM 1443 C C . LEU A 1 181 ? -6.497 -26.468 21.063 1.00 73.56 181 LEU A C 1
ATOM 1445 O O . LEU A 1 181 ? -6.773 -27.634 20.801 1.00 73.56 181 LEU A O 1
ATOM 1449 N N . ALA A 1 182 ? -6.302 -26.066 22.319 1.00 73.75 182 ALA A N 1
ATOM 1450 C CA . ALA A 1 182 ? -6.350 -26.962 23.472 1.00 73.75 182 ALA A CA 1
ATOM 1451 C C . ALA A 1 182 ? -7.747 -27.549 23.726 1.00 73.75 182 ALA A C 1
ATOM 1453 O O . ALA A 1 182 ? -7.854 -28.583 24.385 1.00 73.75 182 ALA A O 1
ATOM 1454 N N . ARG A 1 183 ? -8.811 -26.921 23.202 1.00 79.25 183 ARG A N 1
ATOM 1455 C CA . ARG A 1 183 ? -10.190 -27.444 23.253 1.00 79.25 183 ARG A CA 1
ATOM 1456 C C . ARG A 1 183 ? -10.485 -28.482 22.178 1.00 79.25 183 ARG A C 1
ATOM 1458 O O . ARG A 1 183 ? -11.454 -29.226 22.321 1.00 79.25 183 ARG A O 1
ATOM 1465 N N . LEU A 1 184 ? -9.700 -28.510 21.105 1.00 80.75 184 LEU A N 1
ATOM 1466 C CA . LEU A 1 184 ? -9.792 -29.548 20.090 1.00 80.75 184 LEU A CA 1
ATOM 1467 C C . LEU A 1 184 ? -9.081 -30.796 20.619 1.00 80.75 184 LEU A C 1
ATOM 1469 O O . LEU A 1 184 ? -8.008 -30.700 21.215 1.00 80.75 184 LEU A O 1
ATOM 1473 N N . SER A 1 185 ? -9.694 -31.967 20.437 1.00 82.69 185 SER A N 1
ATOM 1474 C CA . SER A 1 185 ? -9.017 -33.236 20.710 1.00 82.69 185 SER A CA 1
ATOM 1475 C C . SER A 1 185 ? -7.905 -33.484 19.677 1.00 82.69 185 SER A C 1
ATOM 1477 O O . SER A 1 185 ? -7.705 -32.703 18.746 1.00 82.69 185 SER A O 1
ATOM 1479 N N . VAL A 1 186 ? -7.152 -34.572 19.835 1.00 80.88 186 VAL A N 1
ATOM 1480 C CA . VAL A 1 186 ? -6.089 -34.933 18.882 1.00 80.88 186 VAL A CA 1
ATOM 1481 C C . VAL A 1 186 ? -6.661 -35.214 17.481 1.00 80.88 186 VAL A C 1
ATOM 1483 O O . VAL A 1 186 ? -6.051 -34.838 16.484 1.00 80.88 186 VAL A O 1
ATOM 1486 N N . GLU A 1 187 ? -7.871 -35.782 17.387 1.00 86.50 187 GLU A N 1
ATOM 1487 C CA . GLU A 1 187 ? -8.503 -36.136 16.103 1.00 86.50 187 GLU A CA 1
ATOM 1488 C C . GLU A 1 187 ? -8.748 -34.914 15.186 1.00 86.50 187 GLU A C 1
ATOM 1490 O O . GLU A 1 187 ? -8.301 -34.937 14.038 1.00 86.50 187 GLU A O 1
ATOM 1495 N N . PRO A 1 188 ? -9.389 -33.813 15.646 1.00 83.81 188 PRO A N 1
ATOM 1496 C CA . PRO A 1 188 ? -9.551 -32.607 14.834 1.00 83.81 188 PRO A CA 1
ATOM 1497 C C . PRO A 1 188 ? -8.233 -31.909 14.489 1.00 83.81 188 PRO A C 1
ATOM 1499 O O . PRO A 1 188 ? -8.140 -31.292 13.432 1.00 83.81 188 PRO A O 1
ATOM 1502 N N . LEU A 1 189 ? -7.214 -31.997 15.353 1.00 83.19 189 LEU A N 1
ATOM 1503 C CA . LEU A 1 189 ? -5.891 -31.431 15.069 1.00 83.19 189 LEU A CA 1
ATOM 1504 C C . LEU A 1 189 ? -5.186 -32.211 13.946 1.00 83.19 189 LEU A C 1
ATOM 1506 O O . LEU A 1 189 ? -4.613 -31.607 13.040 1.00 83.19 189 LEU A O 1
ATOM 1510 N N . HIS A 1 190 ? -5.317 -33.540 13.916 1.00 84.31 190 HIS A N 1
ATOM 1511 C CA . HIS A 1 190 ? -4.854 -34.339 12.777 1.00 84.31 190 HIS A CA 1
ATOM 1512 C C . HIS A 1 190 ? -5.624 -34.032 11.494 1.00 84.31 190 HIS A C 1
ATOM 1514 O O . HIS A 1 190 ? -5.013 -33.855 10.442 1.00 84.31 190 HIS A O 1
ATOM 1520 N N . GLN A 1 191 ? -6.948 -33.882 11.572 1.00 85.94 191 GLN A N 1
ATOM 1521 C CA . GLN A 1 191 ? -7.759 -33.505 10.408 1.00 85.94 191 GLN A CA 1
ATOM 1522 C C . GLN A 1 191 ? -7.460 -32.081 9.904 1.00 85.94 191 GLN A C 1
ATOM 1524 O O . GLN A 1 191 ? -7.636 -31.806 8.719 1.00 85.94 191 GLN A O 1
ATOM 1529 N N . GLY A 1 192 ? -6.974 -31.193 10.777 1.00 82.81 192 GLY A N 1
ATOM 1530 C CA . GLY A 1 192 ? -6.543 -29.834 10.443 1.00 82.81 192 GLY A CA 1
ATOM 1531 C C . GLY A 1 192 ? -5.133 -29.724 9.850 1.00 82.81 192 GLY A C 1
ATOM 1532 O O . GLY A 1 192 ? -4.731 -28.625 9.478 1.00 82.81 192 GLY A O 1
ATOM 1533 N N . GLY A 1 193 ? -4.382 -30.830 9.752 1.00 75.25 193 GLY A N 1
ATOM 1534 C CA . GLY A 1 193 ? -3.023 -30.841 9.197 1.00 75.25 193 GLY A CA 1
ATOM 1535 C C . GLY A 1 193 ? -1.943 -30.293 10.137 1.00 75.25 193 GLY A C 1
ATOM 1536 O O . GLY A 1 193 ? -0.869 -29.909 9.675 1.00 75.25 193 GLY A O 1
ATOM 1537 N N . TYR A 1 194 ? -2.204 -30.240 11.448 1.00 80.50 194 TYR A N 1
ATOM 1538 C CA . TYR A 1 194 ? -1.211 -29.813 12.435 1.00 80.50 194 TYR A CA 1
ATOM 1539 C C . TYR A 1 194 ? -0.145 -30.904 12.649 1.00 80.50 194 TYR A C 1
ATOM 1541 O O . TYR A 1 194 ? -0.462 -32.089 12.739 1.00 80.50 194 TYR A O 1
ATOM 1549 N N . ASN A 1 195 ? 1.127 -30.498 12.738 1.00 83.25 195 ASN A N 1
ATOM 1550 C CA . ASN A 1 195 ? 2.276 -31.391 12.942 1.00 83.25 195 ASN A CA 1
ATOM 1551 C C . ASN A 1 195 ? 2.166 -32.163 14.279 1.00 83.25 195 ASN A C 1
ATOM 1553 O O . ASN A 1 195 ? 1.862 -31.569 15.312 1.00 83.25 195 ASN A O 1
ATOM 1557 N N . GLU A 1 196 ? 2.493 -33.461 14.272 1.00 80.94 196 GLU A N 1
ATOM 1558 C CA . GLU A 1 196 ? 2.509 -34.364 15.436 1.00 80.94 196 GLU A CA 1
ATOM 1559 C C . GLU A 1 196 ? 3.236 -33.782 16.667 1.00 80.94 196 GLU A C 1
ATOM 1561 O O . GLU A 1 196 ? 2.781 -33.941 17.798 1.00 80.94 196 GLU A O 1
ATOM 1566 N N . GLN A 1 197 ? 4.343 -33.055 16.466 1.00 69.81 197 GLN A N 1
ATOM 1567 C CA . GLN A 1 197 ? 5.092 -32.406 17.550 1.00 69.81 197 GLN A CA 1
ATOM 1568 C C . GLN A 1 197 ? 4.294 -31.275 18.211 1.00 69.81 197 GLN A C 1
ATOM 1570 O O . GLN A 1 197 ? 4.330 -31.121 19.433 1.00 69.81 197 GLN A O 1
ATOM 1575 N N . ALA A 1 198 ? 3.540 -30.504 17.422 1.00 68.25 198 ALA A N 1
ATOM 1576 C CA . ALA A 1 198 ? 2.643 -29.482 17.949 1.00 68.25 198 ALA A CA 1
ATOM 1577 C C . ALA A 1 198 ? 1.473 -30.131 18.702 1.00 68.25 198 ALA A C 1
ATOM 1579 O O . ALA A 1 198 ? 1.108 -29.663 19.779 1.00 68.25 198 ALA A O 1
ATOM 1580 N N . ASN A 1 199 ? 0.954 -31.256 18.201 1.00 78.62 199 ASN A N 1
ATOM 1581 C CA . ASN A 1 199 ? -0.130 -31.995 18.851 1.00 78.62 199 ASN A CA 1
ATOM 1582 C C . ASN A 1 199 ? 0.315 -32.568 20.203 1.00 78.62 199 ASN A C 1
ATOM 1584 O O . ASN A 1 199 ? -0.389 -32.394 21.195 1.00 78.62 199 ASN A O 1
ATOM 1588 N N . GLN A 1 200 ? 1.514 -33.156 20.284 1.00 80.94 200 GLN A N 1
ATOM 1589 C CA . GLN A 1 200 ? 2.094 -33.633 21.547 1.00 80.94 200 GLN A CA 1
ATOM 1590 C C . GLN A 1 200 ? 2.324 -32.498 22.549 1.00 80.94 200 GLN A C 1
ATOM 1592 O O . GLN A 1 200 ? 2.061 -32.662 23.743 1.00 80.94 200 GLN A O 1
ATOM 1597 N N . LEU A 1 201 ? 2.787 -31.336 22.080 1.00 73.25 201 LEU A N 1
ATOM 1598 C CA . LEU A 1 201 ? 2.996 -30.170 22.936 1.00 73.25 201 LEU A CA 1
ATOM 1599 C C . LEU A 1 201 ? 1.667 -29.632 23.490 1.00 73.25 201 LEU A C 1
ATOM 1601 O O . LEU A 1 201 ? 1.567 -29.373 24.692 1.00 73.25 201 LEU A O 1
ATOM 1605 N N . ILE A 1 202 ? 0.640 -29.519 22.641 1.00 80.88 202 ILE A N 1
ATOM 1606 C CA . ILE A 1 202 ? -0.715 -29.110 23.038 1.00 80.88 202 ILE A CA 1
ATOM 1607 C C . ILE A 1 202 ? -1.294 -30.108 24.047 1.00 80.88 202 ILE A C 1
ATOM 1609 O O . ILE A 1 202 ? -1.824 -29.692 25.075 1.00 80.88 202 ILE A O 1
ATOM 1613 N N . GLU A 1 203 ? -1.145 -31.414 23.807 1.00 85.44 203 GLU A N 1
ATOM 1614 C CA . GLU A 1 203 ? -1.647 -32.467 24.697 1.00 85.44 203 GLU A CA 1
ATOM 1615 C C . GLU A 1 203 ? -0.966 -32.424 26.073 1.00 85.44 203 GLU A C 1
ATOM 1617 O O . GLU A 1 203 ? -1.631 -32.493 27.107 1.00 85.44 203 GLU A O 1
ATOM 1622 N N . THR A 1 204 ? 0.353 -32.213 26.092 1.00 86.06 204 THR A N 1
ATOM 1623 C CA . THR A 1 204 ? 1.146 -32.109 27.327 1.00 86.06 204 THR A CA 1
ATOM 1624 C C . THR A 1 204 ? 0.740 -30.890 28.161 1.00 86.06 204 THR A C 1
ATOM 1626 O O . THR A 1 204 ? 0.723 -30.956 29.391 1.00 86.06 204 THR A O 1
ATOM 1629 N N . GLN A 1 205 ? 0.382 -29.774 27.515 1.00 82.50 205 GLN A N 1
ATOM 1630 C CA . GLN A 1 205 ? -0.006 -28.534 28.201 1.00 82.50 205 GLN A CA 1
ATOM 1631 C C . GLN A 1 205 ? -1.517 -28.400 28.459 1.00 82.50 205 GLN A C 1
ATOM 1633 O O . GLN A 1 205 ? -1.934 -27.545 29.249 1.00 82.50 205 GLN A O 1
ATOM 1638 N N . ARG A 1 206 ? -2.356 -29.263 27.867 1.00 85.75 206 ARG A N 1
ATOM 1639 C CA . ARG A 1 206 ? -3.824 -29.217 27.991 1.00 85.75 206 ARG A CA 1
ATOM 1640 C C . ARG A 1 206 ? -4.336 -29.217 29.442 1.00 85.75 206 ARG A C 1
ATOM 1642 O O . ARG A 1 206 ? -5.248 -28.430 29.724 1.00 85.75 206 ARG A O 1
ATOM 1649 N N . PRO A 1 207 ? -3.788 -30.005 30.393 1.00 83.88 207 PRO A N 1
ATOM 1650 C CA . PRO A 1 207 ? -4.257 -29.980 31.782 1.00 83.88 207 PRO A CA 1
ATOM 1651 C C . PRO A 1 207 ? -4.069 -28.605 32.434 1.00 83.88 207 PRO A C 1
ATOM 1653 O O . PRO A 1 207 ? -4.954 -28.121 33.142 1.00 83.88 207 PRO A O 1
ATOM 1656 N N . GLN A 1 208 ? -2.944 -27.944 32.145 1.00 78.19 208 GLN A N 1
ATOM 1657 C CA . GLN A 1 208 ? -2.603 -26.640 32.707 1.00 78.19 208 GLN A CA 1
ATOM 1658 C C . GLN A 1 208 ? -3.497 -25.529 32.137 1.00 78.19 208 GLN A C 1
ATOM 1660 O O . GLN A 1 208 ? -3.998 -24.693 32.893 1.00 78.19 208 GLN A O 1
ATOM 1665 N N . LEU A 1 209 ? -3.760 -25.555 30.826 1.00 75.75 209 LEU A N 1
ATOM 1666 C CA . LEU A 1 209 ? -4.673 -24.613 30.165 1.00 75.75 209 LEU A CA 1
ATOM 1667 C C . LEU A 1 209 ? -6.116 -24.789 30.664 1.00 75.75 209 LEU A C 1
ATOM 1669 O O . LEU A 1 209 ? -6.784 -23.812 31.006 1.00 75.75 209 LEU A O 1
ATOM 1673 N N . THR A 1 210 ? -6.565 -26.037 30.832 1.00 84.25 210 THR A N 1
ATOM 1674 C CA . THR A 1 210 ? -7.897 -26.351 31.381 1.00 84.25 210 THR A CA 1
ATOM 1675 C C . THR A 1 210 ? -8.051 -25.832 32.815 1.00 84.25 210 THR A C 1
ATOM 1677 O O . THR A 1 210 ? -9.085 -25.257 33.169 1.00 84.25 210 THR A O 1
ATOM 1680 N N . GLN A 1 211 ? -7.012 -25.977 33.647 1.00 84.31 211 GLN A N 1
ATOM 1681 C CA . GLN A 1 211 ? -7.006 -25.465 35.018 1.00 84.31 211 GLN A CA 1
ATOM 1682 C C . GLN A 1 211 ? -7.071 -23.930 35.058 1.00 84.31 211 GLN A C 1
ATOM 1684 O O . GLN A 1 211 ? -7.854 -23.364 35.827 1.00 84.31 211 GLN A O 1
ATOM 1689 N N . LEU A 1 212 ? -6.300 -23.255 34.201 1.00 75.94 212 LEU A N 1
ATOM 1690 C CA . LEU A 1 212 ? -6.299 -21.795 34.093 1.00 75.94 212 LEU A CA 1
ATOM 1691 C C . LEU A 1 212 ? -7.670 -21.265 33.645 1.00 75.94 212 LEU A C 1
ATOM 1693 O O . LEU A 1 212 ? -8.199 -20.308 34.216 1.00 75.94 212 LEU A O 1
ATOM 1697 N N . GLN A 1 213 ? -8.289 -21.927 32.668 1.00 80.50 213 GLN A N 1
ATOM 1698 C CA . GLN A 1 213 ? -9.613 -21.570 32.169 1.00 80.50 213 GLN A CA 1
ATOM 1699 C C . GLN A 1 213 ? -10.698 -21.738 33.245 1.00 80.50 213 GLN A C 1
ATOM 1701 O O . GLN A 1 213 ? -11.576 -20.880 33.397 1.00 80.50 213 GLN A O 1
ATOM 1706 N N . ALA A 1 214 ? -10.630 -22.816 34.033 1.00 84.19 214 ALA A N 1
ATOM 1707 C CA . ALA A 1 214 ? -11.524 -23.025 35.168 1.00 84.19 214 ALA A CA 1
ATOM 1708 C C . ALA A 1 214 ? -11.368 -21.916 36.225 1.00 84.19 214 ALA A C 1
ATOM 1710 O O . ALA A 1 214 ? -12.363 -21.457 36.794 1.00 84.19 214 ALA A O 1
ATOM 1711 N N . GLN A 1 215 ? -10.142 -21.435 36.449 1.00 82.06 215 GLN A N 1
ATOM 1712 C CA . GLN A 1 215 ? -9.862 -20.335 37.371 1.00 82.06 215 GLN A CA 1
ATOM 1713 C C . GLN A 1 215 ? -10.441 -18.999 36.876 1.00 82.06 215 GLN A C 1
ATOM 1715 O O . GLN A 1 215 ? -11.069 -18.283 37.658 1.00 82.06 215 GLN A O 1
ATOM 1720 N N . GLN A 1 216 ? -10.324 -18.693 35.579 1.00 78.00 216 GLN A N 1
ATOM 1721 C CA . GLN A 1 216 ? -10.925 -17.488 34.989 1.00 78.00 216 GLN A CA 1
ATOM 1722 C C . GLN A 1 216 ? -12.458 -17.507 35.054 1.00 78.00 216 GLN A C 1
ATOM 1724 O O . GLN A 1 216 ? -13.075 -16.498 35.398 1.00 78.00 216 GLN A O 1
ATOM 1729 N N . ARG A 1 217 ? -13.091 -18.661 34.794 1.00 79.00 217 ARG A N 1
ATOM 1730 C CA . ARG A 1 217 ? -14.552 -18.804 34.925 1.00 79.00 217 ARG A CA 1
ATOM 1731 C C . ARG A 1 217 ? -15.035 -18.579 36.352 1.00 79.00 217 ARG A C 1
ATOM 1733 O O . ARG A 1 217 ? -16.073 -17.949 36.535 1.00 79.00 217 ARG A O 1
ATOM 1740 N N . ARG A 1 218 ? -14.283 -19.051 37.355 1.00 74.56 218 ARG A N 1
ATOM 1741 C CA . ARG A 1 218 ? -14.595 -18.770 38.764 1.00 74.56 218 ARG A CA 1
ATOM 1742 C C . ARG A 1 218 ? -14.540 -17.271 39.046 1.00 74.56 218 ARG A C 1
ATOM 1744 O O . ARG A 1 218 ? -15.500 -16.753 39.595 1.00 74.56 218 ARG A O 1
ATOM 1751 N N . ALA A 1 219 ? -13.495 -16.573 38.596 1.00 70.06 219 ALA A N 1
ATOM 1752 C CA . ALA A 1 219 ? -13.354 -15.129 38.803 1.00 70.06 219 ALA A CA 1
ATOM 1753 C C . ALA A 1 219 ? -14.471 -14.297 38.135 1.00 70.06 219 ALA A C 1
ATOM 1755 O O . ALA A 1 219 ? -14.954 -13.330 38.723 1.00 70.06 219 ALA A O 1
ATOM 1756 N N . ALA A 1 220 ? -14.927 -14.688 36.939 1.00 71.31 220 ALA A N 1
ATOM 1757 C CA . ALA A 1 220 ? -16.039 -14.022 36.251 1.00 71.31 220 ALA A CA 1
ATOM 1758 C C . ALA A 1 220 ? -17.388 -14.217 36.972 1.00 71.31 220 ALA A C 1
ATOM 1760 O O . ALA A 1 220 ? -18.223 -13.310 36.999 1.00 71.31 220 ALA A O 1
ATOM 1761 N N . PHE A 1 221 ? -17.590 -15.380 37.598 1.00 74.06 221 PHE A N 1
ATOM 1762 C CA . PHE A 1 221 ? -18.795 -15.659 38.378 1.00 74.06 221 PHE A CA 1
ATOM 1763 C C . PHE A 1 221 ? -18.844 -14.862 39.684 1.00 74.06 221 PHE A C 1
ATOM 1765 O O . PHE A 1 221 ? -19.912 -14.380 40.057 1.00 74.06 221 PHE A O 1
ATOM 1772 N N . THR A 1 222 ? -17.703 -14.660 40.351 1.00 63.00 222 THR A N 1
ATOM 1773 C CA . THR A 1 222 ? -17.653 -13.891 41.604 1.00 63.00 222 THR A CA 1
ATOM 1774 C C . THR A 1 222 ? -17.973 -12.406 41.404 1.00 63.00 222 THR A C 1
ATOM 1776 O O . THR A 1 222 ? -18.525 -11.785 42.303 1.00 63.00 222 THR A O 1
ATOM 1779 N N . ASN A 1 223 ? -17.691 -11.842 40.224 1.00 55.28 223 ASN A N 1
ATOM 1780 C CA . ASN A 1 223 ? -17.955 -10.428 39.917 1.00 55.28 223 ASN A CA 1
ATOM 1781 C C . ASN A 1 223 ? -19.368 -10.141 39.374 1.00 55.28 223 ASN A C 1
ATOM 1783 O O . ASN A 1 223 ? -19.717 -8.977 39.196 1.00 55.28 223 ASN A O 1
ATOM 1787 N N . SER A 1 224 ? -20.182 -11.170 39.107 1.00 52.94 224 SER A N 1
ATOM 1788 C CA . SER A 1 224 ? -21.497 -11.012 38.457 1.00 52.94 224 SER A CA 1
ATOM 1789 C C . SER A 1 224 ? -22.693 -11.164 39.406 1.00 52.94 224 SER A C 1
ATOM 1791 O O . SER A 1 224 ? -23.836 -11.070 38.965 1.00 52.94 224 SER A O 1
ATOM 1793 N N . GLN A 1 225 ? -22.473 -11.386 40.706 1.00 43.53 225 GLN A N 1
ATOM 1794 C CA . GLN A 1 225 ? -23.558 -11.383 41.692 1.00 43.53 225 GLN A CA 1
ATOM 1795 C C . GLN A 1 225 ? -23.809 -9.962 42.209 1.00 43.53 225 GLN A C 1
ATOM 1797 O O . GLN A 1 225 ? -23.350 -9.578 43.281 1.00 43.53 225 GLN A O 1
ATOM 1802 N N . LEU A 1 226 ? -24.567 -9.183 41.435 1.00 50.47 226 LEU A N 1
ATOM 1803 C CA . LEU A 1 226 ? -25.370 -8.089 41.982 1.00 50.47 226 LEU A CA 1
ATOM 1804 C C . LEU A 1 226 ? -26.740 -8.645 42.418 1.00 50.47 226 LEU A C 1
ATOM 1806 O O . LEU A 1 226 ? -27.294 -9.504 41.726 1.00 50.47 226 LEU A O 1
ATOM 1810 N N . PRO A 1 227 ? -27.305 -8.177 43.545 1.00 45.28 227 PRO A N 1
ATOM 1811 C CA . PRO A 1 227 ? -28.581 -8.662 44.055 1.00 45.28 227 PRO A CA 1
ATOM 1812 C C . PRO A 1 227 ? -29.725 -8.094 43.205 1.00 45.28 227 PRO A C 1
ATOM 1814 O O . PRO A 1 227 ? -30.007 -6.900 43.265 1.00 45.28 227 PRO A O 1
ATOM 1817 N N . MET A 1 228 ? -30.389 -8.935 42.407 1.00 39.00 228 MET A N 1
ATOM 1818 C CA . MET A 1 228 ? -31.585 -8.533 41.660 1.00 39.00 228 MET A CA 1
ATOM 1819 C C . MET A 1 228 ? -32.855 -9.027 42.345 1.00 39.00 228 MET A C 1
ATOM 1821 O O . MET A 1 228 ? -33.078 -10.221 42.539 1.00 39.00 228 MET A O 1
ATOM 1825 N N . SER A 1 229 ? -33.659 -8.030 42.702 1.00 40.00 229 SER A N 1
ATOM 1826 C CA . SER A 1 229 ? -35.006 -8.102 43.241 1.00 40.00 229 SER A CA 1
ATOM 1827 C C . SER A 1 229 ? -36.027 -8.400 42.133 1.00 40.00 229 SER A C 1
ATOM 1829 O O . SER A 1 229 ? -35.873 -7.968 40.991 1.00 40.00 229 SER A O 1
ATOM 1831 N N . ASN A 1 230 ? -37.070 -9.140 42.507 1.00 45.53 230 ASN A N 1
ATOM 1832 C CA . ASN A 1 230 ? -38.254 -9.523 41.732 1.00 45.53 230 ASN A CA 1
ATOM 1833 C C . ASN A 1 230 ? -38.958 -8.352 41.024 1.00 45.53 230 ASN A C 1
ATOM 1835 O O . ASN A 1 230 ? -39.320 -7.420 41.732 1.00 45.53 230 ASN A O 1
ATOM 1839 N N . VAL A 1 231 ? -39.343 -8.497 39.739 1.00 42.69 231 VAL A N 1
ATOM 1840 C CA . VAL A 1 231 ? -40.664 -8.062 39.200 1.00 42.69 231 VAL A CA 1
ATOM 1841 C C . VAL A 1 231 ? -41.042 -8.878 37.930 1.00 42.69 231 VAL A C 1
ATOM 1843 O O . VAL A 1 231 ? -40.157 -9.119 37.107 1.00 42.69 231 VAL A O 1
ATOM 1846 N N . PRO A 1 232 ? -42.317 -9.289 37.720 1.00 52.12 232 PRO A N 1
ATOM 1847 C CA . PRO A 1 232 ? -42.776 -10.078 36.564 1.00 52.12 232 PRO A CA 1
ATOM 1848 C C . PRO A 1 232 ? -43.340 -9.260 35.373 1.00 52.12 232 PRO A C 1
ATOM 1850 O O . PRO A 1 232 ? -43.954 -8.210 35.548 1.00 52.12 232 PRO A O 1
ATOM 1853 N N . GLN A 1 233 ? -43.191 -9.831 34.168 1.00 42.44 233 GLN A N 1
ATOM 1854 C CA . GLN A 1 233 ? -43.941 -9.592 32.906 1.00 42.44 233 GLN A CA 1
ATOM 1855 C C . GLN A 1 233 ? -45.438 -9.984 33.052 1.00 42.44 233 GLN A C 1
ATOM 1857 O O . GLN A 1 233 ? -45.704 -10.779 33.958 1.00 42.44 233 GLN A O 1
ATOM 1862 N N . PRO A 1 234 ? -46.419 -9.562 32.194 1.00 55.88 234 PRO A N 1
ATOM 1863 C CA . PRO A 1 234 ? -46.446 -9.830 30.730 1.00 55.88 234 PRO A CA 1
ATOM 1864 C C . PRO A 1 234 ? -47.265 -8.840 29.838 1.00 55.88 234 PRO A C 1
ATOM 1866 O O . PRO A 1 234 ? -47.951 -7.954 30.338 1.00 55.88 234 PRO A O 1
ATOM 1869 N N . GLY A 1 235 ? -47.275 -9.028 28.502 1.00 40.12 235 GLY A N 1
ATOM 1870 C CA . GLY A 1 235 ? -48.317 -8.432 27.636 1.00 40.12 235 GLY A CA 1
ATOM 1871 C C . GLY A 1 235 ? -48.062 -8.400 26.117 1.00 40.12 235 GLY A C 1
ATOM 1872 O O . GLY A 1 235 ? -47.263 -7.614 25.629 1.00 40.12 235 GLY A O 1
ATOM 1873 N N . THR A 1 236 ? -48.799 -9.236 25.385 1.00 52.69 236 THR A N 1
ATOM 1874 C CA . THR A 1 236 ? -48.937 -9.415 23.920 1.00 52.69 236 THR A CA 1
ATOM 1875 C C . THR A 1 236 ? -49.730 -8.308 23.198 1.00 52.69 236 THR A C 1
ATOM 1877 O O . THR A 1 236 ? -50.699 -7.830 23.779 1.00 52.69 236 THR A O 1
ATOM 1880 N N . SER A 1 237 ? -49.463 -8.012 21.907 1.00 44.47 237 SER A N 1
ATOM 1881 C CA . SER A 1 237 ? -50.527 -7.763 20.889 1.00 44.47 237 SER A CA 1
ATOM 1882 C C . SER A 1 237 ? -50.060 -7.510 19.429 1.00 44.47 237 SER A C 1
ATOM 1884 O O . SER A 1 237 ? -49.173 -6.712 19.153 1.00 44.47 237 SER A O 1
ATOM 1886 N N . THR A 1 238 ? -50.727 -8.248 18.526 1.00 44.59 238 THR A N 1
ATOM 1887 C CA . THR A 1 238 ? -51.260 -7.959 17.167 1.00 44.59 238 THR A CA 1
ATOM 1888 C C . THR A 1 238 ? -50.470 -7.186 16.096 1.00 44.59 238 THR A C 1
ATOM 1890 O O . THR A 1 238 ? -50.180 -6.001 16.210 1.00 44.59 238 THR A O 1
ATOM 1893 N N . GLN A 1 239 ? -50.299 -7.873 14.961 1.00 37.03 239 GLN A N 1
ATOM 1894 C CA . GLN A 1 239 ? -49.665 -7.461 13.708 1.00 37.03 239 GLN A CA 1
ATOM 1895 C C . GLN A 1 239 ? -50.716 -6.945 12.699 1.00 37.03 239 GLN A C 1
ATOM 1897 O O . GLN A 1 239 ? -51.723 -7.608 12.456 1.00 37.03 239 GLN A O 1
ATOM 1902 N N . SER A 1 240 ? -50.468 -5.770 12.111 1.00 40.25 240 SER A N 1
ATOM 1903 C CA . SER A 1 240 ? -51.296 -5.108 11.089 1.00 40.25 240 SER A CA 1
ATOM 1904 C C . SER A 1 240 ? -50.565 -5.090 9.741 1.00 40.25 240 SER A C 1
ATOM 1906 O O . SER A 1 240 ? -49.373 -4.791 9.678 1.00 40.25 240 SER A O 1
ATOM 1908 N N . ASN A 1 241 ? -51.287 -5.439 8.673 1.00 48.69 241 ASN A N 1
ATOM 1909 C CA . ASN A 1 241 ? -50.812 -5.546 7.294 1.00 48.69 241 ASN A CA 1
ATOM 1910 C C . ASN A 1 241 ? -51.001 -4.195 6.577 1.00 48.69 241 ASN A C 1
ATOM 1912 O O . ASN A 1 241 ? -52.138 -3.782 6.349 1.00 48.69 241 ASN A O 1
ATOM 1916 N N . ILE A 1 242 ? -49.908 -3.517 6.203 1.00 42.97 242 ILE A N 1
ATOM 1917 C CA . ILE A 1 242 ? -49.922 -2.264 5.422 1.00 42.97 242 ILE A CA 1
ATOM 1918 C C . ILE A 1 242 ? -49.076 -2.454 4.148 1.00 42.97 242 ILE A C 1
ATOM 1920 O O . ILE A 1 242 ? -47.971 -2.995 4.244 1.00 42.97 242 ILE A O 1
ATOM 1924 N N . PRO A 1 243 ? -49.535 -2.018 2.957 1.00 46.19 243 PRO A N 1
ATOM 1925 C CA . PRO A 1 243 ? -48.817 -2.242 1.707 1.00 46.19 243 PRO A CA 1
ATOM 1926 C C . PRO A 1 243 ? -47.644 -1.266 1.520 1.00 46.19 243 PRO A C 1
ATOM 1928 O O . PRO A 1 243 ? -47.813 -0.052 1.588 1.00 46.19 243 PRO A O 1
ATOM 1931 N N . GLY A 1 244 ? -46.466 -1.824 1.220 1.00 50.94 244 GLY A N 1
ATOM 1932 C CA . GLY A 1 244 ? -45.451 -1.257 0.321 1.00 50.94 244 GLY A CA 1
ATOM 1933 C C . GLY A 1 244 ? -45.048 0.206 0.519 1.00 50.94 244 GLY A C 1
ATOM 1934 O O . GLY A 1 244 ? -45.156 0.991 -0.418 1.00 50.94 244 GLY A O 1
ATOM 1935 N N . SER A 1 245 ? -44.537 0.578 1.695 1.00 47.06 245 SER A N 1
ATOM 1936 C CA . SER A 1 245 ? -43.895 1.884 1.893 1.00 47.06 245 SER A CA 1
ATOM 1937 C C . SER A 1 245 ? -42.368 1.770 1.798 1.00 47.06 245 SER A C 1
ATOM 1939 O O . SER A 1 245 ? -41.793 0.703 2.030 1.00 47.06 245 SER A O 1
ATOM 1941 N N . ALA A 1 246 ? -41.693 2.883 1.498 1.00 50.66 246 ALA A N 1
ATOM 1942 C CA . ALA A 1 246 ? -40.231 3.022 1.496 1.00 50.66 246 ALA A CA 1
ATOM 1943 C C . ALA A 1 246 ? -39.537 2.476 2.769 1.00 50.66 246 ALA A C 1
ATOM 1945 O O . ALA A 1 246 ? -38.344 2.173 2.742 1.00 50.66 246 ALA A O 1
ATOM 1946 N N . ALA A 1 247 ? -40.289 2.262 3.856 1.00 55.03 247 ALA A N 1
ATOM 1947 C CA . ALA A 1 247 ? -39.830 1.572 5.055 1.00 55.03 247 ALA A CA 1
ATOM 1948 C C . ALA A 1 247 ? -39.383 0.119 4.795 1.00 55.03 247 ALA A C 1
ATOM 1950 O O . ALA A 1 247 ? -38.445 -0.341 5.436 1.00 55.03 247 ALA A O 1
ATOM 1951 N N . SER A 1 248 ? -39.980 -0.596 3.831 1.00 54.62 248 SER A N 1
ATOM 1952 C CA . SER A 1 248 ? -39.557 -1.962 3.478 1.00 54.62 248 SER A CA 1
ATOM 1953 C C . SER A 1 248 ? -38.187 -1.980 2.785 1.00 54.62 248 SER A C 1
ATOM 1955 O O . SER A 1 248 ? -37.356 -2.841 3.073 1.00 54.62 248 SER A O 1
ATOM 1957 N N . ALA A 1 249 ? -37.893 -0.983 1.942 1.00 54.75 249 ALA A N 1
ATOM 1958 C CA . ALA A 1 249 ? -36.570 -0.823 1.335 1.00 54.75 249 ALA A CA 1
ATOM 1959 C C . ALA A 1 249 ? -35.510 -0.430 2.380 1.00 54.75 249 ALA A C 1
ATOM 1961 O O . ALA A 1 249 ? -34.408 -0.979 2.370 1.00 54.75 249 ALA A O 1
ATOM 1962 N N . ALA A 1 250 ? -35.862 0.453 3.322 1.00 57.94 250 ALA A N 1
ATOM 1963 C CA . ALA A 1 250 ? -34.995 0.812 4.444 1.00 57.94 250 ALA A CA 1
ATOM 1964 C C . ALA A 1 250 ? -34.726 -0.386 5.374 1.00 57.94 250 ALA A C 1
ATOM 1966 O O . ALA A 1 250 ? -33.578 -0.625 5.743 1.00 57.94 250 ALA A O 1
ATOM 1967 N N . MET A 1 251 ? -35.744 -1.198 5.685 1.00 63.59 251 MET A N 1
ATOM 1968 C CA . MET A 1 251 ? -35.585 -2.428 6.472 1.00 63.59 251 MET A CA 1
ATOM 1969 C C . MET A 1 251 ? -34.731 -3.477 5.755 1.00 63.59 251 MET A C 1
ATOM 1971 O O . MET A 1 251 ? -33.879 -4.098 6.385 1.00 63.59 251 MET A O 1
ATOM 1975 N N . ASN A 1 252 ? -34.896 -3.661 4.443 1.00 63.34 252 ASN A N 1
ATOM 1976 C CA . ASN A 1 252 ? -34.060 -4.591 3.680 1.00 63.34 252 ASN A CA 1
ATOM 1977 C C . ASN A 1 252 ? -32.595 -4.128 3.611 1.00 63.34 252 ASN A C 1
ATOM 1979 O O . ASN A 1 252 ? -31.689 -4.950 3.753 1.00 63.34 252 ASN A O 1
ATOM 1983 N N . ALA A 1 253 ? -32.349 -2.821 3.469 1.00 58.56 253 ALA A N 1
ATOM 1984 C CA . ALA A 1 253 ? -31.003 -2.253 3.535 1.00 58.56 253 ALA A CA 1
ATOM 1985 C C . ALA A 1 253 ? -30.382 -2.395 4.937 1.00 58.56 253 ALA A C 1
ATOM 1987 O O . ALA A 1 253 ? -29.213 -2.770 5.055 1.00 58.56 253 ALA A O 1
ATOM 1988 N N . ALA A 1 254 ? -31.168 -2.176 5.996 1.00 62.84 254 ALA A N 1
ATOM 1989 C CA . ALA A 1 254 ? -30.740 -2.388 7.376 1.00 62.84 254 ALA A CA 1
ATOM 1990 C C . ALA A 1 254 ? -30.402 -3.866 7.646 1.00 62.84 254 ALA A C 1
ATOM 1992 O O . ALA A 1 254 ? -29.354 -4.158 8.216 1.00 62.84 254 ALA A O 1
ATOM 1993 N N . ASN A 1 255 ? -31.214 -4.809 7.159 1.00 66.62 255 ASN A N 1
ATOM 1994 C CA . ASN A 1 255 ? -30.956 -6.245 7.303 1.00 66.62 255 ASN A CA 1
ATOM 1995 C C . ASN A 1 255 ? -29.692 -6.699 6.553 1.00 66.62 255 ASN A C 1
ATOM 1997 O O . ASN A 1 255 ? -28.905 -7.481 7.090 1.00 66.62 255 ASN A O 1
ATOM 2001 N N . ALA A 1 256 ? -29.452 -6.191 5.339 1.00 67.38 256 ALA A N 1
ATOM 2002 C CA . ALA A 1 256 ? -28.222 -6.472 4.596 1.00 67.38 256 ALA A CA 1
ATOM 2003 C C . ALA A 1 256 ? -26.978 -5.926 5.321 1.00 67.38 256 ALA A C 1
ATOM 2005 O O . ALA A 1 256 ? -25.944 -6.594 5.380 1.00 67.38 256 ALA A O 1
ATOM 2006 N N . PHE A 1 257 ? -27.097 -4.744 5.928 1.00 71.38 257 PHE A N 1
ATOM 2007 C CA . PHE A 1 257 ? -26.033 -4.143 6.723 1.00 71.38 257 PHE A CA 1
ATOM 2008 C C . PHE A 1 257 ? -25.738 -4.943 7.998 1.00 71.38 257 PHE A C 1
ATOM 2010 O O . PHE A 1 257 ? -24.583 -5.292 8.241 1.00 71.38 257 PHE A O 1
ATOM 2017 N N . VAL A 1 258 ? -26.762 -5.320 8.768 1.00 70.88 258 VAL A N 1
ATOM 2018 C CA . VAL A 1 258 ? -26.600 -6.160 9.969 1.00 70.88 258 VAL A CA 1
ATOM 2019 C C . VAL A 1 258 ? -25.930 -7.491 9.618 1.00 70.88 258 VAL A C 1
ATOM 2021 O O . VAL A 1 258 ? -25.024 -7.928 10.325 1.00 70.88 258 VAL A O 1
ATOM 2024 N N . LYS A 1 259 ? -26.285 -8.097 8.477 1.00 76.62 259 LYS A N 1
ATOM 2025 C CA . LYS A 1 259 ? -25.627 -9.315 7.982 1.00 76.62 259 LYS A CA 1
ATOM 2026 C C . LYS A 1 259 ? -24.146 -9.093 7.648 1.00 76.62 259 LYS A C 1
ATOM 2028 O O . LYS A 1 259 ? -23.333 -9.970 7.912 1.00 76.62 259 LYS A O 1
ATOM 2033 N N . SER A 1 260 ? -23.779 -7.924 7.118 1.00 71.94 260 SER A N 1
ATOM 2034 C CA . SER A 1 260 ? -22.375 -7.570 6.855 1.00 71.94 260 SER A CA 1
ATOM 2035 C C . SER A 1 260 ? -21.565 -7.324 8.136 1.00 71.94 260 SER A C 1
ATOM 2037 O O . SER A 1 260 ? -20.384 -7.657 8.186 1.00 71.94 260 SER A O 1
ATOM 2039 N N . LEU A 1 261 ? -22.209 -6.810 9.191 1.00 74.38 261 LEU A N 1
ATOM 2040 C CA . LEU A 1 261 ? -21.590 -6.612 10.503 1.00 74.38 261 LEU A CA 1
ATOM 2041 C C . LEU A 1 261 ? -21.387 -7.926 11.269 1.00 74.38 261 LEU A C 1
ATOM 2043 O O . LEU A 1 261 ? -20.491 -7.997 12.103 1.00 74.38 261 LEU A O 1
ATOM 2047 N N . ALA A 1 262 ? -22.177 -8.965 10.983 1.00 77.00 262 ALA A N 1
ATOM 2048 C CA . ALA A 1 262 ? -22.094 -10.257 11.670 1.00 77.00 262 ALA A CA 1
ATOM 2049 C C . ALA A 1 262 ? -20.746 -10.981 11.477 1.00 77.00 262 ALA A C 1
ATOM 2051 O O . ALA A 1 262 ? -20.421 -11.883 12.243 1.00 77.00 262 ALA A O 1
ATOM 2052 N N . HIS A 1 263 ? -19.962 -10.589 10.469 1.00 78.81 263 HIS A N 1
ATOM 2053 C CA . HIS A 1 263 ? -18.624 -11.129 10.214 1.00 78.81 263 HIS A CA 1
ATOM 2054 C C . HIS A 1 263 ? -17.500 -10.344 10.905 1.00 78.81 263 HIS A C 1
ATOM 2056 O O . HIS A 1 263 ? -16.339 -10.740 10.805 1.00 78.81 263 HIS A O 1
ATOM 2062 N N . LEU A 1 264 ? -17.813 -9.232 11.575 1.00 77.00 264 LEU A N 1
ATOM 2063 C CA . LEU A 1 264 ? -16.813 -8.444 12.284 1.00 77.00 264 LEU A CA 1
ATOM 2064 C C . LEU A 1 264 ? -16.453 -9.099 13.614 1.00 77.00 264 LEU A C 1
ATOM 2066 O O . LEU A 1 264 ? -17.310 -9.622 14.328 1.00 77.00 264 LEU A O 1
ATOM 2070 N N . THR A 1 265 ? -15.177 -9.024 13.978 1.00 84.75 265 THR A N 1
ATOM 2071 C CA . THR A 1 265 ? -14.741 -9.460 15.305 1.00 84.75 265 THR A CA 1
ATOM 2072 C C . THR A 1 265 ? -15.301 -8.516 16.384 1.00 84.75 265 THR A C 1
ATOM 2074 O O . THR A 1 265 ? -15.537 -7.332 16.109 1.00 84.75 265 THR A O 1
ATOM 2077 N N . PRO A 1 266 ? -15.476 -8.978 17.638 1.00 80.50 266 PRO A N 1
ATOM 2078 C CA . PRO A 1 266 ? -15.934 -8.117 18.735 1.00 80.50 266 PRO A CA 1
ATOM 2079 C C . PRO A 1 266 ? -15.082 -6.848 18.909 1.00 80.50 266 PRO A C 1
ATOM 2081 O O . PRO A 1 266 ? -15.596 -5.779 19.235 1.00 80.50 266 PRO A O 1
ATOM 2084 N N . GLU A 1 267 ? -13.781 -6.941 18.630 1.00 83.56 267 GLU A N 1
ATOM 2085 C CA . GLU A 1 267 ? -12.848 -5.813 18.672 1.00 83.56 267 GLU A CA 1
ATOM 2086 C C . GLU A 1 267 ? -13.099 -4.785 17.555 1.00 83.56 267 GLU A C 1
ATOM 2088 O O . GLU A 1 267 ? -13.094 -3.572 17.799 1.00 83.56 267 GLU A O 1
ATOM 2093 N N . GLN A 1 268 ? -13.393 -5.248 16.336 1.00 80.94 268 GLN A N 1
ATOM 2094 C CA . GLN A 1 268 ? -13.775 -4.371 15.227 1.00 80.94 268 GLN A CA 1
ATOM 2095 C C . GLN A 1 268 ? -15.086 -3.643 15.533 1.00 80.94 268 GLN A C 1
ATOM 2097 O O . GLN A 1 268 ? -15.203 -2.443 15.283 1.00 80.94 268 GLN A O 1
ATOM 2102 N N . GLN A 1 269 ? -16.048 -4.332 16.148 1.00 85.25 269 GLN A N 1
ATOM 2103 C CA . GLN A 1 269 ? -17.316 -3.728 16.547 1.00 85.25 269 GLN A CA 1
ATOM 2104 C C . GLN A 1 269 ? -17.137 -2.688 17.664 1.00 85.25 269 GLN A C 1
ATOM 2106 O O . GLN A 1 269 ? -17.714 -1.601 17.597 1.00 85.25 269 GLN A O 1
ATOM 2111 N N . ALA A 1 270 ? -16.279 -2.965 18.652 1.00 87.69 270 ALA A N 1
ATOM 2112 C CA . ALA A 1 270 ? -15.922 -1.995 19.686 1.00 87.69 270 ALA A CA 1
ATOM 2113 C C . ALA A 1 270 ? -15.244 -0.748 19.097 1.00 87.69 270 ALA A C 1
ATOM 2115 O O . ALA A 1 270 ? -15.525 0.371 19.528 1.00 87.69 270 ALA A O 1
ATOM 2116 N N . THR A 1 271 ? -14.385 -0.926 18.090 1.00 88.50 271 THR A N 1
ATOM 2117 C CA . THR A 1 271 ? -13.737 0.183 17.376 1.00 88.50 271 THR A CA 1
ATOM 2118 C C . THR A 1 271 ? -14.755 1.031 16.614 1.00 88.50 271 THR A C 1
ATOM 2120 O O . THR A 1 271 ? -14.719 2.256 16.720 1.00 88.50 271 THR A O 1
ATOM 2123 N N . LEU A 1 272 ? -15.715 0.409 15.917 1.00 89.62 272 LEU A N 1
ATOM 2124 C CA . LEU A 1 272 ? -16.787 1.128 15.217 1.00 89.62 272 LEU A CA 1
ATOM 2125 C C . LEU A 1 272 ? -17.639 1.969 16.178 1.00 89.62 272 LEU A C 1
ATOM 2127 O O . LEU A 1 272 ? -17.924 3.130 15.892 1.00 89.62 272 LEU A O 1
ATOM 2131 N N . ASN A 1 273 ? -17.983 1.429 17.349 1.00 88.75 273 ASN A N 1
ATOM 2132 C CA . ASN A 1 273 ? -18.778 2.145 18.352 1.00 88.75 273 ASN A CA 1
ATOM 2133 C C . ASN A 1 273 ? -18.079 3.397 18.910 1.00 88.75 273 ASN A C 1
ATOM 2135 O O . ASN A 1 273 ? -18.756 4.336 19.328 1.00 88.75 273 ASN A O 1
ATOM 2139 N N . LYS A 1 274 ? -16.741 3.439 18.883 1.00 91.88 274 LYS A N 1
ATOM 2140 C CA . LYS A 1 274 ? -15.938 4.593 19.320 1.00 91.88 274 LYS A CA 1
ATOM 2141 C C . LYS A 1 274 ? -15.803 5.685 18.258 1.00 91.88 274 LYS A C 1
ATOM 2143 O O . LYS A 1 274 ? -15.266 6.747 18.564 1.00 91.88 274 LYS A O 1
ATOM 2148 N N . LEU A 1 275 ? -16.258 5.447 17.026 1.00 92.62 275 LEU A N 1
ATOM 2149 C CA . LEU A 1 275 ? -16.129 6.441 15.966 1.00 92.62 275 LEU A CA 1
ATOM 2150 C C . LEU A 1 275 ? -16.991 7.680 16.264 1.00 92.62 275 LEU A C 1
ATOM 2152 O O . LEU A 1 275 ? -18.158 7.537 16.659 1.00 92.62 275 LEU A O 1
ATOM 2156 N N . PRO A 1 276 ? -16.443 8.892 16.060 1.00 92.62 276 PRO A N 1
ATOM 2157 C CA . PRO A 1 276 ? -17.184 10.129 16.241 1.00 92.62 276 PRO A CA 1
ATOM 2158 C C . PRO A 1 276 ? -18.281 10.262 15.180 1.00 92.62 276 PRO A C 1
ATOM 2160 O O . PRO A 1 276 ? -18.170 9.757 14.060 1.00 92.62 276 PRO A O 1
ATOM 2163 N N . ILE A 1 277 ? -19.348 10.979 15.530 1.00 91.81 277 ILE A N 1
ATOM 2164 C CA . ILE A 1 277 ? -20.390 11.350 14.573 1.00 91.81 277 ILE A CA 1
ATOM 2165 C C . ILE A 1 277 ? -19.817 12.460 13.678 1.00 91.81 277 ILE A C 1
ATOM 2167 O O . ILE A 1 277 ? -19.339 13.469 14.199 1.00 91.81 277 ILE A O 1
ATOM 2171 N N . PRO A 1 278 ? -19.843 12.313 12.342 1.00 93.50 278 PRO A N 1
ATOM 2172 C CA . PRO A 1 278 ? -19.273 13.315 11.455 1.00 93.50 278 PRO A CA 1
ATOM 2173 C C . PRO A 1 278 ? -20.134 14.574 11.453 1.00 93.50 278 PRO A C 1
ATOM 2175 O O . PRO A 1 278 ? -21.268 14.575 10.959 1.00 93.50 278 PRO A O 1
ATOM 2178 N N . THR A 1 279 ? -19.562 15.648 11.985 1.00 95.69 279 THR A N 1
ATOM 2179 C CA . THR A 1 279 ? -20.102 17.004 11.893 1.00 95.69 279 THR A CA 1
ATOM 2180 C C . THR A 1 279 ? -19.772 17.619 10.531 1.00 95.69 279 THR A C 1
ATOM 2182 O O . THR A 1 279 ? -18.904 17.137 9.795 1.00 95.69 279 THR A O 1
ATOM 2185 N N . GLN A 1 280 ? -20.462 18.706 10.176 1.00 96.12 280 GLN A N 1
ATOM 2186 C CA . GLN A 1 280 ? -20.190 19.434 8.933 1.00 96.12 280 GLN A CA 1
ATOM 2187 C C . GLN A 1 280 ? -18.760 20.000 8.901 1.00 96.12 280 GLN A C 1
ATOM 2189 O O . GLN A 1 280 ? -18.119 19.975 7.850 1.00 96.12 280 GLN A O 1
ATOM 2194 N N . ASP A 1 281 ? -18.236 20.436 10.049 1.00 96.62 281 ASP A N 1
ATOM 2195 C CA . ASP A 1 281 ? -16.859 20.919 10.166 1.00 96.62 281 ASP A CA 1
ATOM 2196 C C . ASP A 1 281 ? -15.830 19.814 9.926 1.00 96.62 281 ASP A C 1
ATOM 2198 O O . ASP A 1 281 ? -14.900 20.022 9.148 1.00 96.62 281 ASP A O 1
ATOM 2202 N N . LEU A 1 282 ? -16.036 18.617 10.491 1.00 95.56 282 LEU A N 1
ATOM 2203 C CA . LEU A 1 282 ? -15.152 17.468 10.259 1.00 95.56 282 LEU A CA 1
ATOM 2204 C C . LEU A 1 282 ? -15.155 17.031 8.788 1.00 95.56 282 LEU A C 1
ATOM 2206 O O . LEU A 1 282 ? -14.115 16.662 8.243 1.00 95.56 282 LEU A O 1
ATOM 2210 N N . LEU A 1 283 ? -16.312 17.089 8.121 1.00 97.31 283 LEU A N 1
ATOM 2211 C CA . LEU A 1 283 ? -16.417 16.815 6.685 1.00 97.31 283 LEU A CA 1
ATOM 2212 C C . LEU A 1 283 ? -15.694 17.869 5.839 1.00 97.31 283 LEU A C 1
ATOM 2214 O O . LEU A 1 283 ? -15.023 17.519 4.863 1.00 97.31 283 LEU A O 1
ATOM 2218 N N . ARG A 1 284 ? -15.812 19.151 6.202 1.00 97.69 284 ARG A N 1
ATOM 2219 C CA . ARG A 1 284 ? -15.114 20.253 5.528 1.00 97.69 284 ARG A CA 1
ATOM 2220 C C . ARG A 1 284 ? -13.600 20.123 5.688 1.00 97.69 284 ARG A C 1
ATOM 2222 O O . ARG A 1 284 ? -12.886 20.218 4.693 1.00 97.69 284 ARG A O 1
ATOM 2229 N N . GLU A 1 285 ? -13.129 19.841 6.901 1.00 97.56 285 GLU A N 1
ATOM 2230 C CA . GLU A 1 285 ? -11.717 19.589 7.212 1.00 97.56 285 GLU A CA 1
ATOM 2231 C C . GLU A 1 285 ? -11.176 18.400 6.404 1.00 97.56 285 GLU A C 1
ATOM 2233 O O . GLU A 1 285 ? -10.173 18.530 5.704 1.00 97.56 285 GLU A O 1
ATOM 2238 N N . ALA A 1 286 ? -11.883 17.264 6.414 1.00 97.75 286 ALA A N 1
ATOM 2239 C CA . ALA A 1 286 ? -11.502 16.084 5.640 1.00 97.75 286 ALA A CA 1
ATOM 2240 C C . ALA A 1 286 ? -11.448 16.371 4.130 1.00 97.75 286 ALA A C 1
ATOM 2242 O O . ALA A 1 286 ? -10.548 15.902 3.436 1.00 97.75 286 ALA A O 1
ATOM 2243 N N . THR A 1 287 ? -12.386 17.167 3.612 1.00 98.00 287 THR A N 1
ATOM 2244 C CA . THR A 1 287 ? -12.398 17.568 2.198 1.00 98.00 287 THR A CA 1
ATOM 2245 C C . THR A 1 287 ? -11.202 18.456 1.860 1.00 98.00 287 THR A C 1
ATOM 2247 O O . THR A 1 287 ? -10.537 18.206 0.856 1.00 98.00 287 THR A O 1
ATOM 2250 N N . ALA A 1 288 ? -10.889 19.447 2.701 1.00 97.62 288 ALA A N 1
ATOM 2251 C CA . ALA A 1 288 ? -9.729 20.319 2.520 1.00 97.62 288 ALA A CA 1
ATOM 2252 C C . ALA A 1 288 ? -8.412 19.526 2.556 1.00 97.62 288 ALA A C 1
ATOM 2254 O O . ALA A 1 288 ? -7.568 19.694 1.676 1.00 97.62 288 ALA A O 1
ATOM 2255 N N . TYR A 1 289 ? -8.279 18.587 3.498 1.00 97.88 289 TYR A N 1
ATOM 2256 C CA . TYR A 1 289 ? -7.135 17.677 3.560 1.00 97.88 289 TYR A CA 1
ATOM 2257 C C . TYR A 1 289 ? -6.981 16.865 2.267 1.00 97.88 289 TYR A C 1
ATOM 2259 O O . TYR A 1 289 ? -5.892 16.791 1.703 1.00 97.88 289 TYR A O 1
ATOM 2267 N N . LEU A 1 290 ? -8.073 16.293 1.744 1.00 97.38 290 LEU A N 1
ATOM 2268 C CA . LEU A 1 290 ? -8.039 15.526 0.494 1.00 97.38 290 LEU A CA 1
ATOM 2269 C C . LEU A 1 290 ? -7.669 16.379 -0.727 1.00 97.38 290 LEU A C 1
ATOM 2271 O O . LEU A 1 290 ? -7.118 15.838 -1.685 1.00 97.38 290 LEU A O 1
ATOM 2275 N N . VAL A 1 291 ? -7.970 17.680 -0.725 1.00 96.88 291 VAL A N 1
ATOM 2276 C CA . VAL A 1 291 ? -7.517 18.608 -1.774 1.00 96.88 291 VAL A CA 1
ATOM 2277 C C . VAL A 1 291 ? -6.004 18.804 -1.686 1.00 96.88 291 VAL A C 1
ATOM 2279 O O . VAL A 1 291 ? -5.318 18.524 -2.668 1.00 96.88 291 VAL A O 1
ATOM 2282 N N . GLY A 1 292 ? -5.471 19.149 -0.509 1.00 96.44 292 GLY A N 1
ATOM 2283 C CA . GLY A 1 292 ? -4.022 19.304 -0.324 1.00 96.44 292 GLY A CA 1
ATOM 2284 C C . GLY A 1 292 ? -3.247 18.016 -0.623 1.00 96.44 292 GLY A C 1
ATOM 2285 O O . GLY A 1 292 ? -2.190 18.035 -1.251 1.00 96.44 292 GLY A O 1
ATOM 2286 N N . LEU A 1 293 ? -3.811 16.859 -0.270 1.00 96.12 293 LEU A N 1
ATOM 2287 C CA . LEU A 1 293 ? -3.209 15.561 -0.563 1.00 96.12 293 LEU A CA 1
ATOM 2288 C C . LEU A 1 293 ? -3.134 15.268 -2.069 1.00 96.12 293 LEU A C 1
ATOM 2290 O O . LEU A 1 293 ? -2.153 14.687 -2.534 1.00 96.12 293 LEU A O 1
ATOM 2294 N N . LYS A 1 294 ? -4.149 15.676 -2.844 1.00 95.12 294 LYS A N 1
ATOM 2295 C CA . LYS A 1 294 ? -4.135 15.552 -4.311 1.00 95.12 294 LYS A CA 1
ATOM 2296 C C . LYS A 1 294 ? -3.027 16.397 -4.928 1.00 95.12 294 LYS A C 1
ATOM 2298 O O . LYS A 1 294 ? -2.350 15.911 -5.829 1.00 95.12 294 LYS A O 1
ATOM 2303 N N . GLU A 1 295 ? -2.821 17.613 -4.431 1.00 93.50 295 GLU A N 1
ATOM 2304 C CA . GLU A 1 295 ? -1.752 18.505 -4.896 1.00 93.50 295 GLU A CA 1
ATOM 2305 C C . GLU A 1 295 ? -0.365 17.910 -4.611 1.00 93.50 295 GLU A C 1
ATOM 2307 O O . GLU A 1 295 ? 0.465 17.813 -5.515 1.00 93.50 295 GLU A O 1
ATOM 2312 N N . GLN A 1 296 ? -0.139 17.397 -3.396 1.00 91.56 296 GLN A N 1
ATOM 2313 C CA . GLN A 1 296 ? 1.124 16.740 -3.028 1.00 91.56 296 GLN A CA 1
ATOM 2314 C C . GLN A 1 296 ? 1.426 15.506 -3.894 1.00 91.56 296 GLN A C 1
ATOM 2316 O O . GLN A 1 296 ? 2.554 15.307 -4.357 1.00 91.56 296 GLN A O 1
ATOM 2321 N N . ILE A 1 297 ? 0.421 14.656 -4.123 1.00 90.38 297 ILE A N 1
ATOM 2322 C CA . ILE A 1 297 ? 0.575 13.435 -4.926 1.00 90.38 297 ILE A CA 1
ATOM 2323 C C . ILE A 1 297 ? 0.829 13.771 -6.397 1.00 90.38 297 ILE A C 1
ATOM 2325 O O . ILE A 1 297 ? 1.653 13.111 -7.035 1.00 90.38 297 ILE A O 1
ATOM 2329 N N . TYR A 1 298 ? 0.168 14.803 -6.928 1.00 86.69 298 TYR A N 1
ATOM 2330 C CA . TYR A 1 298 ? 0.347 15.230 -8.312 1.00 86.69 298 TYR A CA 1
ATOM 2331 C C . TYR A 1 298 ? 1.816 15.551 -8.623 1.00 86.69 298 TYR A C 1
ATOM 2333 O O . TYR A 1 298 ? 2.328 15.088 -9.642 1.00 86.69 298 TYR A O 1
ATOM 2341 N N . ILE A 1 299 ? 2.500 16.245 -7.705 1.00 71.31 299 ILE A N 1
ATOM 2342 C CA . ILE A 1 299 ? 3.920 16.623 -7.814 1.00 71.31 299 ILE A CA 1
ATOM 2343 C C . ILE A 1 299 ? 4.851 15.401 -7.724 1.00 71.31 299 ILE A C 1
ATOM 2345 O O . ILE A 1 299 ? 5.882 15.348 -8.389 1.00 71.31 299 ILE A O 1
ATOM 2349 N N . SER A 1 300 ? 4.491 14.402 -6.916 1.00 71.62 300 SER A N 1
ATOM 2350 C CA . SER A 1 300 ? 5.389 13.292 -6.554 1.00 71.62 300 SER A CA 1
ATOM 2351 C C . SER A 1 300 ? 5.427 12.151 -7.582 1.00 71.62 300 SER A C 1
ATOM 2353 O O . SER A 1 300 ? 6.382 11.378 -7.629 1.00 71.62 300 SER A O 1
ATOM 2355 N N . ASN A 1 301 ? 4.381 12.006 -8.398 1.00 74.88 301 ASN A N 1
ATOM 2356 C CA . ASN A 1 301 ? 4.164 10.807 -9.212 1.00 74.88 301 ASN A CA 1
ATOM 2357 C C . ASN A 1 301 ? 4.617 10.980 -10.668 1.00 74.88 301 ASN A C 1
ATOM 2359 O O . ASN A 1 301 ? 3.789 11.176 -11.569 1.00 74.88 301 ASN A O 1
ATOM 2363 N N . ASN A 1 302 ? 5.921 10.813 -10.898 1.00 80.38 302 ASN A N 1
ATOM 2364 C CA . ASN A 1 302 ? 6.511 10.658 -12.230 1.00 80.38 302 ASN A CA 1
ATOM 2365 C C . ASN A 1 302 ? 6.458 9.188 -12.668 1.00 80.38 302 ASN A C 1
ATOM 2367 O O . ASN A 1 302 ? 7.420 8.437 -12.525 1.00 80.38 302 ASN A O 1
ATOM 2371 N N . LEU A 1 303 ? 5.302 8.765 -13.183 1.00 87.50 303 LEU A N 1
ATOM 2372 C CA . LEU A 1 303 ? 5.128 7.417 -13.725 1.00 87.50 303 LEU A CA 1
ATOM 2373 C C . LEU A 1 303 ? 5.694 7.355 -15.145 1.00 87.50 303 LEU A C 1
ATOM 2375 O O . LEU A 1 303 ? 5.273 8.108 -16.030 1.00 87.50 303 LEU A O 1
ATOM 2379 N N . VAL A 1 304 ? 6.657 6.457 -15.342 1.00 90.88 304 VAL A N 1
ATOM 2380 C CA . VAL A 1 304 ? 7.323 6.232 -16.627 1.00 90.88 304 VAL A CA 1
ATOM 2381 C C . VAL A 1 304 ? 6.415 5.388 -17.528 1.00 90.88 304 VAL A C 1
ATOM 2383 O O . VAL A 1 304 ? 5.762 4.468 -17.029 1.00 90.88 304 VAL A O 1
ATOM 2386 N N . PRO A 1 305 ? 6.349 5.676 -18.840 1.00 93.12 305 PRO A N 1
ATOM 2387 C CA . PRO A 1 305 ? 5.666 4.806 -19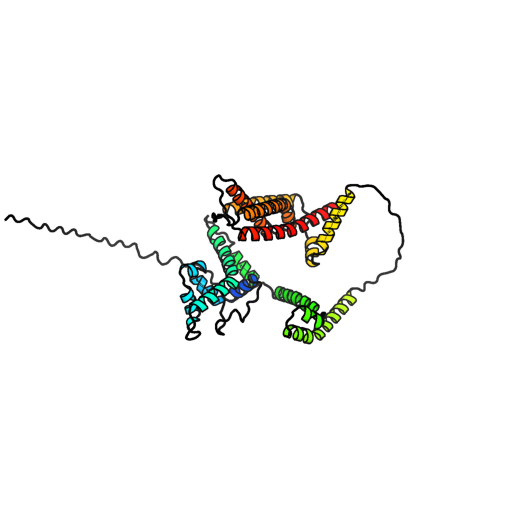.783 1.00 93.12 305 PRO A CA 1
ATOM 2388 C C . PRO A 1 305 ? 6.213 3.374 -19.742 1.00 93.12 305 PRO A C 1
ATOM 2390 O O . PRO A 1 305 ? 7.420 3.152 -19.690 1.00 93.12 305 PRO A O 1
ATOM 2393 N N . VAL A 1 306 ? 5.308 2.409 -19.796 1.00 94.06 306 VAL A N 1
ATOM 2394 C CA . VAL A 1 306 ? 5.572 0.973 -19.836 1.00 94.06 306 VAL A CA 1
ATOM 2395 C C . VAL A 1 306 ? 5.188 0.450 -21.221 1.00 94.06 306 VAL A C 1
ATOM 2397 O O . VAL A 1 306 ? 4.369 1.052 -21.921 1.00 94.06 306 VAL A O 1
ATOM 2400 N N . GLN A 1 307 ? 5.799 -0.663 -21.635 1.00 92.56 307 GLN A N 1
ATOM 2401 C CA . GLN A 1 307 ? 5.409 -1.359 -22.861 1.00 92.56 307 GLN A CA 1
ATOM 2402 C C . GLN A 1 307 ? 3.932 -1.772 -22.820 1.00 92.56 307 GLN A C 1
ATOM 2404 O O . GLN A 1 307 ? 3.371 -2.020 -21.750 1.00 92.56 307 GLN A O 1
ATOM 2409 N N . MET A 1 308 ? 3.313 -1.831 -24.001 1.00 91.19 308 MET A N 1
ATOM 2410 C CA . MET A 1 308 ? 1.918 -2.239 -24.151 1.00 91.19 308 MET A CA 1
ATOM 2411 C C . MET A 1 308 ? 1.705 -3.642 -23.550 1.00 91.19 308 MET A C 1
ATOM 2413 O O . MET A 1 308 ? 2.509 -4.534 -23.824 1.00 91.19 308 MET A O 1
ATOM 2417 N N . PRO A 1 309 ? 0.639 -3.858 -22.758 1.00 91.50 309 PRO A N 1
ATOM 2418 C CA . PRO A 1 309 ? 0.278 -5.184 -22.270 1.00 91.50 309 PRO A CA 1
ATOM 2419 C C . PRO A 1 309 ? 0.068 -6.186 -23.414 1.00 91.50 309 PRO A C 1
ATOM 2421 O O . PRO A 1 309 ? -0.489 -5.834 -24.453 1.00 91.50 309 PRO A O 1
ATOM 2424 N N . ASN A 1 310 ? 0.465 -7.444 -23.196 1.00 91.56 310 ASN A N 1
ATOM 2425 C CA . ASN A 1 310 ? 0.319 -8.519 -24.189 1.00 91.56 310 ASN A CA 1
ATOM 2426 C C . ASN A 1 310 ? -1.151 -8.809 -24.544 1.00 91.56 310 ASN A C 1
ATOM 2428 O O . ASN A 1 310 ? -1.446 -9.172 -25.678 1.00 91.56 310 ASN A O 1
ATOM 2432 N N . ASP A 1 311 ? -2.062 -8.638 -23.583 1.00 95.69 311 ASP A N 1
ATOM 2433 C CA . ASP A 1 311 ? -3.508 -8.790 -23.758 1.00 95.69 311 ASP A CA 1
ATOM 2434 C C . ASP A 1 311 ? -4.195 -7.455 -23.452 1.00 95.69 311 ASP A C 1
ATOM 2436 O O . ASP A 1 311 ? -4.480 -7.112 -22.298 1.00 95.69 311 ASP A O 1
ATOM 2440 N N . ARG A 1 312 ? -4.396 -6.665 -24.508 1.00 94.62 312 ARG A N 1
ATOM 2441 C CA . ARG A 1 312 ? -4.988 -5.330 -24.412 1.00 94.62 312 ARG A CA 1
ATOM 2442 C C . ARG A 1 312 ? -6.447 -5.381 -23.968 1.00 94.62 312 ARG A C 1
ATOM 2444 O O . ARG A 1 312 ? -6.839 -4.576 -23.131 1.00 94.62 312 ARG A O 1
ATOM 2451 N N . ASP A 1 313 ? -7.228 -6.324 -24.483 1.00 95.81 313 ASP A N 1
ATOM 2452 C CA . ASP A 1 313 ? -8.659 -6.402 -24.182 1.00 95.81 313 ASP A CA 1
ATOM 2453 C C . ASP A 1 313 ? -8.892 -6.759 -22.711 1.00 95.81 313 ASP A C 1
ATOM 2455 O O . ASP A 1 313 ? -9.788 -6.211 -22.066 1.00 95.81 313 ASP A O 1
ATOM 2459 N N . GLN A 1 314 ? -8.079 -7.665 -22.156 1.00 95.38 314 GLN A N 1
ATOM 2460 C CA . GLN A 1 314 ? -8.126 -7.970 -20.728 1.00 95.38 314 GLN A CA 1
ATOM 2461 C C . GLN A 1 314 ? -7.685 -6.775 -19.881 1.00 95.38 314 GLN A C 1
ATOM 2463 O O . GLN A 1 314 ? -8.353 -6.456 -18.896 1.00 95.38 314 GLN A O 1
ATOM 2468 N N . PHE A 1 315 ? -6.613 -6.085 -20.281 1.00 96.50 315 PHE A N 1
ATOM 2469 C CA . PHE A 1 315 ? -6.160 -4.879 -19.592 1.00 96.50 315 PHE A CA 1
ATOM 2470 C C . PHE A 1 315 ? -7.244 -3.797 -19.565 1.00 96.50 315 PHE A C 1
ATOM 2472 O O . PHE A 1 315 ? -7.512 -3.245 -18.500 1.00 96.50 315 PHE A O 1
ATOM 2479 N N . ASP A 1 316 ? -7.887 -3.513 -20.700 1.00 96.19 316 ASP A N 1
ATOM 2480 C CA . ASP A 1 316 ? -8.909 -2.469 -20.808 1.00 96.19 316 ASP A CA 1
ATOM 2481 C C . ASP A 1 316 ? -10.125 -2.806 -19.919 1.00 96.19 316 ASP A C 1
ATOM 2483 O O . ASP A 1 316 ? -10.581 -1.956 -19.148 1.00 96.19 316 ASP A O 1
ATOM 2487 N N . ARG A 1 317 ? -10.572 -4.074 -19.898 1.00 97.00 317 ARG A N 1
ATOM 2488 C CA . ARG A 1 317 ? -11.623 -4.547 -18.973 1.00 97.00 317 ARG A CA 1
ATOM 2489 C C . ARG A 1 317 ? -11.241 -4.371 -17.504 1.00 97.00 317 ARG A C 1
ATOM 2491 O O . ARG A 1 317 ? -12.039 -3.882 -16.702 1.00 97.00 317 ARG A O 1
ATOM 2498 N N . ASP A 1 318 ? -10.036 -4.794 -17.133 1.00 96.31 318 ASP A N 1
ATOM 2499 C CA . ASP A 1 318 ? -9.559 -4.697 -15.754 1.00 96.31 318 ASP A CA 1
ATOM 2500 C C . ASP A 1 318 ? -9.383 -3.236 -15.327 1.00 96.31 318 ASP A C 1
ATOM 2502 O O . ASP A 1 318 ? -9.712 -2.863 -14.197 1.00 96.31 318 ASP A O 1
ATOM 2506 N N . PHE A 1 319 ? -8.921 -2.387 -16.239 1.00 98.12 319 PHE A N 1
ATOM 2507 C CA . PHE A 1 319 ? -8.761 -0.963 -16.007 1.00 98.12 319 PHE A CA 1
ATOM 2508 C C . PHE A 1 319 ? -10.105 -0.260 -15.807 1.00 98.12 319 PHE A C 1
ATOM 2510 O O . PHE A 1 319 ? -10.227 0.541 -14.879 1.00 98.12 319 PHE A O 1
ATOM 2517 N N . ASP A 1 320 ? -11.128 -0.595 -16.593 1.00 97.69 320 ASP A N 1
ATOM 2518 C CA . ASP A 1 320 ? -12.478 -0.051 -16.416 1.00 97.69 320 ASP A CA 1
ATOM 2519 C C . ASP A 1 320 ? -13.085 -0.447 -15.062 1.00 97.69 320 ASP A C 1
ATOM 2521 O O . ASP A 1 320 ? -13.699 0.381 -14.377 1.00 97.69 320 ASP A O 1
ATOM 2525 N N . LEU A 1 321 ? -12.860 -1.688 -14.619 1.00 96.00 321 LEU A N 1
ATOM 2526 C CA . LEU A 1 321 ? -13.291 -2.145 -13.297 1.00 96.00 321 LEU A CA 1
ATOM 2527 C C . LEU A 1 321 ? -12.571 -1.385 -12.175 1.00 96.00 321 LEU A C 1
ATOM 2529 O O . LEU A 1 321 ? -13.232 -0.886 -11.259 1.00 96.00 321 LEU A O 1
ATOM 2533 N N . LEU A 1 322 ? -11.245 -1.216 -12.275 1.00 97.38 322 LEU A N 1
ATOM 2534 C CA . LEU A 1 322 ? -10.483 -0.384 -11.340 1.00 97.38 322 LEU A CA 1
ATOM 2535 C C . LEU A 1 322 ? -11.007 1.058 -11.328 1.00 97.38 322 LEU A C 1
ATOM 2537 O O . LEU A 1 322 ? -11.195 1.645 -10.262 1.00 97.38 322 LEU A O 1
ATOM 2541 N N . TYR A 1 323 ? -11.258 1.636 -12.507 1.00 97.88 323 TYR A N 1
ATOM 2542 C CA . TYR A 1 323 ? -11.760 2.998 -12.646 1.00 97.88 323 TYR A CA 1
ATOM 2543 C C . TYR A 1 323 ? -13.075 3.175 -11.881 1.00 97.88 323 TYR A C 1
ATOM 2545 O O . TYR A 1 323 ? -13.204 4.104 -11.079 1.00 97.88 323 TYR A O 1
ATOM 2553 N N . MET A 1 324 ? -14.024 2.258 -12.072 1.00 96.75 324 MET A N 1
ATOM 2554 C CA . MET A 1 324 ? -15.319 2.276 -11.392 1.00 96.75 324 MET A CA 1
ATOM 2555 C C . MET A 1 324 ? -15.194 2.157 -9.867 1.00 96.75 324 MET A C 1
ATOM 2557 O O . MET A 1 324 ? -15.845 2.912 -9.137 1.00 96.75 324 MET A O 1
ATOM 2561 N N . GLU A 1 325 ? -14.356 1.246 -9.369 1.00 95.88 325 GLU A N 1
ATOM 2562 C CA . GLU A 1 325 ? -14.113 1.069 -7.929 1.00 95.88 325 GLU A CA 1
ATOM 2563 C C . GLU A 1 325 ? -13.499 2.322 -7.299 1.00 95.88 325 GLU A C 1
ATOM 2565 O O . GLU A 1 325 ? -13.966 2.807 -6.265 1.00 95.88 325 GLU A O 1
ATOM 2570 N N . VAL A 1 326 ? -12.506 2.907 -7.966 1.00 97.31 326 VAL A N 1
ATOM 2571 C CA . VAL A 1 326 ? -11.808 4.107 -7.505 1.00 97.31 326 VAL A CA 1
ATOM 2572 C C . VAL A 1 326 ? -12.723 5.341 -7.513 1.00 97.31 326 VAL A C 1
ATOM 2574 O O . VAL A 1 326 ? -12.647 6.163 -6.595 1.00 97.31 326 VAL A O 1
ATOM 2577 N N . GLN A 1 327 ? -13.650 5.466 -8.473 1.00 97.56 327 GLN A N 1
ATOM 2578 C CA . GLN A 1 327 ? -14.677 6.521 -8.436 1.00 97.56 327 GLN A CA 1
ATOM 2579 C C . GLN A 1 327 ? -15.613 6.368 -7.231 1.00 97.56 327 GLN A C 1
ATOM 2581 O O . GLN A 1 327 ? -15.892 7.345 -6.530 1.00 97.56 327 GLN A O 1
ATOM 2586 N N . ARG A 1 328 ? -16.064 5.139 -6.942 1.00 96.94 328 ARG A N 1
ATOM 2587 C CA . ARG A 1 328 ? -16.906 4.866 -5.768 1.00 96.94 328 ARG A CA 1
ATOM 2588 C C . ARG A 1 328 ? -16.165 5.197 -4.474 1.00 96.94 328 ARG A C 1
ATOM 2590 O O . ARG A 1 328 ? -16.707 5.919 -3.638 1.00 96.94 328 ARG A O 1
ATOM 2597 N N . LEU A 1 329 ? -14.915 4.754 -4.345 1.00 97.12 329 LEU A N 1
ATOM 2598 C CA . LEU A 1 329 ? -14.026 5.100 -3.233 1.00 97.12 329 LEU A CA 1
ATOM 2599 C C . LEU A 1 329 ? -13.893 6.615 -3.046 1.00 97.12 329 LEU A C 1
ATOM 2601 O O . LEU A 1 329 ? -14.077 7.112 -1.935 1.00 97.12 329 LEU A O 1
ATOM 2605 N N . SER A 1 330 ? -13.648 7.359 -4.130 1.00 97.38 330 SER A N 1
ATOM 2606 C CA . SER A 1 330 ? -13.505 8.819 -4.088 1.00 97.38 330 SER A CA 1
ATOM 2607 C C . SER A 1 330 ? -14.725 9.518 -3.487 1.00 97.38 330 SER A C 1
ATOM 2609 O O . SER A 1 330 ? -14.563 10.542 -2.825 1.00 97.38 330 SER A O 1
ATOM 2611 N N . SER A 1 331 ? -15.933 8.997 -3.718 1.00 97.56 331 SER A N 1
ATOM 2612 C CA . SER A 1 331 ? -17.170 9.590 -3.192 1.00 97.56 331 SER A CA 1
ATOM 2613 C C . SER A 1 331 ? -17.377 9.348 -1.690 1.00 97.56 331 SER A C 1
ATOM 2615 O O . SER A 1 331 ? -17.990 10.166 -1.009 1.00 97.56 331 SER A O 1
ATOM 2617 N N . LEU A 1 332 ? -16.845 8.242 -1.160 1.00 97.94 332 LEU A N 1
ATOM 2618 C CA . LEU A 1 332 ? -16.982 7.852 0.248 1.00 97.94 332 LEU A CA 1
ATOM 2619 C C . LEU A 1 332 ? -15.854 8.402 1.127 1.00 97.94 332 LEU A C 1
ATOM 2621 O O . LEU A 1 332 ? -16.014 8.531 2.343 1.00 97.94 332 LEU A O 1
ATOM 2625 N N . LEU A 1 333 ? -14.718 8.737 0.514 1.00 97.94 333 LEU A N 1
ATOM 2626 C CA . LEU A 1 333 ? -13.495 9.090 1.221 1.00 97.94 333 LEU A CA 1
ATOM 2627 C C . LEU A 1 333 ? -13.630 10.285 2.183 1.00 97.94 333 LEU A C 1
ATOM 2629 O O . LEU A 1 333 ? -13.120 10.166 3.297 1.00 97.94 333 LEU A O 1
ATOM 2633 N N . PRO A 1 334 ? -14.330 11.392 1.845 1.00 98.44 334 PRO A N 1
ATOM 2634 C CA . PRO A 1 334 ? -14.493 12.506 2.783 1.00 98.44 334 PRO A CA 1
ATOM 2635 C C . PRO A 1 334 ? -15.220 12.091 4.067 1.00 98.44 334 PRO A C 1
ATOM 2637 O O . PRO A 1 334 ? -14.794 12.441 5.166 1.00 98.44 334 PRO A O 1
ATOM 2640 N N . LEU A 1 335 ? -16.280 11.282 3.939 1.00 98.06 335 LEU A N 1
ATOM 2641 C CA . LEU A 1 335 ? -17.038 10.775 5.082 1.00 98.06 335 LEU A CA 1
ATOM 2642 C C . LEU A 1 335 ? -16.183 9.838 5.936 1.00 98.06 335 LEU A C 1
ATOM 2644 O O . LEU A 1 335 ? -16.127 9.996 7.152 1.00 98.06 335 LEU A O 1
ATOM 2648 N N . TYR A 1 336 ? -15.483 8.898 5.304 1.00 98.25 336 TYR A N 1
ATOM 2649 C CA . TYR A 1 336 ? -14.598 7.967 5.998 1.00 98.25 336 TYR A CA 1
ATOM 2650 C C . TYR A 1 336 ? -13.481 8.678 6.769 1.00 98.25 336 TYR A C 1
ATOM 2652 O O . TYR A 1 336 ? -13.238 8.375 7.939 1.00 98.25 336 TYR A O 1
ATOM 2660 N N . LEU A 1 337 ? -12.817 9.645 6.136 1.00 98.00 337 LEU A N 1
ATOM 2661 C CA . LEU A 1 337 ? -11.708 10.363 6.752 1.00 98.00 337 LEU A CA 1
ATOM 2662 C C . LEU A 1 337 ? -12.178 11.265 7.902 1.00 98.00 337 LEU A C 1
ATOM 2664 O O . LEU A 1 337 ? -11.485 11.359 8.913 1.00 98.00 337 LEU A O 1
ATOM 2668 N N . SER A 1 338 ? -13.372 11.860 7.787 1.00 98.00 338 SER A N 1
ATOM 2669 C CA . SER A 1 338 ? -13.948 12.708 8.841 1.00 98.00 338 SER A CA 1
ATOM 2670 C C . SER A 1 338 ? -14.157 11.978 10.172 1.00 98.00 338 SER A C 1
ATOM 2672 O O . SER A 1 338 ? -14.112 12.618 11.220 1.00 98.00 338 SER A O 1
ATOM 2674 N N . VAL A 1 339 ? -14.340 10.649 10.139 1.00 97.38 339 VAL A N 1
ATOM 2675 C CA . VAL A 1 339 ? -14.577 9.835 11.342 1.00 97.38 339 VAL A CA 1
ATOM 2676 C C . VAL A 1 339 ? -13.362 9.025 11.784 1.00 97.38 339 VAL A C 1
ATOM 2678 O O . VAL A 1 339 ? -13.138 8.875 12.978 1.00 97.38 339 VAL A O 1
ATOM 2681 N N . THR A 1 340 ? -12.572 8.494 10.848 1.00 96.69 340 THR A N 1
ATOM 2682 C CA . THR A 1 340 ? -11.461 7.585 11.187 1.00 96.69 340 THR A CA 1
ATOM 2683 C C . THR A 1 340 ? -10.124 8.290 11.355 1.00 96.69 340 THR A C 1
ATOM 2685 O O . THR A 1 340 ? -9.246 7.753 12.024 1.00 96.69 340 THR A O 1
ATOM 2688 N N . LYS A 1 341 ? -9.940 9.455 10.713 1.00 96.19 341 LYS A N 1
ATOM 2689 C CA . LYS A 1 341 ? -8.645 10.150 10.604 1.00 96.19 341 LYS A CA 1
ATOM 2690 C C . LYS A 1 341 ? -7.507 9.239 10.079 1.00 96.19 341 LYS A C 1
ATOM 2692 O O . LYS A 1 341 ? -6.332 9.507 10.305 1.00 96.19 341 LYS A O 1
ATOM 2697 N N . GLU A 1 342 ? -7.826 8.163 9.344 1.00 96.94 342 GLU A N 1
ATOM 2698 C CA . GLU A 1 342 ? -6.832 7.244 8.768 1.00 96.94 342 GLU A CA 1
ATOM 2699 C C . GLU A 1 342 ? -6.172 7.829 7.503 1.00 96.94 342 GLU A C 1
ATOM 2701 O O . GLU A 1 342 ? -6.477 7.460 6.364 1.00 96.94 342 GLU A O 1
ATOM 2706 N N . GLU A 1 343 ? -5.209 8.729 7.697 1.00 96.75 343 GLU A N 1
ATOM 2707 C CA . GLU A 1 343 ? -4.493 9.424 6.616 1.00 96.75 343 GLU A CA 1
ATOM 2708 C C . GLU A 1 343 ? -3.810 8.485 5.611 1.00 96.75 343 GLU A C 1
ATOM 2710 O O . GLU A 1 343 ? -3.807 8.740 4.406 1.00 96.75 343 GLU A O 1
ATOM 2715 N N . LYS A 1 344 ? -3.268 7.352 6.080 1.00 95.81 344 LYS A N 1
ATOM 2716 C CA . LYS A 1 344 ? -2.617 6.355 5.211 1.00 95.81 344 LYS A CA 1
ATOM 2717 C C . LYS A 1 344 ? -3.586 5.784 4.172 1.00 95.81 344 LYS A C 1
ATOM 2719 O O . LYS A 1 344 ? -3.211 5.632 3.010 1.00 95.81 344 LYS A O 1
ATOM 2724 N N . VAL A 1 345 ? -4.827 5.502 4.577 1.00 96.25 345 VAL A N 1
ATOM 2725 C CA . VAL A 1 345 ? -5.880 5.014 3.674 1.00 96.25 345 VAL A CA 1
ATOM 2726 C C . VAL A 1 345 ? -6.271 6.110 2.689 1.00 96.25 345 VAL A C 1
ATOM 2728 O O . VAL A 1 345 ? -6.332 5.854 1.488 1.00 96.25 345 VAL A O 1
ATOM 2731 N N . ALA A 1 346 ? -6.453 7.344 3.169 1.00 97.44 346 ALA A N 1
ATOM 2732 C CA . ALA A 1 346 ? -6.748 8.485 2.306 1.00 97.44 346 ALA A CA 1
ATOM 2733 C C . ALA A 1 346 ? -5.665 8.718 1.247 1.00 97.44 346 ALA A C 1
ATOM 2735 O O . ALA A 1 346 ? -5.988 8.915 0.073 1.00 97.44 346 ALA A O 1
ATOM 2736 N N . LYS A 1 347 ? -4.388 8.617 1.629 1.00 96.75 347 LYS A N 1
ATOM 2737 C CA . LYS A 1 347 ? -3.250 8.726 0.711 1.00 96.75 347 LYS A CA 1
ATOM 2738 C C . LYS A 1 347 ? -3.234 7.605 -0.317 1.00 96.75 347 LYS A C 1
ATOM 2740 O O . LYS A 1 347 ? -3.093 7.895 -1.501 1.00 96.75 347 LYS A O 1
ATOM 2745 N N . ALA A 1 348 ? -3.439 6.357 0.104 1.00 96.25 348 ALA A N 1
ATOM 2746 C CA . ALA A 1 348 ? -3.493 5.216 -0.806 1.00 96.25 348 ALA A CA 1
ATOM 2747 C C . ALA A 1 348 ? -4.622 5.363 -1.842 1.00 96.25 348 ALA A C 1
ATOM 2749 O O . ALA A 1 348 ? -4.363 5.277 -3.040 1.00 96.25 348 ALA A O 1
ATOM 2750 N N . VAL A 1 349 ? -5.849 5.672 -1.403 1.00 97.50 349 VAL A N 1
ATOM 2751 C CA . VAL A 1 349 ? -6.993 5.880 -2.310 1.00 97.50 349 VAL A CA 1
ATOM 2752 C C . VAL A 1 349 ? -6.741 7.061 -3.249 1.00 97.50 349 VAL A C 1
ATOM 2754 O O . VAL A 1 349 ? -6.963 6.953 -4.452 1.00 97.50 349 VAL A O 1
ATOM 2757 N N . THR A 1 350 ? -6.231 8.181 -2.734 1.00 97.31 350 THR A N 1
ATOM 2758 C CA . THR A 1 350 ? -5.948 9.371 -3.554 1.00 97.31 350 THR A CA 1
ATOM 2759 C C . THR A 1 350 ? -4.861 9.100 -4.594 1.00 97.31 350 THR A C 1
ATOM 2761 O O . THR A 1 350 ? -4.975 9.553 -5.732 1.00 97.31 350 THR A O 1
ATOM 2764 N N . MET A 1 351 ? -3.852 8.298 -4.246 1.00 96.19 351 MET A N 1
ATOM 2765 C CA . MET A 1 351 ? -2.820 7.853 -5.179 1.00 96.19 351 MET A CA 1
ATOM 2766 C C . MET A 1 351 ? -3.403 6.977 -6.292 1.00 96.19 351 MET A C 1
ATOM 2768 O O . MET A 1 351 ? -3.089 7.197 -7.459 1.00 96.19 351 MET A O 1
ATOM 2772 N N . GLN A 1 352 ? -4.301 6.041 -5.967 1.00 97.12 352 GLN A N 1
ATOM 2773 C CA . GLN A 1 352 ? -5.001 5.240 -6.978 1.00 97.12 352 GLN A CA 1
ATOM 2774 C C . GLN A 1 352 ? -5.857 6.112 -7.909 1.00 97.12 352 GLN A C 1
ATOM 2776 O O . GLN A 1 352 ? -5.837 5.908 -9.121 1.00 97.12 352 GLN A O 1
ATOM 2781 N N . ILE A 1 353 ? -6.553 7.124 -7.371 1.00 97.12 353 ILE A N 1
ATOM 2782 C CA . ILE A 1 353 ? -7.313 8.102 -8.170 1.00 97.12 353 ILE A CA 1
ATOM 2783 C C . ILE A 1 353 ? -6.397 8.827 -9.164 1.00 97.12 353 ILE A C 1
ATOM 2785 O O . ILE A 1 353 ? -6.761 8.956 -10.334 1.00 97.12 353 ILE A O 1
ATOM 2789 N N . ASP A 1 354 ? -5.231 9.303 -8.720 1.00 96.25 354 ASP A N 1
ATOM 2790 C CA . ASP A 1 354 ? -4.257 9.989 -9.580 1.00 96.25 354 ASP A CA 1
ATOM 2791 C C . ASP A 1 354 ? -3.732 9.067 -10.691 1.00 96.25 354 ASP A C 1
ATOM 2793 O O . ASP A 1 354 ? -3.800 9.416 -11.870 1.00 96.25 354 ASP A O 1
ATOM 2797 N N . ILE A 1 355 ? -3.298 7.857 -10.328 1.00 96.25 355 ILE A N 1
ATOM 2798 C CA . ILE A 1 355 ? -2.810 6.836 -11.265 1.00 96.25 355 ILE A CA 1
ATOM 2799 C C . ILE A 1 355 ? -3.855 6.544 -12.347 1.00 96.25 355 ILE A C 1
ATOM 2801 O O . ILE A 1 355 ? -3.557 6.608 -13.541 1.00 96.25 355 ILE A O 1
ATOM 2805 N N . VAL A 1 356 ? -5.094 6.266 -11.939 1.00 97.38 356 VAL A N 1
ATOM 2806 C CA . VAL A 1 356 ? -6.198 5.942 -12.846 1.00 97.38 356 VAL A CA 1
ATOM 2807 C C . VAL A 1 356 ? -6.525 7.123 -13.764 1.00 97.38 356 VAL A C 1
ATOM 2809 O O . VAL A 1 356 ? -6.719 6.938 -14.965 1.00 97.38 356 VAL A O 1
ATOM 2812 N N . LYS A 1 357 ? -6.536 8.358 -13.246 1.00 96.62 357 LYS A N 1
ATOM 2813 C CA . LYS A 1 357 ? -6.738 9.560 -14.071 1.00 96.62 357 LYS A CA 1
ATOM 2814 C C . LYS A 1 357 ? -5.624 9.743 -15.102 1.00 96.62 357 LYS A C 1
ATOM 2816 O O . LYS A 1 357 ? -5.921 10.025 -16.263 1.00 96.62 357 LYS A O 1
ATOM 2821 N N . LYS A 1 358 ? -4.363 9.556 -14.701 1.00 95.75 358 LYS A N 1
ATOM 2822 C CA . LYS A 1 358 ? -3.196 9.655 -15.591 1.00 95.75 358 LYS A CA 1
ATOM 2823 C C . LYS A 1 358 ? -3.233 8.589 -16.684 1.00 95.75 358 LYS A C 1
ATOM 2825 O O . LYS A 1 358 ? -3.057 8.928 -17.852 1.00 95.75 358 LYS A O 1
ATOM 2830 N N . GLN A 1 359 ? -3.520 7.335 -16.334 1.00 96.81 359 GLN A N 1
ATOM 2831 C CA . GLN A 1 359 ? -3.651 6.248 -17.308 1.00 96.81 359 GLN A CA 1
ATOM 2832 C C . GLN A 1 359 ? -4.794 6.538 -18.288 1.00 96.81 359 GLN A C 1
ATOM 2834 O O . GLN A 1 359 ? -4.587 6.457 -19.494 1.00 96.81 359 GLN A O 1
ATOM 2839 N N . ARG A 1 360 ? -5.966 6.974 -17.806 1.00 97.31 360 ARG A N 1
ATOM 2840 C CA . ARG A 1 360 ? -7.105 7.307 -18.678 1.00 97.31 360 ARG A CA 1
ATOM 2841 C C . ARG A 1 360 ? -6.796 8.456 -19.639 1.00 97.31 360 ARG A C 1
ATOM 2843 O O . ARG A 1 360 ? -7.139 8.377 -20.812 1.00 97.31 360 ARG A O 1
ATOM 2850 N N . SER A 1 361 ? -6.123 9.503 -19.157 1.00 96.56 361 SER A N 1
ATOM 2851 C CA . SER A 1 361 ? -5.661 10.613 -20.002 1.00 96.56 361 SER A CA 1
ATOM 2852 C C . SER A 1 361 ? -4.748 10.118 -21.128 1.00 96.56 361 SER A C 1
ATOM 2854 O O . SER A 1 361 ? -4.936 10.495 -22.280 1.00 96.56 361 SER A O 1
ATOM 2856 N N . ARG A 1 362 ? -3.815 9.211 -20.814 1.00 95.56 362 ARG A N 1
ATOM 2857 C CA . ARG A 1 362 ? -2.873 8.628 -21.780 1.00 95.56 362 ARG A CA 1
ATOM 2858 C C . ARG A 1 362 ? -3.515 7.671 -22.782 1.00 95.56 362 ARG A C 1
ATOM 2860 O O . ARG A 1 362 ? -3.083 7.647 -23.928 1.00 95.56 362 ARG A O 1
ATOM 2867 N N . LEU A 1 363 ? -4.540 6.918 -22.383 1.00 95.31 363 LEU A N 1
ATOM 2868 C CA . LEU A 1 363 ? -5.305 6.064 -23.303 1.00 95.31 363 LEU A CA 1
ATOM 2869 C C . LEU A 1 363 ? -6.104 6.882 -24.326 1.00 95.31 363 LEU A C 1
ATOM 2871 O O . LEU A 1 363 ? -6.311 6.419 -25.441 1.00 95.31 363 LEU A O 1
ATOM 2875 N N . ASN A 1 364 ? -6.503 8.104 -23.965 1.00 96.00 364 ASN A N 1
ATOM 2876 C CA . ASN A 1 364 ? -7.237 9.019 -24.843 1.00 96.00 364 ASN A CA 1
ATOM 2877 C C . ASN A 1 364 ? -6.329 9.846 -25.777 1.00 96.00 364 ASN A C 1
ATOM 2879 O O . ASN A 1 364 ? -6.831 10.675 -26.537 1.00 96.00 364 ASN A O 1
ATOM 2883 N N . GLN A 1 365 ? -5.004 9.682 -25.712 1.00 96.25 365 GLN A N 1
ATOM 2884 C CA . GLN A 1 365 ? -4.073 10.359 -26.618 1.00 96.25 365 GLN A CA 1
ATOM 2885 C C . GLN A 1 365 ? -4.074 9.699 -28.003 1.00 96.25 365 GLN A C 1
ATOM 2887 O O . GLN A 1 365 ? -4.391 8.521 -28.141 1.00 96.25 365 GLN A O 1
ATOM 2892 N N . GLN A 1 366 ? -3.660 10.449 -29.034 1.00 95.69 366 GLN A N 1
ATOM 2893 C CA . GLN A 1 366 ? -3.574 9.947 -30.415 1.00 95.69 366 GLN A CA 1
ATOM 2894 C C . GLN A 1 366 ? -2.688 8.693 -30.532 1.00 95.69 366 GLN A C 1
ATOM 2896 O O . GLN A 1 366 ? -2.978 7.805 -31.329 1.00 95.69 366 GLN A O 1
ATOM 2901 N N . ALA A 1 367 ? -1.635 8.618 -29.714 1.00 94.38 367 ALA A N 1
ATOM 2902 C CA . ALA A 1 367 ? -0.824 7.425 -29.511 1.00 94.38 367 ALA A CA 1
ATOM 2903 C C . ALA A 1 367 ? -1.014 6.946 -28.059 1.00 94.38 367 ALA A C 1
ATOM 2905 O O . ALA A 1 367 ? -0.412 7.533 -27.152 1.00 94.38 367 ALA A O 1
ATOM 2906 N N . PRO A 1 368 ? -1.858 5.923 -27.816 1.00 94.62 368 PRO A N 1
ATOM 2907 C CA . PRO A 1 368 ? -2.108 5.414 -26.475 1.00 94.62 368 PRO A CA 1
ATOM 2908 C C . PRO A 1 368 ? -0.803 5.005 -25.792 1.00 94.62 368 PRO A C 1
ATOM 2910 O O . PRO A 1 368 ? -0.009 4.249 -26.352 1.00 94.62 368 PRO A O 1
ATOM 2913 N N . SER A 1 369 ? -0.584 5.500 -24.574 1.00 96.06 369 SER A N 1
ATOM 2914 C CA . SER A 1 369 ? 0.553 5.096 -23.742 1.00 96.06 369 SER A CA 1
ATOM 2915 C C . SER A 1 369 ? 0.089 4.470 -22.432 1.00 96.06 369 SER A C 1
ATOM 2917 O O . SER A 1 369 ? -0.950 4.825 -21.872 1.00 96.06 369 SER A O 1
ATOM 2919 N N . TYR A 1 370 ? 0.876 3.522 -21.933 1.00 96.81 370 TYR A N 1
ATOM 2920 C CA . TYR A 1 370 ? 0.578 2.777 -20.717 1.00 96.81 370 TYR A CA 1
ATOM 2921 C C . TYR A 1 370 ? 1.566 3.180 -19.631 1.00 96.81 370 TYR A C 1
ATOM 2923 O O . TYR A 1 370 ? 2.743 3.365 -19.903 1.00 96.81 370 TYR A O 1
ATOM 2931 N N . ILE A 1 371 ? 1.087 3.364 -18.407 1.00 96.69 371 ILE A N 1
ATOM 2932 C CA . ILE A 1 371 ? 1.901 3.558 -17.195 1.00 96.69 371 ILE A CA 1
ATOM 2933 C C . ILE A 1 371 ? 1.682 2.423 -16.189 1.00 96.69 371 ILE A C 1
ATOM 2935 O O . ILE A 1 371 ? 2.369 2.349 -15.174 1.00 96.69 371 ILE A O 1
ATOM 2939 N N . LEU A 1 372 ? 0.719 1.542 -16.468 1.00 96.38 372 LEU A N 1
ATOM 2940 C CA . LEU A 1 372 ? 0.413 0.348 -15.695 1.00 96.38 372 LEU A CA 1
ATOM 2941 C C . LEU A 1 372 ? 0.713 -0.890 -16.536 1.00 96.38 372 LEU A C 1
ATOM 2943 O O . LEU A 1 372 ? 0.287 -0.971 -17.685 1.00 96.38 372 LEU A O 1
ATOM 2947 N N . ASN A 1 373 ? 1.396 -1.866 -15.942 1.00 95.00 373 ASN A N 1
ATOM 2948 C CA . ASN A 1 373 ? 1.422 -3.234 -16.457 1.00 95.00 373 ASN A CA 1
ATOM 2949 C C . ASN A 1 373 ? 0.287 -4.063 -15.828 1.00 95.00 373 ASN A C 1
ATOM 2951 O O . ASN A 1 373 ? -0.319 -3.646 -14.835 1.00 95.00 373 ASN A O 1
ATOM 2955 N N . SER A 1 374 ? 0.001 -5.235 -16.399 1.00 93.50 374 SER A N 1
ATOM 2956 C CA . SER A 1 374 ? -1.099 -6.108 -15.957 1.00 93.50 374 SER A CA 1
ATOM 2957 C C . SER A 1 374 ? -0.970 -6.545 -14.491 1.00 93.50 374 SER A C 1
ATOM 2959 O O . SER A 1 374 ? -1.964 -6.563 -13.762 1.00 93.50 374 SER A O 1
ATOM 2961 N N . ASP A 1 375 ? 0.250 -6.814 -14.020 1.00 92.62 375 ASP A N 1
ATOM 2962 C CA . ASP A 1 375 ? 0.497 -7.232 -12.633 1.00 92.62 375 ASP A CA 1
ATOM 2963 C C . ASP A 1 375 ? 0.200 -6.107 -11.635 1.00 92.62 375 ASP A C 1
ATOM 2965 O O . ASP A 1 375 ? -0.421 -6.313 -10.589 1.00 92.62 375 ASP A O 1
ATOM 2969 N N . LEU A 1 376 ? 0.633 -4.881 -11.945 1.00 92.88 376 LEU A N 1
ATOM 2970 C CA . LEU A 1 376 ? 0.344 -3.709 -11.127 1.00 92.88 376 LEU A CA 1
ATOM 2971 C C . LEU A 1 376 ? -1.149 -3.384 -11.151 1.00 92.88 376 LEU A C 1
ATOM 2973 O O . LEU A 1 376 ? -1.712 -3.114 -10.094 1.00 92.88 376 LEU A O 1
ATOM 2977 N N . LEU A 1 377 ? -1.797 -3.458 -12.316 1.00 96.06 377 LEU A N 1
ATOM 2978 C CA . LEU A 1 377 ? -3.240 -3.261 -12.441 1.00 96.06 377 LEU A CA 1
ATOM 2979 C C . LEU A 1 377 ? -4.017 -4.249 -11.557 1.00 96.06 377 LEU A C 1
ATOM 2981 O O . LEU A 1 377 ? -4.880 -3.833 -10.785 1.00 96.06 377 LEU A O 1
ATOM 2985 N N . THR A 1 378 ? -3.649 -5.530 -11.590 1.00 93.38 378 THR A N 1
ATOM 2986 C CA . THR A 1 378 ? -4.261 -6.578 -10.757 1.00 93.38 378 THR A CA 1
ATOM 2987 C C . THR A 1 378 ? -4.100 -6.283 -9.265 1.00 93.38 378 THR A C 1
ATOM 2989 O O . THR A 1 378 ? -5.076 -6.333 -8.512 1.00 93.38 378 THR A O 1
ATOM 2992 N N . ARG A 1 379 ? -2.894 -5.898 -8.826 1.00 93.38 379 ARG A N 1
ATOM 2993 C CA . ARG A 1 379 ? -2.644 -5.520 -7.423 1.00 93.38 379 ARG A CA 1
ATOM 2994 C C . ARG A 1 379 ? -3.439 -4.285 -7.003 1.00 93.38 379 ARG A C 1
ATOM 2996 O O . ARG A 1 379 ? -4.019 -4.274 -5.919 1.00 93.38 379 ARG A O 1
ATOM 3003 N N . LEU A 1 380 ? -3.505 -3.262 -7.858 1.00 96.06 380 LEU A N 1
ATOM 3004 C CA . LEU A 1 380 ? -4.281 -2.049 -7.590 1.00 96.06 380 LEU A CA 1
ATOM 3005 C C . LEU A 1 380 ? -5.773 -2.358 -7.456 1.00 96.06 380 LEU A C 1
ATOM 3007 O O . LEU A 1 380 ? -6.409 -1.818 -6.556 1.00 96.06 380 LEU A O 1
ATOM 3011 N N . ARG A 1 381 ? -6.313 -3.263 -8.281 1.00 96.50 381 ARG A N 1
ATOM 3012 C CA . ARG A 1 381 ? -7.700 -3.740 -8.169 1.00 96.50 381 ARG A CA 1
ATOM 3013 C C . ARG A 1 381 ? -7.970 -4.461 -6.859 1.00 96.50 381 ARG A C 1
ATOM 3015 O O . ARG A 1 381 ? -8.905 -4.107 -6.153 1.00 96.50 381 ARG A O 1
ATOM 3022 N N . GLN A 1 382 ? -7.139 -5.436 -6.496 1.00 93.38 382 GLN A N 1
ATOM 3023 C CA . GLN A 1 382 ? -7.296 -6.159 -5.228 1.00 93.38 382 GLN A CA 1
ATOM 3024 C C . GLN A 1 382 ? -7.252 -5.198 -4.033 1.00 93.38 382 GLN A C 1
ATOM 3026 O O . GLN A 1 382 ? -8.084 -5.277 -3.127 1.00 93.38 382 GLN A O 1
ATOM 3031 N N . GLN A 1 383 ? -6.326 -4.237 -4.066 1.00 94.62 383 GLN A N 1
ATOM 3032 C CA . GLN A 1 383 ? -6.232 -3.202 -3.047 1.00 94.62 383 GLN A CA 1
ATOM 3033 C C . GLN A 1 383 ? -7.467 -2.286 -3.041 1.00 94.62 383 GLN A C 1
ATOM 3035 O O . GLN A 1 383 ? -7.985 -1.986 -1.968 1.00 94.62 383 GLN A O 1
ATOM 3040 N N . ALA A 1 384 ? -7.956 -1.849 -4.206 1.00 95.38 384 ALA A N 1
ATOM 3041 C CA . ALA A 1 384 ? -9.146 -1.006 -4.323 1.00 95.38 384 ALA A CA 1
ATOM 3042 C C . ALA A 1 384 ? -10.397 -1.718 -3.789 1.00 95.38 384 ALA A C 1
ATOM 3044 O O . ALA A 1 384 ? -11.130 -1.135 -2.991 1.00 95.38 384 ALA A O 1
ATOM 3045 N N . ALA A 1 385 ? -10.598 -2.990 -4.136 1.00 92.81 385 ALA A N 1
ATOM 3046 C CA . ALA A 1 385 ? -11.696 -3.811 -3.635 1.00 92.81 385 ALA A CA 1
ATOM 3047 C C . ALA A 1 385 ? -11.655 -3.960 -2.103 1.00 92.81 385 ALA A C 1
ATOM 3049 O O . ALA A 1 385 ? -12.662 -3.726 -1.428 1.00 92.81 385 ALA A O 1
ATOM 3050 N N . PHE A 1 386 ? -10.479 -4.261 -1.539 1.00 93.25 386 PHE A N 1
ATOM 3051 C CA . PHE A 1 386 ? -10.285 -4.338 -0.088 1.00 93.25 386 PHE A CA 1
ATOM 3052 C C . PHE A 1 386 ? -10.599 -3.004 0.608 1.00 93.25 386 PHE A C 1
ATOM 3054 O O . PHE A 1 386 ? -11.361 -2.953 1.578 1.00 93.25 386 PHE A O 1
ATOM 3061 N N . LEU A 1 387 ? -10.051 -1.899 0.090 1.00 94.62 387 LEU A N 1
ATOM 3062 C CA . LEU A 1 387 ? -10.303 -0.560 0.623 1.00 94.62 387 LEU A CA 1
ATOM 3063 C C . LEU A 1 387 ? -11.781 -0.181 0.504 1.00 94.62 387 LEU A C 1
ATOM 3065 O O . LEU A 1 387 ? -12.333 0.416 1.427 1.00 94.62 387 LEU A O 1
ATOM 3069 N N . TYR A 1 388 ? -12.438 -0.553 -0.595 1.00 95.75 388 TYR A N 1
ATOM 3070 C CA . TYR A 1 388 ? -13.848 -0.264 -0.824 1.00 95.75 388 TYR A CA 1
ATOM 3071 C C . TYR A 1 388 ? -14.728 -0.960 0.206 1.00 95.75 388 TYR A C 1
ATOM 3073 O O . TYR A 1 388 ? -15.598 -0.311 0.790 1.00 95.75 388 TYR A O 1
ATOM 3081 N N . GLN A 1 389 ? -14.468 -2.237 0.492 1.00 92.38 389 GLN A N 1
ATOM 3082 C CA . GLN A 1 389 ? -15.183 -2.976 1.527 1.00 92.38 389 GLN A CA 1
ATOM 3083 C C . GLN A 1 389 ? -14.991 -2.327 2.905 1.00 92.38 389 GLN A C 1
ATOM 3085 O O . GLN A 1 389 ? -15.976 -2.012 3.576 1.00 92.38 389 GLN A O 1
ATOM 3090 N N . LYS A 1 390 ? -13.738 -2.045 3.293 1.00 92.81 390 LYS A N 1
ATOM 3091 C CA . LYS A 1 390 ? -13.410 -1.404 4.577 1.00 92.81 390 LYS A CA 1
ATOM 3092 C C . LYS A 1 390 ? -14.116 -0.053 4.741 1.00 92.81 390 LYS A C 1
ATOM 3094 O O . LYS A 1 390 ? -14.769 0.193 5.754 1.00 92.81 390 LYS A O 1
ATOM 3099 N N . ILE A 1 391 ? -13.998 0.822 3.742 1.00 96.19 391 ILE A N 1
ATOM 3100 C CA . ILE A 1 391 ? -14.572 2.172 3.770 1.00 96.19 391 ILE A CA 1
ATOM 3101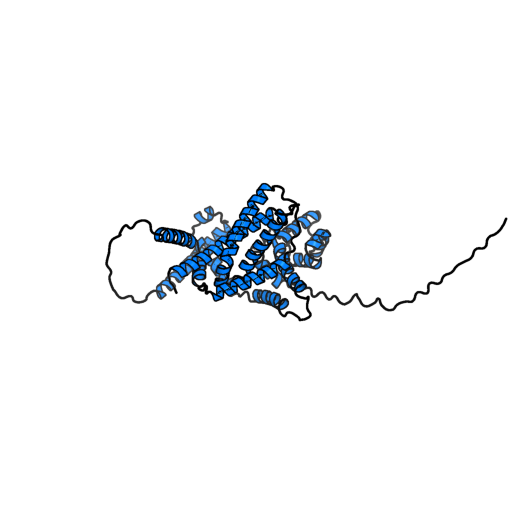 C C . ILE A 1 391 ? -16.101 2.117 3.781 1.00 96.19 391 ILE A C 1
ATOM 3103 O O . ILE A 1 391 ? -16.739 2.844 4.543 1.00 96.19 391 ILE A O 1
ATOM 3107 N N . THR A 1 392 ? -16.696 1.233 2.979 1.00 95.38 392 THR A N 1
ATOM 3108 C CA . THR A 1 392 ? -18.154 1.094 2.884 1.00 95.38 392 THR A CA 1
ATOM 3109 C C . THR A 1 392 ? -18.768 0.686 4.218 1.00 95.38 392 THR A C 1
ATOM 3111 O O . THR A 1 392 ? -19.751 1.305 4.618 1.00 95.38 392 THR A O 1
ATOM 3114 N N . ILE A 1 393 ? -18.172 -0.271 4.939 1.00 91.94 393 ILE A N 1
ATOM 3115 C CA . ILE A 1 393 ? -18.653 -0.707 6.262 1.00 91.94 393 ILE A CA 1
ATOM 3116 C C . ILE A 1 393 ? -18.708 0.476 7.233 1.00 91.94 393 ILE A C 1
ATOM 3118 O O . ILE A 1 393 ? -19.738 0.721 7.862 1.00 91.94 393 ILE A O 1
ATOM 3122 N N . VAL A 1 394 ? -17.627 1.258 7.311 1.00 94.56 394 VAL A N 1
ATOM 3123 C CA . VAL A 1 394 ? -17.561 2.435 8.188 1.00 94.56 394 VAL A CA 1
ATOM 3124 C C . VAL A 1 394 ? -18.594 3.485 7.778 1.00 94.56 394 VAL A C 1
ATOM 3126 O O . VAL A 1 394 ? -19.340 3.984 8.619 1.00 94.56 394 VAL A O 1
ATOM 3129 N N . CYS A 1 395 ? -18.691 3.808 6.488 1.00 95.75 395 CYS A N 1
ATOM 3130 C CA . CYS A 1 395 ? -19.650 4.798 6.003 1.00 95.75 395 CYS A CA 1
ATOM 3131 C C . CYS A 1 395 ? -21.108 4.365 6.213 1.00 95.75 395 CYS A C 1
ATOM 3133 O O . CYS A 1 395 ? -21.948 5.206 6.529 1.00 95.75 395 CYS A O 1
ATOM 3135 N N . GLN A 1 396 ? -21.424 3.080 6.045 1.00 93.62 396 GLN A N 1
ATOM 3136 C CA . GLN A 1 396 ? -22.756 2.537 6.314 1.00 93.62 396 GLN A CA 1
ATOM 3137 C C . GLN A 1 396 ? -23.086 2.585 7.806 1.00 93.62 396 GLN A C 1
ATOM 3139 O O . GLN A 1 396 ? -24.171 3.035 8.161 1.00 93.62 396 GLN A O 1
ATOM 3144 N N . PHE A 1 397 ? -22.138 2.227 8.676 1.00 92.00 397 PHE A N 1
ATOM 3145 C CA . PHE A 1 397 ? -22.305 2.328 10.127 1.00 92.00 397 PHE A CA 1
ATOM 3146 C C . PHE A 1 397 ? -22.591 3.763 10.579 1.00 92.00 397 PHE A C 1
ATOM 3148 O O . PHE A 1 397 ? -23.507 4.018 11.361 1.00 92.00 397 PHE A O 1
ATOM 3155 N N . VAL A 1 398 ? -21.844 4.719 10.033 1.00 93.00 398 VAL A N 1
ATOM 3156 C CA . VAL A 1 398 ? -22.030 6.147 10.297 1.00 93.00 398 VAL A CA 1
ATOM 3157 C C . VAL A 1 398 ? -23.402 6.642 9.834 1.00 93.00 398 VAL A C 1
ATOM 3159 O O . VAL A 1 398 ? -24.057 7.385 10.564 1.00 93.00 398 VAL A O 1
ATOM 3162 N N . LYS A 1 399 ? -23.856 6.230 8.642 1.00 92.19 399 LYS A N 1
ATOM 3163 C CA . LYS A 1 399 ? -25.201 6.559 8.139 1.00 92.19 399 LYS A CA 1
ATOM 3164 C C . LYS A 1 399 ? -26.285 5.968 9.036 1.00 92.19 399 LYS A C 1
ATOM 3166 O O . LYS A 1 399 ? -27.156 6.699 9.483 1.00 92.19 399 LYS A O 1
ATOM 3171 N N . TYR A 1 400 ? -26.157 4.691 9.385 1.00 91.25 400 TYR A N 1
ATOM 3172 C CA . TYR A 1 400 ? -27.091 4.007 10.271 1.00 91.25 400 TYR A CA 1
ATOM 3173 C C . TYR A 1 400 ? -27.232 4.721 11.622 1.00 91.25 400 TYR A C 1
ATOM 3175 O O . TYR A 1 400 ? -28.349 4.999 12.043 1.00 91.25 400 TYR A O 1
ATOM 3183 N N . ARG A 1 401 ? -26.116 5.097 12.271 1.00 90.06 401 ARG A N 1
ATOM 3184 C CA . ARG A 1 401 ? -26.143 5.847 13.543 1.00 90.06 401 ARG A CA 1
ATOM 3185 C C . ARG A 1 401 ? -26.852 7.195 13.436 1.00 90.06 401 ARG A C 1
ATOM 3187 O O . ARG A 1 401 ? -27.503 7.603 14.393 1.00 90.06 401 ARG A O 1
ATOM 3194 N N . ARG A 1 402 ? -26.715 7.876 12.296 1.00 88.00 402 ARG A N 1
ATOM 3195 C CA . ARG A 1 402 ? -27.407 9.140 12.026 1.00 88.00 402 ARG A CA 1
ATOM 3196 C C . ARG A 1 402 ? -28.917 8.929 11.894 1.00 88.00 402 ARG A C 1
ATOM 3198 O O . ARG A 1 402 ? -29.671 9.714 12.456 1.00 88.00 402 ARG A O 1
ATOM 3205 N N . ASP A 1 403 ? -29.340 7.878 11.196 1.00 88.44 403 ASP A N 1
ATOM 3206 C CA . ASP A 1 403 ? -30.755 7.624 10.894 1.00 88.44 403 ASP A CA 1
ATOM 3207 C C . ASP A 1 403 ? -31.563 7.195 12.131 1.00 88.44 403 ASP A C 1
ATOM 3209 O O . ASP A 1 403 ? -32.730 7.557 12.261 1.00 88.44 403 ASP A O 1
ATOM 3213 N N . ILE A 1 404 ? -30.950 6.467 13.071 1.00 88.75 404 ILE A N 1
ATOM 3214 C CA . ILE A 1 404 ? -31.625 6.000 14.298 1.00 88.75 404 ILE A CA 1
ATOM 3215 C C . ILE A 1 404 ? -31.707 7.051 15.412 1.00 88.75 404 ILE A C 1
ATOM 3217 O O . ILE A 1 404 ? -32.145 6.731 16.514 1.00 88.75 404 ILE A O 1
ATOM 3221 N N . GLY A 1 405 ? -31.271 8.288 15.157 1.00 77.62 405 GLY A N 1
ATOM 3222 C CA . GLY A 1 405 ? -31.399 9.374 16.127 1.00 77.62 405 GLY A CA 1
ATOM 3223 C C . GLY A 1 405 ? -30.647 9.131 17.438 1.00 77.62 405 GLY A C 1
ATOM 3224 O O . GLY A 1 405 ? -31.040 9.684 18.458 1.00 77.62 405 GLY A O 1
ATOM 3225 N N . LEU A 1 406 ? -29.562 8.341 17.428 1.00 68.38 406 LEU A N 1
ATOM 3226 C CA . LEU A 1 406 ? -28.586 8.300 18.530 1.00 68.38 406 LEU A CA 1
ATOM 3227 C C . LEU A 1 406 ? -27.737 9.593 18.542 1.00 68.38 406 LEU A C 1
ATOM 3229 O O . LEU A 1 406 ? -26.502 9.533 18.532 1.00 68.38 406 LEU A O 1
ATOM 3233 N N . MET A 1 407 ? -28.428 10.737 18.485 1.00 53.06 407 MET A N 1
ATOM 3234 C CA . MET A 1 407 ? -27.919 12.104 18.596 1.00 53.06 407 MET A CA 1
ATOM 3235 C C . MET A 1 407 ? -28.073 12.618 20.019 1.00 53.06 407 MET A C 1
ATOM 3237 O O . MET A 1 407 ? -29.125 12.335 20.635 1.00 53.06 407 MET A O 1
#

Sequence (407 aa):
MRSTPVVNLNHGLDHQTSPEVQNIQEVTQDHTIQLDRALFTALLRIHNQIEPDNMEMQFNGRPIDLFVLYSEVYTLGGITNVQRRDMWAVVIKKMNLDQVGAGIEVDQITKHLKYIYDKYLSQLDLSVASVAMRKTIGGGDGSPPPSAEQDVQNMINRVKDMNLQQILQQYQVLRQDLDNLARLSVEPLHQGGYNEQANQLIETQRPQLTQLQAQQRRAAFTNSQLPMSNVPQPGTSTQSNIPGSAASAAMNAANAFVKSLAHLTPEQQATLNKLPIPTQDLLREATAYLVGLKEQIYISNNLVPVQMPNDRDQFDRDFDLLYMEVQRLSSLLPLYLSVTKEEKVAKAVTMQIDIVKKQRSRLNQQAPSYILNSDLLTRLRQQAAFLYQKITIVCQFVKYRRDIGLM

pLDDT: mean 78.4, std 19.94, range [35.47, 98.44]

Radius of gyration: 32.59 Å; chains: 1; bounding box: 123×64×100 Å

InterPro domains:
  IPR001606 ARID DNA-binding domain [PF01388] (44-123)
  IPR001606 ARID DNA-binding domain [PS51011] (29-129)
  IPR001606 ARID DNA-binding domain [SM00501] (35-130)
  IPR036431 ARID DNA-binding domain superfamily [G3DSA:1.10.150.60] (13-137)
  IPR036431 ARID DNA-binding domain superfamily [SSF46774] (20-129)

Secondary structure (DSSP, 8-state):
------------------S--SSSSS----------HHHHHHHHHHH--SPPPTTTTEETTEE--HHHHHHHHHHTT-HHHHHHTTTHHHHHHHTTGGGS-TT--HHHHHHHHHHHIIIIIHHHHHHHHHHHHHHHHT-SSSS--TTHHHHHHHHHHHHHSS-HHHHHHHHHHHHHHHHHHHTS-HHHHHHTT--HHHHHHHHHHHHHHHHHHHHHHHHHHHT----PPP---------------HHHHHHHHHHHHHHHHTTS-HHHHHHHHTPPP--HHHHHHHHHHHHHHHHHHHHH--PPPBPPPS-HHHHHHHHHHHHHHHHHHHHHHHHHHHHH--HHHHHHHHHHHHHHHHHHHHHTSSS--BS--HHHHHHHHHHHHHHHHHHHHHHHHHHHHHHTT--

Organism: NCBI:txid2282107

Foldseek 3Di:
DDDDDDDDDDDDDPDPPDPDPDDDPPPDPPPPPPQDPLNVVLLLVVQDVDDDDQVLQDDLNHGNDPVLLQVVCVVCVHPVNCVVVVVLVVSCVSSVVVPRDDPDDSVVVSVSSVVCCVNRPVRVVVVVVVLVVVVVVVCPDPDDDPPSVVVVVVVVVCSVPVPVVVVVVVVVVVLVVLLVVLPDQLVVCVVVVHDPVVNVVSVVCSVVSVVVVVVVVVVVVVVPDDDDDDDDDDDDDDDDDDDDDCVVVVVVLVVVLVVLCVPDDPVRVVVLVPWDQQDPVLLVVLVVVLVVLLVVLLVVDPQDWDDDEPDNVVVVVLLVLLQVLLVLCVVLRSVLCSTPVPVVLSNLSSNSVVQSVVQVVQCPDPHRTHSDYPVRSVVSNVVSVVSSSVSVSSSVSSVVCVVVPVD